Protein AF-A0A2N1QQ24-F1 (afdb_monomer)

Sequence (545 aa):
EAVHSVSVQRLATETAWSVGQGDSSCPERVKPETTTEALNLSGSFSIQVGAQGTRIASSIFTSDPPGVGVVLEPGDEGDEYAFRVSAHETERNITVAWDEVTDPLNPRWSISVDGVLAGFSNTDSLTLNDLHSALAGFAPNVTVSVNAAGSQLGFAAMDNDLLSIVDIKGNLASTLGIDNDAPVVTIDVVEEDTLETIRNKINSAYGAAAGLDRPEDWLHASIELDTATNSHYLVLESNTVGEAHRINILADDKGSLQIAKRLGFLNGADDSTSYRTISRDAAFTFDGKHYLSESNAFRNARRVPVQNDYSATVMEEVSEGIRLDLKSEGQSSITVRHHIKGGAIKGVLEARDDIILNFSDVFDEMAYTLASEMNAIHYAGHGTGENAATTGYAYFTPIHSLYGASRNLSINRAIDEDRSLIAAASGDGTGHTLGEGDGSNALRMAQLKQTKVLQSRSSDFNTFYEAFIANLGSQGQRAQTMLKNQDTLINQIDNQRQSVMGVNIDEEMMDIIKFQQAFNAISRYITTIDEMLDKVINGMGVVGR

Solvent-accessible surface area (backbone atoms only — not comparable to full-atom values): 28204 Å² total; per-residue (Å²): 115,51,76,44,43,40,37,32,74,40,68,28,65,56,28,39,20,25,35,21,66,26,48,96,78,33,83,71,39,64,68,41,74,52,56,78,49,58,68,66,43,75,53,37,30,26,39,31,31,40,36,56,14,33,46,48,53,36,52,79,24,69,57,76,50,85,40,66,10,29,75,41,71,68,72,55,93,79,42,56,30,26,29,36,48,31,41,77,90,48,69,45,42,39,36,42,32,42,36,46,82,88,38,74,90,63,45,24,33,35,33,23,49,73,85,40,83,51,40,56,27,93,46,45,39,34,31,46,62,35,53,42,62,35,44,61,73,74,40,96,56,44,47,65,45,62,46,99,78,41,24,33,41,33,42,34,38,50,95,67,35,46,29,31,30,44,48,36,18,73,51,56,32,57,73,38,52,48,38,56,86,52,70,74,48,74,48,82,44,47,44,78,38,19,58,43,28,50,31,28,28,52,11,32,58,50,14,71,87,60,74,58,91,52,55,65,55,26,50,36,25,44,78,48,75,41,81,89,77,59,18,40,36,45,35,40,32,30,66,37,44,13,42,54,26,31,76,44,83,36,26,24,102,85,40,46,52,60,55,41,29,26,53,8,40,18,24,68,89,76,66,42,73,18,65,74,36,79,27,38,43,15,34,33,30,51,73,89,43,41,32,38,24,41,38,41,54,38,48,52,30,14,53,49,65,92,83,76,73,57,37,56,72,59,72,37,72,75,45,92,90,49,77,46,71,64,86,66,66,48,78,51,70,50,72,49,74,71,88,61,88,57,65,72,66,30,54,53,46,48,43,56,62,49,53,51,43,57,54,48,50,55,46,7,49,52,34,32,51,50,38,50,51,45,18,42,52,25,17,22,8,14,14,29,81,96,31,30,73,41,47,39,51,52,55,30,43,88,73,64,41,56,65,64,14,51,80,60,66,40,73,16,65,68,41,74,76,36,65,44,59,52,25,28,13,36,52,73,69,76,26,42,51,72,40,85,86,36,52,62,33,43,49,54,58,62,44,48,57,72,39,51,67,40,82,90,45,73,29,22,57,55,59,48,50,50,50,49,52,51,50,53,50,50,52,51,52,50,51,53,51,51,49,53,52,51,53,51,51,50,52,52,52,50,52,51,48,48,61,71,70,46,76,53,64,68,58,54,48,49,48,49,50,51,51,51,50,50,50,52,51,50,50,50,51,50,49,52,49,48,53,52,49,45,41,59,63,64,61,68,65,75,80,88,133

Radius of gyration: 39.33 Å; Cα contacts (8 Å, |Δi|>4): 1172; chains: 1; bounding box: 115×62×138 Å

Secondary structure (DSSP, 8-state):
-EEEEEEEEE-----EEEEES--TT-TTS---SSSSS-----EEEEEEE----SEEEPPP-SSSSSSTTEEE-S--TT-EEEEEEEETTEEEEEEEEEE-SS-TTS-EEEEEETTEEEEE-SSSSEEHHHHHHHTTTSBTTEEEEE-TTS--EEEEEGGGPPEEEEEEESSHHHHHT-S--SPEEEEEE-TT--HHHHHHHHHHHTSGGGS---GGG-EEEEEEEETTTTEEEEEEEEEEESGGG-EEEE--TTS--HHHHHTTSB-TTT--B-EEE----EEEEETTEEEEESSSEESEEEEE-SSS---S-SEEESSTT--EE--SSEEEEEEE-----SHHHHHHHHIIIIIHHHHHHHHHHHHHHHHHHHHHHHHTSB-SGGGTT-----SBPP---STTHHHH--B-HHHHH-GGG---BPB-SSS-B--TT--HHHHHHHHGGGS--BTTTTB-HHHHHHHHHHHHHHHHHHHHHHHHHHHHHHHHHHHHHHHHH---HHHHHHHHHHHHHHHHHHHHHHHHHHHHHHHHHTSSS----

Mean predicted aligned error: 9.03 Å

Nearest PDB structures (foldseek):
  5xlj-assembly1_A  TM=3.204E-01  e=1.315E-05  Serratia marcescens
  7dmo-assembly1_B-2  TM=3.596E-01  e=3.053E+00  Pyrenochaetopsis sp.
  7e5v-assembly3_C  TM=2.611E-01  e=2.042E+00  Pyrenochaetopsis sp.
  4qck-assembly1_A  TM=1.712E-01  e=4.311E+00  Mycobacterium tuberculosis H37Rv

Structure (mmCIF, N/CA/C/O backbone):
data_AF-A0A2N1QQ24-F1
#
_entry.id   AF-A0A2N1QQ24-F1
#
loop_
_atom_site.group_PDB
_atom_site.id
_atom_site.type_symbol
_atom_site.label_atom_id
_atom_site.label_alt_id
_atom_site.label_comp_id
_atom_site.label_asym_id
_atom_site.label_entity_id
_atom_site.label_seq_id
_atom_site.pdbx_PDB_ins_code
_atom_site.Cartn_x
_atom_site.Cartn_y
_atom_site.Cartn_z
_atom_site.occupancy
_atom_site.B_iso_or_equiv
_atom_site.auth_seq_id
_atom_site.auth_comp_id
_atom_site.auth_asym_id
_atom_site.auth_atom_id
_atom_site.pdbx_PDB_model_num
ATOM 1 N N . GLU A 1 1 ? -27.913 11.742 21.699 1.00 72.75 1 GLU A N 1
ATOM 2 C CA . GLU A 1 1 ? -28.717 11.215 20.578 1.00 72.75 1 GLU A CA 1
ATOM 3 C C . GLU A 1 1 ? -28.367 12.044 19.368 1.00 72.75 1 GLU A C 1
ATOM 5 O O . GLU A 1 1 ? -28.336 13.262 19.501 1.00 72.75 1 GLU A O 1
ATOM 10 N N . ALA A 1 2 ? -28.031 11.407 18.256 1.00 80.31 2 ALA A N 1
ATOM 11 C CA . ALA A 1 2 ? -27.585 12.093 17.051 1.00 80.31 2 ALA A CA 1
ATOM 12 C C . ALA A 1 2 ? -28.117 11.360 15.819 1.00 80.31 2 ALA A C 1
ATOM 14 O O . ALA A 1 2 ? -28.365 10.152 15.864 1.00 80.31 2 ALA A O 1
ATOM 15 N N . VAL A 1 3 ? -28.327 12.107 14.739 1.00 86.00 3 VAL A N 1
ATOM 16 C CA . VAL A 1 3 ? -28.583 11.551 13.412 1.00 86.00 3 VAL A CA 1
ATOM 17 C C . VAL A 1 3 ? -27.345 11.854 12.594 1.00 86.00 3 VAL A C 1
ATOM 19 O O . VAL A 1 3 ? -27.072 13.021 12.326 1.00 86.00 3 VAL A O 1
ATOM 22 N N . HIS A 1 4 ? -26.614 10.809 12.238 1.00 90.94 4 HIS A N 1
ATOM 23 C CA . HIS A 1 4 ? -25.461 10.902 11.362 1.00 90.94 4 HIS A CA 1
ATOM 24 C C . HIS A 1 4 ? -25.890 10.604 9.933 1.00 90.94 4 HIS A C 1
ATOM 26 O O . HIS A 1 4 ? -26.699 9.704 9.689 1.00 90.94 4 HIS A O 1
ATOM 32 N N . SER A 1 5 ? -25.356 11.359 8.987 1.00 92.94 5 SER A N 1
ATOM 33 C CA . SER A 1 5 ? -25.562 11.142 7.557 1.00 92.94 5 SER A CA 1
ATOM 34 C C . SER A 1 5 ? -24.366 10.407 6.971 1.00 92.94 5 SER A C 1
ATOM 36 O O . SER A 1 5 ? -23.223 10.788 7.219 1.00 92.94 5 SER A O 1
ATOM 38 N N . VAL A 1 6 ? -24.629 9.355 6.197 1.00 94.19 6 VAL A N 1
ATOM 39 C CA . VAL A 1 6 ? -23.595 8.559 5.532 1.00 94.19 6 VAL A CA 1
ATOM 40 C C . VAL A 1 6 ? -23.920 8.466 4.049 1.00 94.19 6 VAL A C 1
ATOM 42 O O . VAL A 1 6 ? -25.023 8.079 3.674 1.00 94.19 6 VAL A O 1
ATOM 45 N N . SER A 1 7 ? -22.966 8.816 3.195 1.00 95.25 7 SER A N 1
ATOM 46 C CA . SER A 1 7 ? -23.073 8.656 1.743 1.00 95.25 7 SER A CA 1
ATOM 47 C C . SER A 1 7 ? -21.865 7.885 1.245 1.00 95.25 7 SER A C 1
ATOM 49 O O . SER A 1 7 ? -20.768 8.432 1.205 1.00 95.25 7 SER A O 1
ATOM 51 N N . VAL A 1 8 ? -22.062 6.632 0.859 1.00 95.88 8 VAL A N 1
ATOM 52 C CA . VAL A 1 8 ? -21.019 5.770 0.302 1.00 95.88 8 VAL A CA 1
ATOM 53 C C . VAL A 1 8 ? -20.997 5.960 -1.208 1.00 95.88 8 VAL A C 1
ATOM 55 O O . VAL A 1 8 ? -22.008 5.726 -1.871 1.00 95.88 8 VAL A O 1
ATOM 58 N N . GLN A 1 9 ? -19.865 6.422 -1.733 1.00 93.81 9 GLN A N 1
ATOM 59 C CA . GLN A 1 9 ? -19.648 6.594 -3.170 1.00 93.81 9 GLN A CA 1
ATOM 60 C C . GLN A 1 9 ? -19.126 5.305 -3.797 1.00 93.81 9 GLN A C 1
ATOM 62 O O . GLN A 1 9 ? -19.580 4.941 -4.872 1.00 93.81 9 GLN A O 1
ATOM 67 N N . ARG A 1 10 ? -18.203 4.621 -3.111 1.00 94.25 10 ARG A N 1
ATOM 68 C CA . ARG A 1 10 ? -17.646 3.329 -3.527 1.00 94.25 10 ARG A CA 1
ATOM 69 C C . ARG A 1 10 ? -17.173 2.520 -2.324 1.00 94.25 10 ARG A C 1
ATOM 71 O O . ARG A 1 10 ? -16.858 3.096 -1.279 1.00 94.25 10 ARG A O 1
ATOM 78 N N . LEU A 1 11 ? -17.097 1.207 -2.500 1.00 95.12 11 LEU A N 1
ATOM 79 C CA . LEU A 1 11 ? -16.514 0.272 -1.536 1.00 95.12 11 LEU A CA 1
ATOM 80 C C . LEU A 1 11 ? -15.031 0.025 -1.835 1.00 95.12 11 LEU A C 1
ATOM 82 O O . LEU A 1 11 ? -14.599 0.151 -2.979 1.00 95.12 11 LEU A O 1
ATOM 86 N N . ALA A 1 12 ? -14.278 -0.346 -0.802 1.00 94.38 12 ALA A N 1
ATOM 87 C CA . ALA A 1 12 ? -12.903 -0.800 -0.936 1.00 94.38 12 ALA A CA 1
ATOM 88 C C . ALA A 1 12 ? -12.877 -2.181 -1.591 1.00 94.38 12 ALA A C 1
ATOM 90 O O . ALA A 1 12 ? -13.743 -3.017 -1.305 1.00 94.38 12 ALA A O 1
ATOM 91 N N . THR A 1 13 ? -11.871 -2.440 -2.425 1.00 93.81 13 THR A N 1
ATOM 92 C CA . THR A 1 13 ? -11.647 -3.777 -2.995 1.00 93.81 13 THR A CA 1
ATOM 93 C C . THR A 1 13 ? -11.064 -4.753 -1.976 1.00 93.81 13 THR A C 1
ATOM 95 O O . THR A 1 13 ? -11.242 -5.956 -2.141 1.00 93.81 13 THR A O 1
ATOM 98 N N . GLU A 1 14 ? -10.397 -4.247 -0.929 1.00 91.25 14 GLU A N 1
ATOM 99 C CA . GLU A 1 14 ? -9.715 -5.036 0.114 1.00 91.25 14 GLU A CA 1
ATOM 100 C C . GLU A 1 14 ? -8.641 -5.983 -0.453 1.00 91.25 14 GLU A C 1
ATOM 102 O O . GLU A 1 14 ? -8.391 -7.068 0.069 1.00 91.25 14 GLU A O 1
ATOM 107 N N . THR A 1 15 ? -7.994 -5.559 -1.540 1.00 92.12 15 THR A N 1
ATOM 108 C CA . THR A 1 15 ? -6.950 -6.307 -2.246 1.00 92.12 15 THR A CA 1
ATOM 109 C C . THR A 1 15 ? -5.593 -5.621 -2.139 1.00 92.12 15 THR A C 1
ATOM 111 O O . THR A 1 15 ? -5.507 -4.393 -2.063 1.00 92.12 15 THR A O 1
ATOM 114 N N . ALA A 1 16 ? -4.522 -6.413 -2.165 1.00 92.69 16 ALA A N 1
ATOM 115 C CA . ALA A 1 16 ? -3.170 -5.917 -2.398 1.00 92.69 16 ALA A CA 1
ATOM 116 C C . ALA A 1 16 ? -2.971 -5.616 -3.891 1.00 92.69 16 ALA A C 1
ATOM 118 O O . ALA A 1 16 ? -3.614 -6.228 -4.754 1.00 92.69 16 ALA A O 1
ATOM 119 N N . TRP A 1 17 ? -2.080 -4.678 -4.201 1.00 95.31 17 TRP A N 1
ATOM 120 C CA . TRP A 1 17 ? -1.639 -4.468 -5.574 1.00 95.31 17 TRP A CA 1
ATOM 121 C C . TRP A 1 17 ? -0.799 -5.656 -6.011 1.00 95.31 17 TRP A C 1
ATOM 123 O O . TRP A 1 17 ? 0.078 -6.088 -5.267 1.00 95.31 17 TRP A O 1
ATOM 133 N N . SER A 1 18 ? -1.022 -6.152 -7.227 1.00 96.56 18 SER A N 1
ATOM 134 C CA . SER A 1 18 ? -0.122 -7.139 -7.822 1.00 96.56 18 SER A CA 1
ATOM 135 C C . SER A 1 18 ? 0.206 -6.831 -9.273 1.00 96.56 18 SER A C 1
ATOM 137 O O . SER A 1 18 ? -0.652 -6.408 -10.049 1.00 96.56 18 SER A O 1
ATOM 139 N N . VAL A 1 19 ? 1.468 -7.057 -9.632 1.00 96.50 19 VAL A N 1
ATOM 140 C CA . VAL A 1 19 ? 2.055 -6.779 -10.948 1.00 96.50 19 VAL A CA 1
ATOM 141 C C . VAL A 1 19 ? 2.765 -8.028 -11.448 1.00 96.50 19 VAL A C 1
ATOM 143 O O . VAL A 1 19 ? 3.439 -8.714 -10.684 1.00 96.50 19 VAL A O 1
ATOM 146 N N . GLY A 1 20 ? 2.632 -8.331 -12.733 1.00 93.94 20 GLY A N 1
ATOM 147 C CA . GLY A 1 20 ? 3.341 -9.441 -13.358 1.00 93.94 20 GLY A CA 1
ATOM 148 C C . GLY A 1 20 ? 2.598 -10.001 -14.557 1.00 93.94 20 GLY A C 1
ATOM 149 O O . GLY A 1 20 ? 1.587 -9.450 -14.993 1.00 93.94 20 GLY A O 1
ATOM 150 N N . GLN A 1 21 ? 3.099 -11.130 -15.056 1.00 88.94 21 GLN A N 1
ATOM 151 C CA . GLN A 1 21 ? 2.660 -11.824 -16.271 1.00 88.94 21 GLN A CA 1
ATOM 152 C C . GLN A 1 21 ? 2.932 -11.048 -17.567 1.00 88.94 21 GLN A C 1
ATOM 154 O O . GLN A 1 21 ? 3.422 -11.650 -18.517 1.00 88.94 21 GLN A O 1
ATOM 159 N N . GLY A 1 22 ? 2.681 -9.744 -17.632 1.00 84.06 22 GLY A N 1
ATOM 160 C CA . GLY A 1 22 ? 2.749 -8.967 -18.867 1.00 84.06 22 GLY A CA 1
ATOM 161 C C . GLY A 1 22 ? 1.606 -9.326 -19.814 1.00 84.06 22 GLY A C 1
ATOM 162 O O . GLY A 1 22 ? 0.968 -10.380 -19.690 1.00 84.06 22 GLY A O 1
ATOM 163 N N . ASP A 1 23 ? 1.369 -8.487 -20.820 1.00 78.00 23 ASP A N 1
ATOM 164 C CA . ASP A 1 23 ? 0.395 -8.828 -21.848 1.00 78.00 23 ASP A CA 1
ATOM 165 C C . ASP A 1 23 ? 0.804 -10.116 -22.606 1.00 78.00 23 ASP A C 1
ATOM 167 O O . ASP A 1 23 ? 1.980 -10.409 -22.845 1.00 78.00 23 ASP A O 1
ATOM 171 N N . SER A 1 24 ? -0.192 -10.929 -22.972 1.00 66.75 24 SER A N 1
ATOM 172 C CA . SER A 1 24 ? 0.031 -12.227 -23.637 1.00 66.75 24 SER A CA 1
ATOM 173 C C . SER A 1 24 ? 0.750 -12.118 -24.993 1.00 66.75 24 SER A C 1
ATOM 175 O O . SER A 1 24 ? 1.353 -13.093 -25.461 1.00 66.75 24 SER A O 1
ATOM 177 N N . SER A 1 25 ? 0.699 -10.934 -25.606 1.00 61.97 25 SER A N 1
ATOM 178 C CA . SER A 1 25 ? 1.246 -10.607 -26.919 1.00 61.97 25 SER A CA 1
ATOM 179 C C . SER A 1 25 ? 2.655 -10.022 -26.882 1.00 61.97 25 SER A C 1
ATOM 181 O O . SER A 1 25 ? 3.244 -9.900 -27.952 1.00 61.97 25 SER A O 1
ATOM 183 N N . CYS A 1 26 ? 3.202 -9.702 -25.705 1.00 69.31 26 CYS A N 1
ATOM 184 C CA . CYS A 1 26 ? 4.464 -8.995 -25.558 1.00 69.31 26 CYS A CA 1
ATOM 185 C C . CYS A 1 26 ? 5.595 -9.888 -26.085 1.00 69.31 26 CYS A C 1
ATOM 187 O O . CYS A 1 26 ? 5.922 -10.905 -25.459 1.00 69.31 26 CYS A O 1
ATOM 189 N N . PRO A 1 27 ? 6.181 -9.561 -27.253 1.00 71.75 27 PRO A N 1
ATOM 190 C CA . PRO A 1 27 ? 7.192 -10.408 -27.875 1.00 71.75 27 PRO A CA 1
ATOM 191 C C . PRO A 1 27 ? 8.536 -10.320 -27.141 1.00 71.75 27 PRO A C 1
ATOM 193 O O . PRO A 1 27 ? 9.374 -11.203 -27.293 1.00 71.75 27 PRO A O 1
ATOM 196 N N . GLU A 1 28 ? 8.737 -9.269 -26.345 1.00 79.75 28 GLU A N 1
ATOM 197 C CA . GLU A 1 28 ? 9.970 -9.012 -25.600 1.00 79.75 28 GLU A CA 1
ATOM 198 C C . GLU A 1 28 ? 10.047 -9.831 -24.299 1.00 79.75 28 GLU A C 1
ATOM 200 O O . GLU A 1 28 ? 11.147 -10.109 -23.812 1.00 79.75 28 GLU A O 1
ATOM 205 N N . ARG A 1 29 ? 8.899 -10.267 -23.754 1.00 88.81 29 ARG A N 1
ATOM 206 C CA . ARG A 1 29 ? 8.816 -11.037 -22.504 1.00 88.81 29 ARG A CA 1
ATOM 207 C C . ARG A 1 29 ? 9.541 -12.378 -22.618 1.00 88.81 29 ARG A C 1
ATOM 209 O O . ARG A 1 29 ? 9.247 -13.180 -23.506 1.00 88.81 29 ARG A O 1
ATOM 216 N N . VAL A 1 30 ? 10.422 -12.670 -21.661 1.00 91.25 30 VAL A N 1
ATOM 217 C CA . VAL A 1 30 ? 11.036 -13.997 -21.523 1.00 91.25 30 VAL A CA 1
ATOM 218 C C . VAL A 1 30 ? 9.999 -14.972 -20.960 1.00 91.25 30 VAL A C 1
ATOM 220 O O . VAL A 1 30 ? 9.243 -14.640 -20.049 1.00 91.25 30 VAL A O 1
ATOM 223 N N . LYS A 1 31 ? 9.925 -16.176 -21.531 1.00 91.50 31 LYS A N 1
ATOM 224 C CA . LYS A 1 31 ? 8.943 -17.210 -21.164 1.00 91.50 31 LYS A CA 1
ATOM 225 C C . LYS A 1 31 ? 9.674 -18.495 -20.774 1.00 91.50 31 LYS A C 1
ATOM 227 O O . LYS A 1 31 ? 9.664 -19.438 -21.562 1.00 91.50 31 LYS A O 1
ATOM 232 N N . PRO A 1 32 ? 10.344 -18.514 -19.611 1.00 93.62 32 PRO A N 1
ATOM 233 C CA . PRO A 1 32 ? 11.153 -19.650 -19.215 1.00 93.62 32 PRO A CA 1
ATOM 234 C C . PRO A 1 32 ? 10.283 -20.859 -18.863 1.00 93.62 32 PRO A C 1
ATOM 236 O O . PRO A 1 32 ? 9.247 -20.718 -18.207 1.00 93.62 32 PRO A O 1
ATOM 239 N N . GLU A 1 33 ? 10.685 -22.052 -19.296 1.00 93.31 33 GLU A N 1
ATOM 240 C CA . GLU A 1 33 ? 9.942 -23.288 -19.001 1.00 93.31 33 GLU A CA 1
ATOM 241 C C . GLU A 1 33 ? 10.183 -23.744 -17.557 1.00 93.31 33 GLU A C 1
ATOM 243 O O . GLU A 1 33 ? 9.307 -24.344 -16.932 1.00 93.31 33 GLU A O 1
ATOM 248 N N . THR A 1 34 ? 11.347 -23.407 -16.997 1.00 94.88 34 THR A N 1
ATOM 249 C CA . THR A 1 34 ? 11.742 -23.734 -15.622 1.00 94.88 34 THR A CA 1
ATOM 250 C C . THR A 1 34 ? 12.026 -22.482 -14.787 1.00 94.88 34 THR A C 1
ATOM 252 O O . THR A 1 34 ? 12.238 -21.394 -15.313 1.00 94.88 34 THR A O 1
ATOM 255 N N . THR A 1 35 ? 12.031 -22.615 -13.460 1.00 94.69 35 THR A N 1
ATOM 256 C CA . THR A 1 35 ? 12.340 -21.507 -12.534 1.00 94.69 35 THR A CA 1
ATOM 257 C C . THR A 1 35 ? 13.844 -21.264 -12.367 1.00 94.69 35 THR A C 1
ATOM 259 O O . THR A 1 35 ? 14.244 -20.198 -11.897 1.00 94.69 35 THR A O 1
ATOM 262 N N . THR A 1 36 ? 14.666 -22.233 -12.782 1.00 94.81 36 THR A N 1
ATOM 263 C CA . THR A 1 36 ? 16.118 -22.304 -12.553 1.00 94.81 36 THR A CA 1
ATOM 264 C C . THR A 1 36 ? 16.961 -22.105 -13.812 1.00 94.81 36 THR A C 1
ATOM 266 O O . THR A 1 36 ? 18.188 -22.170 -13.743 1.00 94.81 36 THR A O 1
ATOM 269 N N . GLU A 1 37 ? 16.348 -21.864 -14.971 1.00 95.75 37 GLU A N 1
ATOM 270 C CA . GLU A 1 37 ? 17.097 -21.506 -16.175 1.00 95.75 37 GLU A CA 1
ATOM 271 C C . GLU A 1 37 ? 17.558 -20.046 -16.144 1.00 95.75 37 GLU A C 1
ATOM 273 O O . GLU A 1 37 ? 16.843 -19.157 -15.677 1.00 95.75 37 GLU A O 1
ATOM 278 N N . ALA A 1 38 ? 18.763 -19.806 -16.663 1.00 95.56 38 ALA A N 1
ATOM 279 C CA . ALA A 1 38 ? 19.312 -18.466 -16.805 1.00 95.56 38 ALA A CA 1
ATOM 280 C C . ALA A 1 38 ? 18.535 -17.684 -17.873 1.00 95.56 38 ALA A C 1
ATOM 282 O O . ALA A 1 38 ? 18.380 -18.142 -19.011 1.00 95.56 38 ALA A O 1
ATOM 283 N N . LEU A 1 39 ? 18.080 -16.483 -17.524 1.00 94.94 39 LEU A N 1
ATOM 284 C CA . LEU A 1 39 ? 17.269 -15.651 -18.412 1.00 94.94 39 LEU A CA 1
ATOM 285 C C . LEU A 1 39 ? 18.107 -14.928 -19.478 1.00 94.94 39 LEU A C 1
ATOM 287 O O . LEU A 1 39 ? 17.541 -14.430 -20.453 1.00 94.94 39 LEU A O 1
ATOM 291 N N . ASN A 1 40 ? 19.439 -14.883 -19.321 1.00 94.81 40 ASN A N 1
ATOM 292 C CA . ASN A 1 40 ? 20.366 -14.158 -20.200 1.00 94.81 40 ASN A CA 1
ATOM 293 C C . ASN A 1 40 ? 19.955 -12.684 -20.377 1.00 94.81 40 ASN A C 1
ATOM 295 O O . ASN A 1 40 ? 19.927 -12.137 -21.485 1.00 94.81 40 ASN A O 1
ATOM 299 N N . LEU A 1 41 ? 19.565 -12.058 -19.266 1.00 94.50 41 LEU A N 1
ATOM 300 C CA . LEU A 1 41 ? 19.224 -10.643 -19.172 1.00 94.50 41 LEU A CA 1
ATOM 301 C C . LEU A 1 41 ? 20.360 -9.903 -18.469 1.00 94.50 41 LEU A C 1
ATOM 303 O O . LEU A 1 41 ? 20.963 -10.441 -17.552 1.00 94.50 41 LEU A O 1
ATOM 307 N N . SER A 1 42 ? 20.644 -8.667 -18.870 1.00 94.62 42 SER A N 1
ATOM 308 C CA . SER A 1 42 ? 21.612 -7.826 -18.166 1.00 94.62 42 SER A CA 1
ATOM 309 C C . SER A 1 42 ? 21.145 -6.381 -18.142 1.00 94.62 42 SER A C 1
ATOM 311 O O . SER A 1 42 ? 20.780 -5.831 -19.181 1.00 94.62 42 SER A O 1
ATOM 313 N N . GLY A 1 43 ? 21.154 -5.785 -16.956 1.00 95.06 43 GLY A N 1
ATOM 314 C CA . GLY A 1 43 ? 20.734 -4.413 -16.712 1.00 95.06 43 GLY A CA 1
ATOM 315 C C . GLY A 1 43 ? 20.165 -4.283 -15.308 1.00 95.06 43 GLY A C 1
ATOM 316 O O . GLY A 1 43 ? 20.426 -5.116 -14.443 1.00 95.06 43 GLY A O 1
ATOM 317 N N . SER A 1 44 ? 19.353 -3.263 -15.090 1.00 95.06 44 SER A N 1
ATOM 318 C CA . SER A 1 44 ? 18.647 -3.077 -13.831 1.00 95.06 44 SER A CA 1
ATOM 319 C C . SER A 1 44 ? 17.234 -2.580 -14.092 1.00 95.06 44 SER A C 1
ATOM 321 O O . SER A 1 44 ? 16.835 -2.319 -15.229 1.00 95.06 44 SER A O 1
ATOM 323 N N . PHE A 1 45 ? 16.440 -2.535 -13.038 1.00 94.75 45 PHE A N 1
ATOM 324 C CA . PHE A 1 45 ? 15.166 -1.841 -13.016 1.00 94.75 45 PHE A CA 1
ATOM 325 C C . PHE A 1 45 ? 14.891 -1.418 -11.582 1.00 94.75 45 PHE A C 1
ATOM 327 O O . PHE A 1 45 ? 15.437 -2.000 -10.638 1.00 94.75 45 PHE A O 1
ATOM 334 N N . SER A 1 46 ? 14.036 -0.421 -11.420 1.00 93.75 46 SER A N 1
ATOM 335 C CA . SER A 1 46 ? 13.709 0.105 -10.106 1.00 93.75 46 SER A CA 1
ATOM 336 C C . SER A 1 46 ? 12.229 -0.073 -9.811 1.00 93.75 46 SER A C 1
ATOM 338 O O . SER A 1 46 ? 11.385 -0.086 -10.707 1.00 93.75 46 SER A O 1
ATOM 340 N N . ILE A 1 47 ? 11.911 -0.256 -8.538 1.00 93.38 47 ILE A N 1
ATOM 341 C CA . ILE A 1 47 ? 10.547 -0.412 -8.056 1.00 93.38 47 ILE A CA 1
ATOM 342 C C . ILE A 1 47 ? 10.332 0.563 -6.902 1.00 93.38 47 ILE A C 1
ATOM 344 O O . ILE A 1 47 ? 11.221 0.790 -6.081 1.00 93.38 47 ILE A O 1
ATOM 348 N N . GLN A 1 48 ? 9.137 1.130 -6.832 1.00 91.81 48 GLN A N 1
ATOM 349 C CA . GLN A 1 48 ? 8.710 1.998 -5.743 1.00 91.81 48 GLN A CA 1
ATOM 350 C C . GLN A 1 48 ? 7.294 1.603 -5.331 1.00 91.81 48 GLN A C 1
ATOM 352 O O . GLN A 1 48 ? 6.418 1.463 -6.186 1.00 91.81 48 GLN A O 1
ATOM 357 N N . VAL A 1 49 ? 7.053 1.434 -4.032 1.00 91.88 49 VAL A N 1
ATOM 358 C CA . VAL A 1 49 ? 5.716 1.155 -3.492 1.00 91.88 49 VAL A CA 1
ATOM 359 C C . VAL A 1 49 ? 5.204 2.411 -2.815 1.00 91.88 49 VAL A C 1
ATOM 361 O O . VAL A 1 49 ? 5.824 2.903 -1.882 1.00 91.88 49 VAL A O 1
ATOM 364 N N . GLY A 1 50 ? 4.084 2.935 -3.290 1.00 89.81 50 GLY A N 1
ATOM 365 C CA . GLY A 1 50 ? 3.480 4.127 -2.722 1.00 89.81 50 GLY A CA 1
ATOM 366 C C . GLY A 1 50 ? 2.585 4.856 -3.711 1.00 89.81 50 GLY A C 1
ATOM 367 O O . GLY A 1 50 ? 2.748 4.761 -4.930 1.00 89.81 50 GLY A O 1
ATOM 368 N N . ALA A 1 51 ? 1.675 5.643 -3.164 1.00 90.12 51 ALA A N 1
ATOM 369 C CA . ALA A 1 51 ? 0.959 6.693 -3.859 1.00 90.12 51 ALA A CA 1
ATOM 370 C C . ALA A 1 51 ? 0.937 7.934 -2.963 1.00 90.12 51 ALA A C 1
ATOM 372 O O . ALA A 1 51 ? 1.099 7.850 -1.746 1.00 90.12 51 ALA A O 1
ATOM 373 N N . GLN A 1 52 ? 0.722 9.090 -3.571 1.00 87.44 52 GLN A N 1
ATOM 374 C CA . GLN A 1 52 ? 0.693 10.364 -2.877 1.00 87.44 52 GLN A CA 1
ATOM 375 C C . GLN A 1 52 ? -0.745 10.656 -2.438 1.00 87.44 52 GLN A C 1
ATOM 377 O O . GLN A 1 52 ? -1.258 10.084 -1.478 1.00 87.44 52 GLN A O 1
ATOM 382 N N . GLY A 1 53 ? -1.428 11.570 -3.121 1.00 87.00 53 GLY A N 1
ATOM 383 C CA . GLY A 1 53 ? -2.730 12.069 -2.712 1.00 87.00 53 GLY A CA 1
ATOM 384 C C . GLY A 1 53 ? -3.721 12.180 -3.845 1.00 87.00 53 GLY A C 1
ATOM 385 O O . GLY A 1 53 ? -3.400 11.974 -5.005 1.00 87.00 53 GLY A O 1
ATOM 386 N N . THR A 1 54 ? -4.943 12.577 -3.511 1.00 87.31 54 THR A N 1
ATOM 387 C CA . THR A 1 54 ? -5.979 12.846 -4.520 1.00 87.31 54 THR A CA 1
ATOM 388 C C . THR A 1 54 ? -5.692 14.117 -5.322 1.00 87.31 54 THR A C 1
ATOM 390 O O . THR A 1 54 ? -6.256 14.334 -6.397 1.00 87.31 54 THR A O 1
ATOM 393 N N . ARG A 1 55 ? -4.811 14.975 -4.794 1.00 88.50 55 ARG A N 1
ATOM 394 C CA . ARG A 1 55 ? -4.303 16.194 -5.419 1.00 88.50 55 ARG A CA 1
ATOM 395 C C . ARG A 1 55 ? -2.824 16.353 -5.098 1.00 88.50 55 ARG A C 1
ATOM 397 O O . ARG A 1 55 ? -2.420 16.074 -3.972 1.00 88.50 55 ARG A O 1
ATOM 404 N N . ILE A 1 56 ? -2.058 16.818 -6.075 1.00 89.25 56 ILE A N 1
ATOM 405 C CA . ILE A 1 56 ? -0.625 17.090 -5.962 1.00 89.25 56 ILE A CA 1
ATOM 406 C C . ILE A 1 56 ? -0.379 18.467 -6.566 1.00 89.25 56 ILE A C 1
ATOM 408 O O . ILE A 1 56 ? -0.881 18.758 -7.652 1.00 89.25 56 ILE A O 1
ATOM 412 N N . ALA A 1 57 ? 0.383 19.312 -5.884 1.00 91.25 57 ALA A N 1
ATOM 413 C CA . ALA A 1 57 ? 0.801 20.605 -6.401 1.00 91.25 57 ALA A CA 1
ATOM 414 C C . ALA A 1 57 ? 2.323 20.654 -6.503 1.00 91.25 57 ALA A C 1
ATOM 416 O O . ALA A 1 57 ? 3.022 20.154 -5.628 1.00 91.25 57 ALA A O 1
ATOM 417 N N . SER A 1 58 ? 2.826 21.282 -7.561 1.00 94.00 58 SER A N 1
ATOM 418 C CA . SER A 1 58 ? 4.246 21.555 -7.714 1.00 94.00 58 SER A CA 1
ATOM 419 C C . SER A 1 58 ? 4.735 22.535 -6.653 1.00 94.00 58 SER A C 1
ATOM 421 O O . SER A 1 58 ? 3.963 23.281 -6.038 1.00 94.00 58 SER A O 1
ATOM 423 N N . SER A 1 59 ? 6.054 22.621 -6.532 1.00 92.88 59 SER A N 1
ATOM 424 C CA . SER A 1 59 ? 6.722 23.778 -5.950 1.00 92.88 59 SER A CA 1
ATOM 425 C C . SER A 1 59 ? 6.300 25.074 -6.657 1.00 92.88 59 SER A C 1
ATOM 427 O O . SER A 1 59 ? 5.755 25.066 -7.766 1.00 92.88 59 SER A O 1
ATOM 429 N N . ILE A 1 60 ? 6.531 26.208 -5.995 1.00 93.19 60 ILE A N 1
ATOM 430 C CA . ILE A 1 60 ? 6.210 27.534 -6.529 1.00 93.19 60 ILE A CA 1
ATOM 431 C C . ILE A 1 60 ? 7.426 28.083 -7.293 1.00 93.19 60 ILE A C 1
ATOM 433 O O . ILE A 1 60 ? 8.458 28.373 -6.694 1.00 93.19 60 ILE A O 1
ATOM 437 N N . PHE A 1 61 ? 7.277 28.292 -8.601 1.00 93.50 61 PHE A N 1
ATOM 438 C CA . PHE A 1 61 ? 8.315 28.773 -9.518 1.00 93.50 61 PHE A CA 1
ATOM 439 C C . PHE A 1 61 ? 8.169 30.278 -9.771 1.00 93.50 61 PHE A C 1
ATOM 441 O O . PHE A 1 61 ? 7.356 30.715 -10.591 1.00 93.50 61 PHE A O 1
ATOM 448 N N . THR A 1 62 ? 8.930 31.098 -9.040 1.00 89.50 62 THR A N 1
ATOM 449 C CA . THR A 1 62 ? 8.832 32.573 -9.119 1.00 89.50 62 THR A CA 1
ATOM 450 C C . THR A 1 62 ? 10.100 33.298 -9.550 1.00 89.50 62 THR A C 1
ATOM 452 O O . THR A 1 62 ? 10.010 34.487 -9.857 1.00 89.50 62 THR A O 1
ATOM 455 N N . SER A 1 63 ? 11.271 32.661 -9.520 1.00 78.75 63 SER A N 1
ATOM 456 C CA . SER A 1 63 ? 12.535 33.396 -9.690 1.00 78.75 63 SER A CA 1
ATOM 457 C C . SER A 1 63 ? 13.730 32.596 -10.192 1.00 78.75 63 SER A C 1
ATOM 459 O O . SER A 1 63 ? 14.609 33.208 -10.789 1.00 78.75 63 SER A O 1
ATOM 461 N N . ASP A 1 64 ? 13.797 31.296 -9.911 1.00 80.06 64 ASP A N 1
ATOM 462 C CA . ASP A 1 64 ? 14.902 30.430 -10.322 1.00 80.06 64 ASP A CA 1
ATOM 463 C C . ASP A 1 64 ? 14.317 29.092 -10.810 1.00 80.06 64 ASP A C 1
ATOM 465 O O . ASP A 1 64 ? 13.687 28.410 -9.994 1.00 80.06 64 ASP A O 1
ATOM 469 N N . PRO A 1 65 ? 14.419 28.747 -12.107 1.00 83.25 65 PRO A N 1
ATOM 470 C CA . PRO A 1 65 ? 15.010 29.528 -13.204 1.00 83.25 65 PRO A CA 1
ATOM 471 C C . PRO A 1 65 ? 14.347 30.906 -13.446 1.00 83.25 65 PRO A C 1
ATOM 473 O O . PRO A 1 65 ? 13.220 31.147 -12.993 1.00 83.25 65 PRO A O 1
ATOM 476 N N . PRO A 1 66 ? 15.020 31.852 -14.135 1.00 84.69 66 PRO A N 1
ATOM 477 C CA . PRO A 1 66 ? 14.523 33.212 -14.318 1.00 84.69 66 PRO A CA 1
ATOM 478 C C . PRO A 1 66 ? 13.245 33.258 -15.166 1.00 84.69 66 PRO A C 1
ATOM 480 O O . PRO A 1 66 ? 13.260 33.121 -16.384 1.00 84.69 66 PRO A O 1
ATOM 483 N N . GLY A 1 67 ? 12.129 33.557 -14.507 1.00 86.38 67 GLY A N 1
ATOM 484 C CA . GLY A 1 67 ? 10.822 33.732 -15.134 1.00 86.38 67 GLY A CA 1
ATOM 485 C C . GLY A 1 67 ? 9.728 33.087 -14.293 1.00 86.38 67 GLY A C 1
ATOM 486 O O . GLY A 1 67 ? 9.950 32.104 -13.591 1.00 86.38 67 GLY A O 1
ATOM 487 N N . VAL A 1 68 ? 8.526 33.659 -14.319 1.00 89.88 68 VAL A N 1
ATOM 488 C CA . VAL A 1 68 ? 7.411 33.098 -13.548 1.00 89.88 68 VAL A CA 1
ATOM 489 C C . VAL A 1 68 ? 6.949 31.809 -14.217 1.00 89.88 68 VAL A C 1
ATOM 491 O O . VAL A 1 68 ? 6.563 31.827 -15.384 1.00 89.88 68 VAL A O 1
ATOM 494 N N . GLY A 1 69 ? 6.988 30.707 -13.470 1.00 91.56 69 GLY A N 1
ATOM 495 C CA . GLY A 1 69 ? 6.589 29.397 -13.965 1.00 91.56 69 GLY A CA 1
ATOM 496 C C . GLY A 1 69 ? 7.574 28.749 -14.933 1.00 91.56 69 GLY A C 1
ATOM 497 O O . GLY A 1 69 ? 7.178 27.788 -15.578 1.00 91.56 69 GLY A O 1
ATOM 498 N N . VAL A 1 70 ? 8.806 29.248 -15.083 1.00 95.19 70 VAL A N 1
ATOM 499 C CA . VAL A 1 70 ? 9.834 28.558 -15.882 1.00 95.19 70 VAL A CA 1
ATOM 500 C C . VAL A 1 70 ? 10.339 27.350 -15.095 1.00 95.19 70 VAL A C 1
ATOM 502 O O . VAL A 1 70 ? 10.665 27.484 -13.920 1.00 95.19 70 VAL A O 1
ATOM 505 N N . VAL A 1 71 ? 10.372 26.184 -15.738 1.00 94.44 71 VAL A N 1
ATOM 506 C CA . VAL A 1 71 ? 10.779 24.903 -15.139 1.00 94.44 71 VAL A CA 1
ATOM 507 C C . VAL A 1 71 ? 12.123 24.448 -15.693 1.00 94.44 71 VAL A C 1
ATOM 509 O O . VAL A 1 71 ? 12.989 24.054 -14.921 1.00 94.44 71 VAL A O 1
ATOM 512 N N . LEU A 1 72 ? 12.299 24.534 -17.015 1.00 95.31 72 LEU A N 1
ATOM 513 C CA . LEU A 1 72 ? 13.556 24.236 -17.699 1.00 95.31 72 LEU A CA 1
ATOM 514 C C . LEU A 1 72 ? 13.963 25.436 -18.556 1.00 95.31 72 LEU A C 1
ATOM 516 O O . LEU A 1 72 ? 13.138 26.002 -19.278 1.00 95.31 72 LEU A O 1
ATOM 520 N N . GLU A 1 73 ? 15.236 25.804 -18.472 1.00 94.19 73 GLU A N 1
ATOM 521 C CA . GLU A 1 73 ? 15.891 26.718 -19.413 1.00 94.19 73 GLU A CA 1
ATOM 522 C C . GLU A 1 73 ? 16.098 26.017 -20.778 1.00 94.19 73 GLU A C 1
ATOM 524 O O . GLU A 1 73 ? 15.709 24.853 -20.930 1.00 94.19 73 GLU A O 1
ATOM 529 N N . PRO A 1 74 ? 16.647 26.694 -21.803 1.00 94.00 74 PRO A N 1
ATOM 530 C CA . PRO A 1 74 ? 16.995 26.041 -23.064 1.00 94.00 74 PRO A CA 1
ATOM 531 C C . PRO A 1 74 ? 17.914 24.838 -22.839 1.00 94.00 74 PRO A C 1
ATOM 533 O O . PRO A 1 74 ? 18.911 24.955 -22.125 1.00 94.00 74 PRO A O 1
ATOM 536 N N . GLY A 1 75 ? 17.538 23.696 -23.415 1.00 91.56 75 GLY A N 1
ATOM 537 C CA . GLY A 1 75 ? 18.270 22.436 -23.287 1.00 91.56 75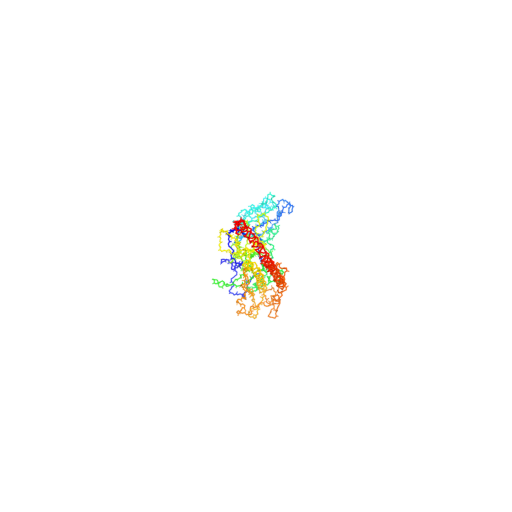 GLY A CA 1
ATOM 538 C C . GLY A 1 75 ? 19.366 22.264 -24.335 1.00 91.56 75 GLY A C 1
ATOM 539 O O . GLY A 1 75 ? 19.536 23.097 -25.229 1.00 91.56 75 GLY A O 1
ATOM 540 N N . ASP A 1 76 ? 20.078 21.147 -24.227 1.00 91.69 76 ASP A N 1
ATOM 541 C CA . ASP A 1 76 ? 21.064 20.674 -25.195 1.00 91.69 76 ASP A CA 1
ATOM 542 C C . ASP A 1 76 ? 20.499 19.527 -26.064 1.00 91.69 76 ASP A C 1
ATOM 544 O O . ASP A 1 76 ? 19.505 18.871 -25.736 1.00 91.69 76 ASP A O 1
ATOM 548 N N . GLU A 1 77 ? 21.142 19.257 -27.207 1.00 87.81 77 GLU A N 1
ATOM 549 C CA . GLU A 1 77 ? 20.767 18.146 -28.092 1.00 87.81 77 GLU A CA 1
ATOM 550 C C . GLU A 1 77 ? 20.777 16.803 -27.337 1.00 87.81 77 GLU A C 1
ATOM 552 O O . GLU A 1 77 ? 21.809 16.349 -26.839 1.00 87.81 77 GLU A O 1
ATOM 557 N N . GLY A 1 78 ? 19.621 16.132 -27.313 1.00 86.94 78 GLY A N 1
ATOM 558 C CA . GLY A 1 78 ? 19.445 14.835 -26.657 1.00 86.94 78 GLY A CA 1
ATOM 559 C C . GLY A 1 78 ? 18.898 14.905 -25.231 1.00 86.94 78 GLY A C 1
ATOM 560 O O . GLY A 1 78 ? 18.632 13.846 -24.656 1.00 86.94 78 GLY A O 1
ATOM 561 N N . ASP A 1 79 ? 18.677 16.106 -24.686 1.00 93.75 79 ASP A N 1
ATOM 562 C CA . ASP A 1 79 ? 17.994 16.266 -23.407 1.00 93.75 79 ASP A CA 1
ATOM 563 C C . ASP A 1 79 ? 16.556 15.749 -23.495 1.00 93.75 79 ASP A C 1
ATOM 565 O O . ASP A 1 79 ? 15.744 16.179 -24.319 1.00 93.75 79 ASP A O 1
ATOM 569 N N . GLU A 1 80 ? 16.238 14.803 -22.617 1.00 94.69 80 GLU A N 1
ATOM 570 C CA . GLU A 1 80 ? 14.935 14.162 -22.547 1.00 94.69 80 GLU A CA 1
ATOM 571 C C . GLU A 1 80 ? 14.618 13.791 -21.103 1.00 94.69 80 GLU A C 1
ATOM 573 O O . GLU A 1 80 ? 15.384 13.093 -20.432 1.00 94.69 80 GLU A O 1
ATOM 578 N N . TYR A 1 81 ? 13.437 14.208 -20.670 1.00 95.94 81 TYR A N 1
ATOM 579 C CA . TYR A 1 81 ? 12.851 13.893 -19.383 1.00 95.94 81 TYR A CA 1
ATOM 580 C C . TYR A 1 81 ? 11.554 13.131 -19.603 1.00 95.94 81 TYR A C 1
ATOM 582 O O . TYR A 1 81 ? 10.770 13.468 -20.488 1.00 95.94 81 TYR A O 1
ATOM 590 N N . ALA A 1 82 ? 11.290 12.128 -18.779 1.00 95.38 82 ALA A N 1
ATOM 591 C CA . ALA A 1 82 ? 10.029 11.414 -18.801 1.00 95.38 82 ALA A CA 1
ATOM 592 C C . ALA A 1 82 ? 9.558 11.150 -17.380 1.00 95.38 82 ALA A C 1
ATOM 594 O O . ALA A 1 82 ? 10.334 10.684 -16.550 1.00 95.38 82 ALA A O 1
ATOM 595 N N . PHE A 1 83 ? 8.280 11.390 -17.119 1.00 96.00 83 PHE A N 1
ATOM 596 C CA . PHE A 1 83 ? 7.633 11.011 -15.870 1.00 96.00 83 PHE A CA 1
ATOM 597 C C . PHE A 1 83 ? 6.286 10.359 -16.158 1.00 96.00 83 PHE A C 1
ATOM 599 O O . PHE A 1 83 ? 5.634 10.637 -17.166 1.00 96.00 83 PHE A O 1
ATOM 606 N N . ARG A 1 84 ? 5.865 9.468 -15.270 1.00 95.81 84 ARG A N 1
ATOM 607 C CA . ARG A 1 84 ? 4.595 8.758 -15.358 1.00 95.81 84 ARG A CA 1
ATOM 608 C C . ARG A 1 84 ? 3.624 9.335 -14.351 1.00 95.81 84 ARG A C 1
ATOM 610 O O . ARG A 1 84 ? 3.973 9.489 -13.187 1.00 95.81 84 ARG A O 1
ATOM 617 N N . VAL A 1 85 ? 2.407 9.624 -14.799 1.00 95.81 85 VAL A N 1
ATOM 618 C CA . VAL A 1 85 ? 1.286 10.004 -13.935 1.00 95.81 85 VAL A CA 1
ATOM 619 C C . VAL A 1 85 ? 0.282 8.869 -13.919 1.00 95.81 85 VAL A C 1
ATOM 621 O O . VAL A 1 85 ? -0.200 8.440 -14.971 1.00 95.81 85 VAL A O 1
ATOM 624 N N . SER A 1 86 ? -0.065 8.434 -12.717 1.00 94.62 86 SER A N 1
ATOM 625 C CA . SER A 1 86 ? -0.920 7.280 -12.504 1.00 94.62 86 SER A CA 1
ATOM 626 C C . SER A 1 86 ? -2.057 7.586 -11.528 1.00 94.62 86 SER A C 1
ATOM 628 O O . SER A 1 86 ? -1.843 8.236 -10.507 1.00 94.62 86 SER A O 1
ATOM 630 N N . ALA A 1 87 ? -3.265 7.105 -11.832 1.00 92.94 87 ALA A N 1
ATOM 631 C CA . ALA A 1 87 ? -4.457 7.209 -10.984 1.00 92.94 87 ALA A CA 1
ATOM 632 C C . ALA A 1 87 ? -5.369 6.000 -11.225 1.00 92.94 87 ALA A C 1
ATOM 634 O O . ALA A 1 87 ? -5.866 5.823 -12.342 1.00 92.94 87 ALA A O 1
ATOM 635 N N . HIS A 1 88 ? -5.607 5.179 -10.195 1.00 90.56 88 HIS A N 1
ATOM 636 C CA . HIS A 1 88 ? -6.303 3.892 -10.337 1.00 90.56 88 HIS A CA 1
ATOM 637 C C . HIS A 1 88 ? -5.680 3.043 -11.473 1.00 90.56 88 HIS A C 1
ATOM 639 O O . HIS A 1 88 ? -4.488 2.744 -11.426 1.00 90.56 88 HIS A O 1
ATOM 645 N N . GLU A 1 89 ? -6.439 2.687 -12.507 1.00 88.62 89 GLU A N 1
ATOM 646 C CA . GLU A 1 89 ? -5.980 1.922 -13.676 1.00 88.62 89 GLU A CA 1
ATOM 647 C C . GLU A 1 89 ? -5.291 2.779 -14.748 1.00 88.62 89 GLU A C 1
ATOM 649 O O . GLU A 1 89 ? -4.599 2.247 -15.612 1.00 88.62 89 GLU A O 1
ATOM 654 N N . THR A 1 90 ? -5.469 4.101 -14.710 1.00 91.00 90 THR A N 1
ATOM 655 C CA . THR A 1 90 ? -4.875 5.000 -15.700 1.00 91.00 90 THR A CA 1
ATOM 656 C C . THR A 1 90 ? -3.395 5.185 -15.404 1.00 91.00 90 THR A C 1
ATOM 658 O O . THR A 1 90 ? -3.037 5.587 -14.297 1.00 91.00 90 THR A O 1
ATOM 661 N N . GLU A 1 91 ? -2.557 4.984 -16.417 1.00 93.38 91 GLU A N 1
ATOM 662 C CA . GLU A 1 91 ? -1.157 5.407 -16.443 1.00 93.38 91 GLU A CA 1
ATOM 663 C C . GLU A 1 91 ? -0.889 6.165 -17.742 1.00 93.38 91 GLU A C 1
ATOM 665 O O . GLU A 1 91 ? -1.338 5.746 -18.810 1.00 93.38 91 GLU A O 1
ATOM 670 N N . ARG A 1 92 ? -0.184 7.294 -17.648 1.00 94.44 92 ARG A N 1
ATOM 671 C CA . 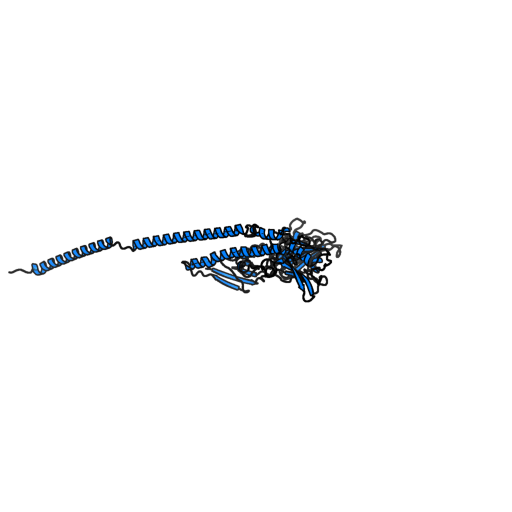ARG A 1 92 ? 0.256 8.092 -18.796 1.00 94.44 92 ARG A CA 1
ATOM 672 C C . ARG A 1 92 ? 1.721 8.451 -18.639 1.00 94.44 92 ARG A C 1
ATOM 674 O O . ARG A 1 92 ? 2.109 8.975 -17.596 1.00 94.44 92 ARG A O 1
ATOM 681 N N . ASN A 1 93 ? 2.511 8.211 -19.678 1.00 94.00 93 ASN A N 1
ATOM 682 C CA . ASN A 1 93 ? 3.903 8.633 -19.752 1.00 94.00 93 ASN A CA 1
ATOM 683 C C . ASN A 1 93 ? 3.961 10.010 -20.417 1.00 94.00 93 ASN A C 1
ATOM 685 O O . ASN A 1 93 ? 3.563 10.163 -21.571 1.00 94.00 93 ASN A O 1
ATOM 689 N N . ILE A 1 94 ? 4.442 11.015 -19.692 1.00 96.38 94 ILE A N 1
ATOM 690 C CA . ILE A 1 94 ? 4.712 12.346 -20.225 1.00 96.38 94 ILE A CA 1
ATOM 691 C C . ILE A 1 94 ? 6.200 12.408 -20.543 1.00 96.38 94 ILE A C 1
ATOM 693 O O . ILE A 1 94 ? 7.024 12.226 -19.650 1.00 96.38 94 ILE A O 1
ATOM 697 N N . THR A 1 95 ? 6.535 12.713 -21.792 1.00 96.31 95 THR A N 1
ATOM 698 C CA . THR A 1 95 ? 7.914 12.925 -22.239 1.00 96.31 95 THR A CA 1
ATOM 699 C C . THR A 1 95 ? 8.097 14.376 -22.647 1.00 96.31 95 THR A C 1
ATOM 701 O O . THR A 1 95 ? 7.295 14.920 -23.407 1.00 96.31 95 THR A O 1
ATOM 704 N N . VAL A 1 96 ? 9.167 14.995 -22.161 1.00 97.19 96 VAL A N 1
ATOM 705 C CA . VAL A 1 96 ? 9.601 16.337 -22.527 1.00 97.19 96 VAL A CA 1
ATOM 706 C C . VAL A 1 96 ? 11.009 16.246 -23.096 1.00 97.19 96 VAL A C 1
ATOM 708 O O . VAL A 1 96 ? 11.931 15.860 -22.384 1.00 97.19 96 VAL A O 1
ATOM 711 N N . ALA A 1 97 ? 11.177 16.582 -24.372 1.00 95.81 97 ALA A N 1
ATOM 712 C CA . ALA A 1 97 ? 12.451 16.439 -25.073 1.00 95.81 97 ALA A CA 1
ATOM 713 C C . ALA A 1 97 ? 12.837 17.727 -25.795 1.00 95.81 97 ALA A C 1
ATOM 715 O O . ALA A 1 97 ? 11.972 18.395 -26.372 1.00 95.81 97 ALA A O 1
ATOM 716 N N . TRP A 1 98 ? 14.125 18.061 -25.780 1.00 95.50 98 TRP A N 1
ATOM 717 C CA . TRP A 1 98 ? 14.657 19.192 -26.5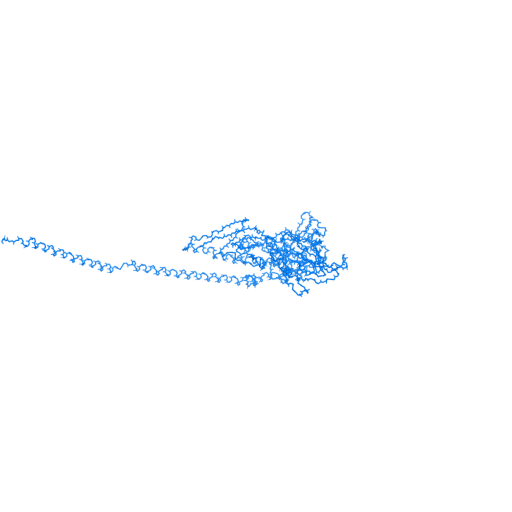26 1.00 95.50 98 TRP A CA 1
ATOM 718 C C . TRP A 1 98 ? 14.621 18.891 -28.025 1.00 95.50 98 TRP A C 1
ATOM 720 O O . TRP A 1 98 ? 15.279 17.969 -28.510 1.00 95.50 98 TRP A O 1
ATOM 730 N N . ASP A 1 99 ? 13.817 19.651 -28.766 1.00 87.81 99 ASP A N 1
ATOM 731 C CA . ASP A 1 99 ? 13.642 19.485 -30.203 1.00 87.81 99 ASP A CA 1
ATOM 732 C C . ASP A 1 99 ? 14.373 20.593 -30.963 1.00 87.81 99 ASP A C 1
ATOM 734 O O . ASP A 1 99 ? 13.844 21.676 -31.214 1.00 87.81 99 ASP A O 1
ATOM 738 N N . GLU A 1 100 ? 15.617 20.295 -31.327 1.00 82.69 100 GLU A N 1
ATOM 739 C CA . GLU A 1 100 ? 16.440 21.096 -32.241 1.00 82.69 100 GLU A CA 1
ATOM 740 C C . GLU A 1 100 ? 16.499 20.479 -33.651 1.00 82.69 100 GLU A C 1
ATOM 742 O O . GLU A 1 100 ? 16.878 21.131 -34.625 1.00 82.69 100 GLU A O 1
ATOM 747 N N . VAL A 1 101 ? 16.086 19.215 -33.793 1.00 75.19 101 VAL A N 1
ATOM 748 C CA . VAL A 1 10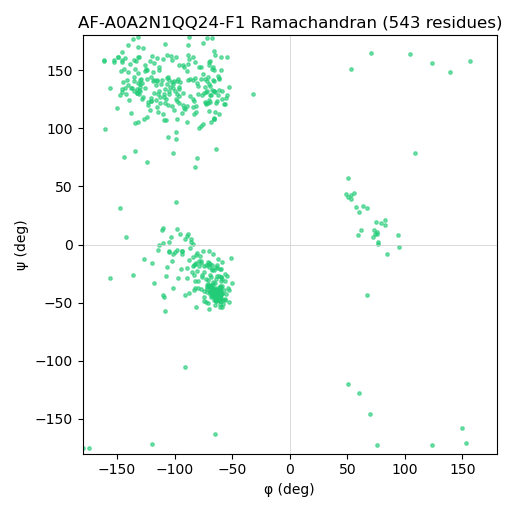1 ? 16.229 18.453 -35.039 1.00 75.19 101 VAL A CA 1
ATOM 749 C C . VAL A 1 101 ? 15.097 18.764 -36.015 1.00 75.19 101 VAL A C 1
ATOM 751 O O . VAL A 1 101 ? 15.339 18.850 -37.223 1.00 75.19 101 VAL A O 1
ATOM 754 N N . THR A 1 102 ? 13.859 18.922 -35.531 1.00 76.88 102 THR A N 1
ATOM 755 C CA . THR A 1 102 ? 12.712 19.146 -36.422 1.00 76.88 102 THR A CA 1
ATOM 756 C C . THR A 1 102 ? 12.561 20.609 -36.846 1.00 76.88 102 THR A C 1
ATOM 758 O O . THR A 1 102 ? 12.156 20.859 -37.985 1.00 76.88 102 THR A O 1
ATOM 761 N N . ASP A 1 103 ? 12.948 21.568 -35.995 1.00 77.06 103 ASP A N 1
ATOM 762 C CA . ASP A 1 103 ? 13.012 23.002 -36.318 1.00 77.06 103 ASP A CA 1
ATOM 763 C C . ASP A 1 103 ? 14.326 23.645 -35.824 1.00 77.06 103 ASP A C 1
ATOM 765 O O . ASP A 1 103 ? 14.340 24.353 -34.814 1.00 77.06 103 ASP A O 1
ATOM 769 N N . PRO A 1 104 ? 15.438 23.480 -36.571 1.00 80.38 104 PRO A N 1
ATOM 770 C CA . PRO A 1 104 ? 16.750 24.017 -36.188 1.00 80.38 104 PRO A CA 1
ATOM 771 C C . PRO A 1 104 ? 16.811 25.548 -36.099 1.00 80.38 104 PRO A C 1
ATOM 773 O O . PRO A 1 104 ? 17.807 26.111 -35.653 1.00 80.38 104 PRO A O 1
ATOM 776 N N . LEU A 1 105 ? 15.790 26.250 -36.601 1.00 83.31 105 LEU A N 1
ATOM 777 C CA . LEU A 1 105 ? 15.719 27.709 -36.553 1.00 83.31 105 LEU A CA 1
ATOM 778 C C . LEU A 1 105 ? 15.038 28.211 -35.274 1.00 83.31 105 LEU A C 1
ATOM 780 O O . LEU A 1 105 ? 15.234 29.374 -34.928 1.00 83.31 105 LEU A O 1
ATOM 784 N N . ASN A 1 106 ? 14.260 27.363 -34.592 1.00 86.19 106 ASN A N 1
ATOM 785 C CA . ASN A 1 106 ? 13.582 27.673 -33.335 1.00 86.19 106 ASN A CA 1
ATOM 786 C C . ASN A 1 106 ? 13.559 26.424 -32.431 1.00 86.19 106 ASN A C 1
ATOM 788 O O . ASN A 1 106 ? 12.504 25.787 -32.312 1.00 86.19 106 ASN A O 1
ATOM 792 N N . PRO A 1 107 ? 14.692 26.068 -31.798 1.00 90.69 107 PRO A N 1
ATOM 793 C CA . PRO A 1 107 ? 14.756 24.911 -30.918 1.00 90.69 107 PRO A CA 1
ATOM 794 C C . PRO A 1 107 ? 13.911 25.146 -29.663 1.00 90.69 107 PRO A C 1
ATOM 796 O O . PRO A 1 107 ? 13.926 26.236 -29.078 1.00 90.69 107 PRO A O 1
ATOM 799 N N . ARG A 1 108 ? 13.094 24.152 -29.307 1.00 94.00 108 ARG A N 1
ATOM 800 C CA . ARG A 1 108 ? 12.073 24.255 -28.252 1.00 94.00 108 ARG A CA 1
ATOM 801 C C . ARG A 1 108 ? 11.860 22.909 -27.576 1.00 94.00 108 ARG A C 1
ATOM 803 O O . ARG A 1 108 ? 12.140 21.863 -28.151 1.00 94.00 108 ARG A O 1
ATOM 810 N N . TRP A 1 109 ? 11.276 22.923 -26.385 1.00 96.44 109 TRP A N 1
ATOM 811 C CA . TRP A 1 109 ? 10.851 21.700 -25.715 1.00 96.44 109 TRP A CA 1
ATOM 812 C C . TRP A 1 109 ? 9.595 21.142 -26.390 1.00 96.44 109 TRP A C 1
ATOM 814 O O . TRP A 1 109 ? 8.567 21.816 -26.468 1.00 96.44 109 TRP A O 1
ATOM 824 N N . SER A 1 110 ? 9.662 19.904 -26.864 1.00 95.81 110 SER A N 1
ATOM 825 C CA . SER A 1 110 ? 8.502 19.120 -27.286 1.00 95.81 110 SER A CA 1
ATOM 826 C C . SER A 1 110 ? 7.900 18.396 -26.083 1.00 95.81 110 SER A C 1
ATOM 828 O O . SER A 1 110 ? 8.627 17.937 -25.206 1.00 95.81 110 SER A O 1
ATOM 830 N N . ILE A 1 111 ? 6.573 18.303 -26.024 1.00 97.25 111 ILE A N 1
ATOM 831 C CA . ILE A 1 111 ? 5.839 17.622 -24.953 1.00 97.25 111 ILE A CA 1
ATOM 832 C C . ILE A 1 111 ? 4.973 16.551 -25.604 1.00 97.25 111 ILE A C 1
ATOM 834 O O . ILE A 1 111 ? 4.139 16.861 -26.456 1.00 97.25 111 ILE A O 1
ATOM 838 N N . SER A 1 112 ? 5.154 15.301 -25.201 1.00 95.81 112 SER A N 1
ATOM 839 C CA . SER A 1 112 ? 4.424 14.146 -25.721 1.00 95.81 112 SER A CA 1
ATOM 840 C C . SER A 1 112 ? 3.763 13.362 -24.592 1.00 95.81 112 SER A C 1
ATOM 842 O O . SER A 1 112 ? 4.280 13.314 -23.479 1.00 95.81 112 SER A O 1
ATOM 844 N N . VAL A 1 113 ? 2.628 12.733 -24.887 1.00 95.31 113 VAL A N 1
ATOM 845 C CA . VAL A 1 113 ? 1.913 11.825 -23.983 1.00 95.31 113 VAL A CA 1
ATOM 846 C C . VAL A 1 113 ? 1.823 10.466 -24.663 1.00 95.31 113 VAL A C 1
ATOM 848 O O . VAL A 1 113 ? 1.342 10.379 -25.791 1.00 95.31 113 VAL A O 1
ATOM 851 N N . ASP A 1 114 ? 2.324 9.422 -24.005 1.00 92.12 114 ASP A N 1
ATOM 852 C CA . ASP A 1 114 ? 2.407 8.052 -24.531 1.00 92.12 114 ASP A CA 1
ATOM 853 C C . ASP A 1 114 ? 3.057 8.001 -25.933 1.00 92.12 114 ASP A C 1
ATOM 855 O O . ASP A 1 114 ? 2.601 7.312 -26.845 1.00 92.12 114 ASP A O 1
ATOM 859 N N . GLY A 1 115 ? 4.111 8.804 -26.133 1.00 90.31 115 GLY A N 1
ATOM 860 C CA . GLY A 1 115 ? 4.843 8.912 -27.402 1.00 90.31 115 GLY A CA 1
ATOM 861 C C . GLY A 1 115 ? 4.144 9.728 -28.499 1.00 90.31 115 GLY A C 1
ATOM 862 O O . GLY A 1 115 ? 4.692 9.879 -29.590 1.00 90.31 115 GLY A O 1
ATOM 863 N N . VAL A 1 116 ? 2.958 10.284 -28.234 1.00 93.50 116 VAL A N 1
ATOM 864 C CA . VAL A 1 116 ? 2.231 11.154 -29.168 1.00 93.50 116 VAL A CA 1
ATOM 865 C C . VAL A 1 116 ? 2.457 12.616 -28.799 1.00 93.50 116 VAL A C 1
ATOM 867 O O . VAL A 1 116 ? 2.171 13.029 -27.678 1.00 93.50 116 VAL A O 1
ATOM 870 N N . LEU A 1 117 ? 2.928 13.415 -29.758 1.00 94.88 117 LEU A N 1
ATOM 871 C CA . LEU A 1 117 ? 3.148 14.850 -29.579 1.00 94.88 117 LEU A CA 1
ATOM 872 C C . LEU A 1 117 ? 1.855 15.563 -29.145 1.00 94.88 117 LEU A C 1
ATOM 874 O O . LEU A 1 117 ? 0.855 15.552 -29.866 1.00 94.88 117 LEU A O 1
ATOM 878 N N . ALA A 1 118 ? 1.905 16.213 -27.985 1.00 96.00 118 ALA A N 1
ATOM 879 C CA . ALA A 1 118 ? 0.797 16.932 -27.363 1.00 96.00 118 ALA A CA 1
ATOM 880 C C . ALA A 1 118 ? 0.970 18.460 -27.430 1.00 96.00 118 ALA A C 1
ATOM 882 O O . ALA A 1 118 ? -0.017 19.195 -27.469 1.00 96.00 118 ALA A O 1
ATOM 883 N N . GLY A 1 119 ? 2.209 18.957 -27.486 1.00 94.75 119 GLY A N 1
ATOM 884 C CA . GLY A 1 119 ? 2.489 20.387 -27.596 1.00 94.75 119 GLY A CA 1
ATOM 885 C C . GLY A 1 119 ? 3.977 20.723 -27.646 1.00 94.75 119 GLY A C 1
ATOM 886 O O . GLY A 1 119 ? 4.827 19.838 -27.673 1.00 94.75 119 GLY A O 1
ATOM 887 N N . PHE A 1 120 ? 4.275 22.021 -27.645 1.00 94.94 120 PHE A N 1
ATOM 888 C CA . PHE A 1 120 ? 5.628 22.571 -27.554 1.00 94.94 120 PHE A CA 1
ATOM 889 C C . PHE A 1 120 ? 5.658 23.706 -26.534 1.00 94.94 120 PHE A C 1
ATOM 891 O O . PHE A 1 120 ? 4.629 24.348 -26.301 1.00 94.94 120 PHE A O 1
ATOM 898 N N . SER A 1 121 ? 6.837 24.010 -25.995 1.00 95.12 121 SER A N 1
ATOM 899 C CA . SER A 1 121 ? 7.063 25.283 -25.320 1.00 95.12 121 SER A CA 1
ATOM 900 C C . SER A 1 121 ? 6.880 26.453 -26.292 1.00 95.12 121 SER A C 1
ATOM 902 O O . SER A 1 121 ? 7.189 26.366 -27.484 1.00 95.12 121 SER A O 1
ATOM 904 N N . ASN A 1 122 ? 6.346 27.572 -25.801 1.00 91.38 122 ASN A N 1
ATOM 905 C CA . ASN A 1 122 ? 6.162 28.764 -26.634 1.00 91.38 122 ASN A CA 1
ATOM 906 C C . ASN A 1 122 ? 7.488 29.475 -26.953 1.00 91.38 122 ASN A C 1
ATOM 908 O O . ASN A 1 122 ? 7.611 30.101 -28.009 1.00 91.38 122 ASN A O 1
ATOM 912 N N . THR A 1 123 ? 8.465 29.375 -26.051 1.00 90.25 123 THR A N 1
ATOM 913 C CA . THR A 1 123 ? 9.839 29.862 -26.226 1.00 90.25 123 THR A CA 1
ATOM 914 C C . THR A 1 123 ? 10.827 28.699 -26.120 1.00 90.25 123 THR A C 1
ATOM 916 O O . THR A 1 123 ? 10.432 27.536 -26.067 1.00 90.25 123 THR A O 1
ATOM 919 N N . ASP A 1 124 ? 12.115 29.011 -26.094 1.00 91.31 124 ASP A N 1
ATOM 920 C CA . ASP A 1 124 ? 13.215 28.088 -25.805 1.00 91.31 124 ASP A CA 1
ATOM 921 C C . ASP A 1 124 ? 13.223 27.572 -24.350 1.00 91.31 124 ASP A C 1
ATOM 923 O O . ASP A 1 124 ? 13.976 26.669 -24.024 1.00 91.31 124 ASP A O 1
ATOM 927 N N . SER A 1 125 ? 12.375 28.101 -23.466 1.00 94.25 125 SER A N 1
ATOM 928 C CA . SER A 1 125 ? 12.247 27.656 -22.074 1.00 94.25 125 SER A CA 1
ATOM 929 C C . SER A 1 125 ? 10.902 26.966 -21.859 1.00 94.25 125 SER A C 1
ATOM 931 O O . SER A 1 125 ? 9.883 27.410 -22.389 1.00 94.25 125 SER A O 1
ATOM 933 N N . LEU A 1 126 ? 10.878 25.901 -21.058 1.00 96.12 126 LEU A N 1
ATOM 934 C CA . LEU A 1 126 ? 9.647 25.202 -20.693 1.00 96.12 126 LEU A CA 1
ATOM 935 C C . LEU A 1 126 ? 8.980 25.900 -19.510 1.00 96.12 126 LEU A C 1
ATOM 937 O O . LEU A 1 126 ? 9.586 26.031 -18.444 1.00 96.12 126 LEU A O 1
ATOM 941 N N . THR A 1 127 ? 7.709 26.276 -19.655 1.00 96.12 127 THR A N 1
ATOM 942 C CA . THR A 1 127 ? 6.919 26.845 -18.556 1.00 96.12 127 THR A CA 1
ATOM 943 C C . THR A 1 127 ? 5.811 25.913 -18.061 1.00 96.12 127 THR A C 1
ATOM 945 O O . THR A 1 127 ? 5.324 25.041 -18.783 1.00 96.12 127 THR A O 1
ATOM 948 N N . LEU A 1 128 ? 5.325 26.147 -16.837 1.00 96.56 128 LEU A N 1
ATOM 949 C CA . LEU A 1 128 ? 4.155 25.461 -16.276 1.00 96.56 128 LEU A CA 1
ATOM 950 C C . LEU A 1 128 ? 2.894 25.667 -17.131 1.00 96.56 128 LEU A C 1
ATOM 952 O O . LEU A 1 128 ? 2.038 24.788 -17.173 1.00 96.56 128 LEU A O 1
ATOM 956 N N . ASN A 1 129 ? 2.774 26.800 -17.835 1.00 95.88 129 ASN A N 1
ATOM 957 C CA . ASN A 1 129 ? 1.660 27.048 -18.755 1.00 95.88 129 ASN A CA 1
ATOM 958 C C . ASN A 1 129 ? 1.764 26.205 -20.032 1.00 95.88 129 ASN A C 1
ATOM 960 O O . ASN A 1 129 ? 0.732 25.773 -20.550 1.00 95.88 129 ASN A O 1
ATOM 964 N N . ASP A 1 130 ? 2.981 25.953 -20.523 1.00 96.56 130 ASP A N 1
ATOM 965 C CA . ASP A 1 130 ? 3.206 25.055 -21.661 1.00 96.56 130 ASP A CA 1
ATOM 966 C C . ASP A 1 130 ? 2.830 23.620 -21.274 1.00 96.56 130 ASP A C 1
ATOM 968 O O . ASP A 1 130 ? 2.033 22.986 -21.968 1.00 96.56 130 ASP A O 1
ATOM 972 N N . LEU A 1 131 ? 3.298 23.152 -20.106 1.00 96.81 131 LEU A N 1
ATOM 973 C CA . LEU A 1 131 ? 2.913 21.854 -19.541 1.00 96.81 131 LEU A CA 1
ATOM 974 C C . LEU A 1 131 ? 1.399 21.750 -19.337 1.00 96.81 131 LEU A C 1
ATOM 976 O O . LEU A 1 131 ? 0.785 20.780 -19.763 1.00 96.81 131 LEU A O 1
ATOM 980 N N . HIS A 1 132 ? 0.764 22.756 -18.737 1.00 96.81 132 HIS A N 1
ATOM 981 C CA . HIS A 1 132 ? -0.686 22.763 -18.541 1.00 96.81 132 HIS A CA 1
ATOM 982 C C . HIS A 1 132 ? -1.467 22.684 -19.853 1.00 96.81 132 HIS A C 1
ATOM 984 O O . HIS A 1 132 ? -2.447 21.946 -19.937 1.00 96.81 132 HIS A O 1
ATOM 990 N N . SER A 1 133 ? -1.029 23.430 -20.869 1.00 96.38 133 SER A N 1
ATOM 991 C CA . SER A 1 133 ? -1.686 23.454 -22.176 1.00 96.38 133 SER A CA 1
ATOM 992 C C . SER A 1 133 ? -1.538 22.117 -22.899 1.00 96.38 133 SER A C 1
ATOM 994 O O . SER A 1 133 ? -2.520 21.604 -23.429 1.00 96.38 133 SER A O 1
ATOM 996 N N . ALA A 1 134 ? -0.337 21.530 -22.886 1.00 96.44 134 ALA A N 1
ATOM 997 C CA . ALA A 1 134 ? -0.069 20.234 -23.506 1.00 96.44 134 ALA A CA 1
ATOM 998 C C . ALA A 1 134 ? -0.775 19.081 -22.775 1.00 96.44 134 ALA A C 1
ATOM 1000 O O . ALA A 1 134 ? -1.259 18.146 -23.406 1.00 96.44 134 ALA A O 1
ATOM 1001 N N . LEU A 1 135 ? -0.881 19.161 -21.446 1.00 96.31 135 LEU A N 1
ATOM 1002 C CA . LEU A 1 135 ? -1.530 18.144 -20.619 1.00 96.31 135 LEU A CA 1
ATOM 1003 C C . LEU A 1 135 ? -3.041 18.373 -20.454 1.00 96.31 135 LEU A C 1
ATOM 1005 O O . LEU A 1 135 ? -3.696 17.690 -19.667 1.00 96.31 135 LEU A O 1
ATOM 1009 N N . ALA A 1 136 ? -3.641 19.308 -21.189 1.00 93.50 136 ALA A N 1
ATOM 1010 C CA . ALA A 1 136 ? -5.080 19.519 -21.145 1.00 93.50 136 ALA A CA 1
ATOM 1011 C C . ALA A 1 136 ? -5.822 18.289 -21.705 1.00 93.50 136 ALA A C 1
ATOM 1013 O O . ALA A 1 136 ? -5.830 18.036 -22.906 1.00 93.50 136 ALA A O 1
ATOM 1014 N N . GLY A 1 137 ? -6.471 17.519 -20.825 1.00 90.44 137 GLY A N 1
ATOM 1015 C CA . GLY A 1 137 ? -7.218 16.318 -21.216 1.00 90.44 137 GLY A CA 1
ATOM 1016 C C . GLY A 1 137 ? -6.347 15.108 -21.574 1.00 90.44 137 GLY A C 1
ATOM 1017 O O . GLY A 1 137 ? -6.838 14.194 -22.230 1.00 90.44 137 GLY A O 1
ATOM 1018 N N . PHE A 1 138 ? -5.082 15.080 -21.137 1.00 94.00 138 PHE A N 1
ATOM 1019 C CA . PHE A 1 138 ? -4.160 13.955 -21.370 1.00 94.00 138 PHE A CA 1
ATOM 1020 C C . PHE A 1 138 ? -4.651 12.621 -20.774 1.00 94.00 138 PHE A C 1
ATOM 1022 O O . PHE A 1 138 ? -4.336 11.538 -21.270 1.00 94.00 138 PHE A O 1
ATOM 1029 N N . ALA A 1 139 ? -5.448 12.702 -19.708 1.00 92.06 139 ALA A N 1
ATOM 1030 C CA . ALA A 1 139 ? -6.053 11.572 -19.029 1.00 92.06 139 ALA A CA 1
ATOM 1031 C C . ALA A 1 139 ? -7.531 11.870 -18.723 1.00 92.06 139 ALA A C 1
ATOM 1033 O O . ALA A 1 139 ? -7.875 13.008 -18.396 1.00 92.06 139 ALA A O 1
ATOM 1034 N N . PRO A 1 140 ? -8.420 10.864 -18.798 1.00 89.12 140 PRO A N 1
ATOM 1035 C CA . PRO A 1 140 ? -9.850 11.062 -18.565 1.00 89.12 140 PRO A CA 1
ATOM 1036 C C . PRO A 1 140 ? -10.188 11.341 -17.095 1.00 89.12 140 PRO A C 1
ATOM 1038 O O . PRO A 1 140 ? -11.147 12.055 -16.823 1.00 89.12 140 PRO A O 1
ATOM 1041 N N . ASN A 1 141 ? -9.411 10.792 -16.157 1.00 90.62 141 ASN A N 1
ATOM 1042 C CA . ASN A 1 141 ? -9.637 10.867 -14.712 1.00 90.62 141 ASN A CA 1
ATOM 1043 C C . ASN A 1 141 ? -8.595 11.724 -13.977 1.00 90.62 141 ASN A C 1
ATOM 1045 O O . ASN A 1 141 ? -8.542 11.688 -12.752 1.00 90.62 141 ASN A O 1
ATOM 1049 N N . VAL A 1 142 ? -7.778 12.506 -14.688 1.00 93.44 142 VAL A N 1
ATOM 1050 C CA . VAL A 1 142 ? -6.820 13.433 -14.070 1.00 93.44 142 VAL A CA 1
ATOM 1051 C C . VAL A 1 142 ? -6.964 14.802 -14.710 1.00 93.44 142 VAL A C 1
ATOM 1053 O O . VAL A 1 142 ? -6.959 14.954 -15.928 1.00 93.44 142 VAL A O 1
ATOM 1056 N N . THR A 1 143 ? -7.096 15.817 -13.867 1.00 93.12 143 THR A N 1
ATOM 1057 C CA . THR A 1 143 ? -7.145 17.217 -14.282 1.00 93.12 143 THR A CA 1
ATOM 1058 C C . THR A 1 143 ? -5.845 17.912 -13.927 1.00 93.12 143 THR A C 1
ATOM 1060 O O . THR A 1 143 ? -5.254 17.639 -12.883 1.00 93.12 143 THR A O 1
ATOM 1063 N N . VAL A 1 144 ? -5.417 18.822 -14.799 1.00 94.56 144 VAL A N 1
ATOM 1064 C CA . VAL A 1 144 ? -4.235 19.660 -14.602 1.00 94.56 144 VAL A CA 1
ATOM 1065 C C . VAL A 1 144 ? -4.688 21.110 -14.530 1.00 94.56 144 VAL A C 1
ATOM 1067 O O . VAL A 1 144 ? -5.537 21.542 -15.310 1.00 94.56 144 VAL A O 1
ATOM 1070 N N . SER A 1 145 ? -4.134 21.869 -13.597 1.00 93.88 145 SER A N 1
ATOM 1071 C CA . SER A 1 145 ? -4.457 23.277 -13.375 1.00 93.88 145 SER A CA 1
ATOM 1072 C C . SER A 1 145 ? -3.196 24.078 -13.096 1.00 93.88 145 SER A C 1
ATOM 1074 O O . SER A 1 145 ? -2.212 23.528 -12.616 1.00 93.88 145 SER A O 1
ATOM 1076 N N . VAL A 1 146 ? -3.230 25.378 -13.369 1.00 94.75 146 VAL A N 1
ATOM 1077 C CA . VAL A 1 146 ? -2.176 26.315 -12.966 1.00 94.75 146 VAL A CA 1
ATOM 1078 C C . VAL A 1 146 ? -2.811 27.430 -12.152 1.00 94.75 146 VAL A C 1
ATOM 1080 O O . VAL A 1 146 ? -3.941 27.848 -12.422 1.00 94.75 146 VAL A O 1
ATOM 1083 N N . ASN A 1 147 ? -2.113 27.895 -11.118 1.00 93.38 147 ASN A N 1
ATOM 1084 C CA . ASN A 1 147 ? -2.598 28.999 -10.299 1.00 93.38 147 ASN A CA 1
ATOM 1085 C C . ASN A 1 147 ? -2.696 30.309 -11.113 1.00 93.38 147 ASN A C 1
ATOM 1087 O O . ASN A 1 147 ? -2.086 30.472 -12.166 1.00 93.38 147 ASN A O 1
ATOM 1091 N N . ALA A 1 148 ? -3.437 31.296 -10.602 1.00 90.88 148 ALA A N 1
ATOM 1092 C CA . ALA A 1 148 ? -3.632 32.568 -11.311 1.00 90.88 148 ALA A CA 1
ATOM 1093 C C . ALA A 1 148 ? -2.323 33.339 -11.591 1.00 90.88 148 ALA A C 1
ATOM 1095 O O . ALA A 1 148 ? -2.298 34.202 -12.465 1.00 90.88 148 ALA A O 1
ATOM 1096 N N . ALA A 1 149 ? -1.255 33.050 -10.841 1.00 90.25 149 ALA A N 1
ATOM 1097 C CA . ALA A 1 149 ? 0.057 33.658 -11.021 1.00 90.25 149 ALA A CA 1
ATOM 1098 C C . ALA A 1 149 ? 0.908 32.966 -12.101 1.00 90.25 149 ALA A C 1
ATOM 1100 O O . ALA A 1 149 ? 1.945 33.509 -12.464 1.00 90.25 149 ALA A O 1
ATOM 1101 N N . GLY A 1 150 ? 0.509 31.794 -12.607 1.00 91.25 150 GLY A N 1
ATOM 1102 C CA . GLY A 1 150 ? 1.328 31.006 -13.530 1.00 91.25 150 GLY A CA 1
ATOM 1103 C C . GLY A 1 150 ? 2.516 30.295 -12.871 1.00 91.25 150 GLY A C 1
ATOM 1104 O O . GLY A 1 150 ? 3.373 29.786 -13.579 1.00 91.25 150 GLY A O 1
ATOM 1105 N N . SER A 1 151 ? 2.605 30.289 -11.538 1.00 93.88 151 SER A N 1
ATOM 1106 C CA . SER A 1 151 ? 3.795 29.870 -10.783 1.00 93.88 151 SER A CA 1
ATOM 1107 C C . SER A 1 151 ? 3.683 28.496 -10.129 1.00 93.88 151 SER A C 1
ATOM 1109 O O . SER A 1 151 ? 4.649 28.040 -9.528 1.00 93.88 151 SER A O 1
ATOM 1111 N N . GLN A 1 152 ? 2.521 27.847 -10.193 1.00 94.69 152 GLN A N 1
ATOM 1112 C CA . GLN A 1 152 ? 2.306 26.539 -9.574 1.00 94.69 152 GLN A CA 1
ATOM 1113 C C . GLN A 1 152 ? 1.348 25.699 -10.415 1.00 94.69 152 GLN A C 1
ATOM 1115 O O . GLN A 1 152 ? 0.277 26.187 -10.782 1.00 94.69 152 GLN A O 1
ATOM 1120 N N . LEU A 1 153 ? 1.730 24.453 -10.686 1.00 94.50 153 LEU A N 1
ATOM 1121 C CA . LEU A 1 153 ? 0.956 23.450 -11.414 1.00 94.50 153 LEU A CA 1
ATOM 1122 C C . LEU A 1 153 ? 0.313 22.489 -10.411 1.00 94.50 153 LEU A C 1
ATOM 1124 O O . LEU A 1 153 ? 0.931 22.127 -9.417 1.00 94.50 153 LEU A O 1
ATOM 1128 N N . GLY A 1 154 ? -0.922 22.073 -10.656 1.00 92.62 154 GLY A N 1
ATOM 1129 C CA . GLY A 1 154 ? -1.649 21.141 -9.804 1.00 92.62 154 GLY A CA 1
ATOM 1130 C C . GLY A 1 154 ? -2.278 20.017 -10.609 1.00 92.62 154 GLY A C 1
ATOM 1131 O O . GLY A 1 154 ? -2.959 20.283 -11.599 1.00 92.62 154 GLY A O 1
ATOM 1132 N N . PHE A 1 155 ? -2.097 18.787 -10.145 1.00 92.44 155 PHE A N 1
ATOM 1133 C CA . PHE A 1 155 ? -2.780 17.586 -10.608 1.00 92.44 155 PHE A CA 1
ATOM 1134 C C . PHE A 1 155 ? -3.885 17.222 -9.619 1.00 92.44 155 PHE A C 1
ATOM 1136 O O . PHE A 1 155 ? -3.690 17.278 -8.406 1.00 92.44 155 PHE A O 1
ATOM 1143 N N . ALA A 1 156 ? -5.051 16.835 -10.122 1.00 90.81 156 ALA A N 1
ATOM 1144 C CA . ALA A 1 156 ? -6.143 16.341 -9.295 1.00 90.81 156 ALA A CA 1
ATOM 1145 C C . ALA A 1 156 ? -6.828 15.155 -9.970 1.00 90.81 156 ALA A C 1
ATOM 1147 O O . ALA A 1 156 ? -7.310 15.280 -11.101 1.00 90.81 156 ALA A O 1
ATOM 1148 N N . ALA A 1 157 ? -6.891 14.030 -9.260 1.00 89.12 157 ALA A N 1
ATOM 1149 C CA . ALA A 1 157 ? -7.651 12.870 -9.687 1.00 89.12 157 ALA A CA 1
ATOM 1150 C C . ALA A 1 157 ? -9.153 13.142 -9.562 1.00 89.12 157 ALA A C 1
ATOM 1152 O O . ALA A 1 157 ? -9.634 13.753 -8.599 1.00 89.12 157 ALA A O 1
ATOM 1153 N N . MET A 1 158 ? -9.907 12.663 -10.544 1.00 85.31 158 MET A N 1
ATOM 1154 C CA . MET A 1 158 ? -11.351 12.532 -10.435 1.00 85.31 158 MET A CA 1
ATOM 1155 C C . MET A 1 158 ? -11.682 11.407 -9.445 1.00 85.31 158 MET A C 1
ATOM 1157 O O . MET A 1 158 ? -10.848 10.559 -9.138 1.00 85.31 158 MET A O 1
ATOM 1161 N N . ASP A 1 159 ? -12.885 11.450 -8.876 1.00 84.56 159 ASP A N 1
ATOM 1162 C CA . ASP A 1 159 ? -13.399 10.454 -7.925 1.00 84.56 159 ASP A CA 1
ATOM 1163 C C . ASP A 1 159 ? -12.589 10.244 -6.631 1.00 84.56 159 ASP A C 1
ATOM 1165 O O . ASP A 1 159 ? -12.950 9.383 -5.836 1.00 84.56 159 ASP A O 1
ATOM 1169 N N . ASN A 1 160 ? -11.577 11.073 -6.350 1.00 85.56 160 ASN A N 1
ATOM 1170 C CA . ASN A 1 160 ? -10.666 10.929 -5.205 1.00 85.56 160 ASN A CA 1
ATOM 1171 C C . ASN A 1 160 ? -9.808 9.650 -5.254 1.00 85.56 160 ASN A C 1
ATOM 1173 O O . ASN A 1 160 ? -9.494 9.088 -4.207 1.00 85.56 160 ASN A O 1
ATOM 1177 N N . ASP A 1 161 ? -9.433 9.189 -6.448 1.00 89.31 161 ASP A N 1
ATOM 1178 C CA . ASP A 1 161 ? -8.361 8.194 -6.589 1.00 89.31 161 ASP A CA 1
ATOM 1179 C C . ASP A 1 161 ? -7.012 8.794 -6.144 1.00 89.31 161 ASP A C 1
ATOM 1181 O O . ASP A 1 161 ? -6.801 10.008 -6.229 1.00 89.31 161 ASP A O 1
ATOM 1185 N N . LEU A 1 162 ? -6.101 7.968 -5.635 1.00 90.88 162 LEU A N 1
ATOM 1186 C CA . LEU A 1 162 ? -4.761 8.406 -5.251 1.00 90.88 162 LEU A CA 1
ATOM 1187 C C . LEU A 1 162 ? -3.869 8.508 -6.490 1.00 90.88 162 LEU A C 1
ATOM 1189 O O . LEU A 1 162 ? -3.768 7.579 -7.293 1.00 90.88 162 LEU A O 1
ATOM 1193 N N . LEU A 1 163 ? -3.213 9.658 -6.628 1.00 92.75 163 LEU A N 1
ATOM 1194 C CA . LEU A 1 163 ? -2.222 9.916 -7.659 1.00 92.75 163 LEU A CA 1
ATOM 1195 C C . LEU A 1 163 ? -0.867 9.349 -7.239 1.00 92.75 163 LEU A C 1
ATOM 1197 O O . LEU A 1 163 ? -0.472 9.450 -6.078 1.00 92.75 163 LEU A O 1
ATOM 1201 N N . SER A 1 164 ? -0.136 8.818 -8.208 1.00 93.94 164 SER A N 1
ATOM 1202 C CA . SER A 1 164 ? 1.290 8.519 -8.102 1.00 93.94 164 SER A CA 1
ATOM 1203 C C . SER A 1 164 ? 1.990 9.145 -9.299 1.00 93.94 164 SER A C 1
ATOM 1205 O O . SER A 1 164 ? 1.577 8.909 -10.438 1.00 93.94 164 SER A O 1
ATOM 1207 N N . ILE A 1 165 ? 3.005 9.969 -9.047 1.00 95.50 165 ILE A N 1
ATOM 1208 C CA . ILE A 1 165 ? 3.839 10.558 -10.093 1.00 95.50 165 ILE A CA 1
ATOM 1209 C C . ILE A 1 165 ? 5.283 10.128 -9.866 1.00 95.50 165 ILE A C 1
ATOM 1211 O O . ILE A 1 165 ? 5.836 10.361 -8.796 1.00 95.50 165 ILE A O 1
ATOM 1215 N N . VAL A 1 166 ? 5.895 9.501 -10.868 1.00 95.50 166 VAL A N 1
ATOM 1216 C CA . VAL A 1 166 ? 7.262 8.969 -10.768 1.00 95.50 166 VAL A CA 1
ATOM 1217 C C . VAL A 1 166 ? 8.094 9.386 -11.969 1.00 95.50 166 VAL A C 1
ATOM 1219 O O . VAL A 1 166 ? 7.604 9.363 -13.098 1.00 95.50 166 VAL A O 1
ATOM 1222 N N . ASP A 1 167 ? 9.354 9.752 -11.748 1.00 95.00 167 ASP A N 1
ATOM 1223 C CA . ASP A 1 167 ? 10.293 9.977 -12.844 1.00 95.00 167 ASP A CA 1
ATOM 1224 C C . ASP A 1 167 ? 10.705 8.637 -13.473 1.00 95.00 167 ASP A C 1
ATOM 1226 O O . ASP A 1 167 ? 11.060 7.677 -12.794 1.00 95.00 167 ASP A O 1
ATOM 1230 N N . ILE A 1 168 ? 10.631 8.572 -14.800 1.00 93.62 168 ILE A N 1
ATOM 1231 C CA . ILE A 1 168 ? 11.050 7.430 -15.620 1.00 93.62 168 ILE A CA 1
ATOM 1232 C C . ILE A 1 168 ? 12.416 7.710 -16.251 1.00 93.62 168 ILE A C 1
ATOM 1234 O O . ILE A 1 168 ? 13.235 6.808 -16.370 1.00 93.62 168 ILE A O 1
ATOM 1238 N N . LYS A 1 169 ? 12.683 8.954 -16.659 1.00 93.44 169 LYS A N 1
ATOM 1239 C CA . LYS A 1 169 ? 13.966 9.382 -17.224 1.00 93.44 169 LYS A CA 1
ATOM 1240 C C . LYS A 1 169 ? 14.252 10.820 -16.811 1.00 93.44 169 LYS A C 1
ATOM 1242 O O . LYS A 1 169 ? 13.384 11.682 -16.929 1.00 93.44 169 LYS A O 1
ATOM 1247 N N . GLY A 1 170 ? 15.475 11.087 -16.363 1.00 92.31 170 GLY A N 1
ATOM 1248 C CA . GLY A 1 170 ? 15.822 12.388 -15.795 1.00 92.31 170 GLY A CA 1
ATOM 1249 C C . GLY A 1 170 ? 15.134 12.604 -14.445 1.00 92.31 170 GLY A C 1
ATOM 1250 O O . GLY A 1 170 ? 14.999 11.664 -13.668 1.00 92.31 170 GLY A O 1
ATOM 1251 N N . ASN A 1 171 ? 14.751 13.843 -14.146 1.00 93.88 171 ASN A N 1
ATOM 1252 C CA . ASN A 1 171 ? 14.280 14.253 -12.821 1.00 93.88 171 ASN A CA 1
ATOM 1253 C C . ASN A 1 171 ? 13.215 15.364 -12.874 1.00 93.88 171 ASN A C 1
ATOM 1255 O O . ASN A 1 171 ? 13.189 16.233 -12.003 1.00 93.88 171 ASN A O 1
ATOM 1259 N N . LEU A 1 172 ? 12.384 15.408 -13.920 1.00 95.19 172 LEU A N 1
ATOM 1260 C CA . LEU A 1 172 ? 11.468 16.532 -14.134 1.00 95.19 172 LEU A CA 1
ATOM 1261 C C . LEU A 1 172 ? 10.350 16.578 -13.083 1.00 95.19 172 LEU A C 1
ATOM 1263 O O . LEU A 1 172 ? 10.023 17.666 -12.604 1.00 95.19 172 LEU A O 1
ATOM 1267 N N . ALA A 1 173 ? 9.780 15.435 -12.694 1.00 95.50 173 ALA A N 1
ATOM 1268 C CA . ALA A 1 173 ? 8.787 15.390 -11.624 1.00 95.50 173 ALA A CA 1
ATOM 1269 C C . ALA A 1 173 ? 9.408 15.788 -10.276 1.00 95.50 173 ALA A C 1
ATOM 1271 O O . ALA A 1 173 ? 8.813 16.595 -9.555 1.00 95.50 173 ALA A O 1
ATOM 1272 N N . SER A 1 174 ? 10.629 15.328 -9.981 1.00 94.62 174 SER A N 1
ATOM 1273 C CA . SER A 1 174 ? 11.378 15.758 -8.796 1.00 94.62 174 SER A CA 1
ATOM 1274 C C . SER A 1 174 ? 11.715 17.250 -8.821 1.00 94.62 174 SER A C 1
ATOM 1276 O O . SER A 1 174 ? 11.573 17.933 -7.809 1.00 94.62 174 SER A O 1
ATOM 1278 N N . THR A 1 175 ? 12.104 17.813 -9.970 1.00 94.44 175 THR A N 1
ATOM 1279 C CA . THR A 1 175 ? 12.332 19.262 -10.119 1.00 94.44 175 THR A CA 1
ATOM 1280 C C . THR A 1 175 ? 11.054 20.054 -9.867 1.00 94.44 175 THR A C 1
ATOM 1282 O O . THR A 1 175 ? 11.084 21.079 -9.190 1.00 94.44 175 THR A O 1
ATOM 1285 N N . LEU A 1 176 ? 9.914 19.565 -10.358 1.00 94.69 176 LEU A N 1
ATOM 1286 C CA . LEU A 1 176 ? 8.602 20.141 -10.077 1.00 94.69 176 LEU A CA 1
ATOM 1287 C C . LEU A 1 176 ? 8.190 19.980 -8.602 1.00 94.69 176 LEU A C 1
ATOM 1289 O O . LEU A 1 176 ? 7.310 20.712 -8.149 1.00 94.69 176 LEU A O 1
ATOM 1293 N N . GLY A 1 177 ? 8.815 19.076 -7.845 1.00 93.56 177 GLY A N 1
ATOM 1294 C CA . GLY A 1 177 ? 8.434 18.722 -6.476 1.00 93.56 177 GLY A CA 1
ATOM 1295 C C . GLY A 1 177 ? 7.080 18.019 -6.407 1.00 93.56 177 GLY A C 1
ATOM 1296 O O . GLY A 1 177 ? 6.322 18.244 -5.467 1.00 93.56 177 GLY A O 1
ATOM 1297 N N . ILE A 1 178 ? 6.741 17.257 -7.450 1.00 93.06 178 ILE A N 1
ATOM 1298 C CA . ILE A 1 178 ? 5.501 16.473 -7.545 1.00 93.06 178 ILE A CA 1
ATOM 1299 C C . ILE A 1 178 ? 5.766 14.971 -7.539 1.00 93.06 178 ILE A C 1
ATOM 1301 O O . ILE A 1 178 ? 4.812 14.206 -7.651 1.00 93.06 178 ILE A O 1
ATOM 1305 N N . ASP A 1 179 ? 7.023 14.546 -7.458 1.00 93.19 179 ASP A N 1
ATOM 1306 C CA . ASP A 1 179 ? 7.406 13.144 -7.419 1.00 93.19 179 ASP A CA 1
ATOM 1307 C C . ASP A 1 179 ? 6.953 12.458 -6.129 1.00 93.19 179 ASP A C 1
ATOM 1309 O O . ASP A 1 179 ? 6.783 13.064 -5.068 1.00 93.19 179 ASP A O 1
ATOM 1313 N N . ASN A 1 180 ? 6.711 11.161 -6.247 1.00 90.75 180 ASN A N 1
ATOM 1314 C CA . ASN A 1 180 ? 6.446 10.289 -5.124 1.00 90.75 180 ASN A CA 1
ATOM 1315 C C . ASN A 1 180 ? 7.725 10.128 -4.290 1.00 90.75 180 ASN A C 1
ATOM 1317 O O . ASN A 1 180 ? 8.751 9.682 -4.802 1.00 90.75 180 ASN A O 1
ATOM 1321 N N . ASP A 1 181 ? 7.641 10.471 -3.005 1.00 86.00 181 ASP A N 1
ATOM 1322 C CA . ASP A 1 181 ? 8.752 10.461 -2.052 1.00 86.00 181 ASP A CA 1
ATOM 1323 C C . ASP A 1 181 ? 9.007 9.082 -1.425 1.00 86.00 181 ASP A C 1
ATOM 1325 O O . ASP A 1 181 ? 9.922 8.926 -0.609 1.00 86.00 181 ASP A O 1
ATOM 1329 N N . ALA A 1 182 ? 8.223 8.070 -1.807 1.00 86.12 182 ALA A N 1
ATOM 1330 C CA . ALA A 1 182 ? 8.422 6.706 -1.354 1.00 86.12 182 ALA A CA 1
ATOM 1331 C C . ALA A 1 182 ? 9.812 6.163 -1.755 1.00 86.12 182 ALA A C 1
ATOM 1333 O O . ALA A 1 182 ? 10.364 6.528 -2.798 1.00 86.12 182 ALA A O 1
ATOM 1334 N N . PRO A 1 183 ? 10.403 5.249 -0.972 1.00 86.06 183 PRO A N 1
ATOM 1335 C CA . PRO A 1 183 ? 11.716 4.701 -1.288 1.00 86.06 183 PRO A CA 1
ATOM 1336 C C . PRO A 1 183 ? 11.750 3.942 -2.622 1.00 86.06 183 PRO A C 1
ATOM 1338 O O . PRO A 1 183 ? 10.912 3.079 -2.888 1.00 86.06 183 PRO A O 1
ATOM 1341 N N . VAL A 1 184 ? 12.767 4.229 -3.436 1.00 88.62 184 VAL A N 1
ATOM 1342 C CA . VAL A 1 184 ? 13.038 3.520 -4.693 1.00 88.62 184 VAL A CA 1
ATOM 1343 C C . VAL A 1 184 ? 14.075 2.428 -4.444 1.00 88.62 184 VAL A C 1
ATOM 1345 O O . VAL A 1 184 ? 15.153 2.692 -3.911 1.00 88.62 184 VAL A O 1
ATOM 1348 N N . VAL A 1 185 ? 13.762 1.202 -4.857 1.00 89.50 185 VAL A N 1
ATOM 1349 C CA . VAL A 1 185 ? 14.650 0.041 -4.748 1.00 89.50 185 VAL A CA 1
ATOM 1350 C C . VAL A 1 185 ? 15.069 -0.399 -6.141 1.00 89.50 185 VAL A C 1
ATOM 1352 O O . VAL A 1 185 ? 14.228 -0.740 -6.969 1.00 89.50 185 VAL A O 1
ATOM 1355 N N . THR A 1 186 ? 16.374 -0.411 -6.396 1.00 92.69 186 THR A N 1
ATOM 1356 C CA . THR A 1 186 ? 16.951 -0.860 -7.669 1.00 92.69 186 THR A CA 1
ATOM 1357 C C . THR A 1 186 ? 17.395 -2.311 -7.571 1.00 92.69 186 THR A C 1
ATOM 1359 O O . THR A 1 186 ? 18.060 -2.699 -6.611 1.00 92.69 186 THR A O 1
ATOM 1362 N N . ILE A 1 187 ? 17.042 -3.106 -8.578 1.00 93.75 187 ILE A N 1
ATOM 1363 C CA . ILE A 1 187 ? 17.386 -4.521 -8.685 1.00 93.75 187 ILE A CA 1
ATOM 1364 C C . ILE A 1 187 ? 18.296 -4.725 -9.891 1.00 93.75 187 ILE A C 1
ATOM 1366 O O . ILE A 1 187 ? 17.893 -4.496 -11.033 1.00 93.75 187 ILE A O 1
ATOM 1370 N N . ASP A 1 188 ? 19.507 -5.208 -9.628 1.00 94.69 188 ASP A N 1
ATOM 1371 C CA . ASP A 1 188 ? 20.475 -5.552 -10.664 1.00 94.69 188 ASP A CA 1
ATOM 1372 C C . ASP A 1 188 ? 20.264 -6.987 -11.160 1.00 94.69 188 ASP A C 1
ATOM 1374 O O . ASP A 1 188 ? 20.255 -7.952 -10.381 1.00 94.69 188 ASP A O 1
ATOM 1378 N N . VAL A 1 189 ? 20.146 -7.127 -12.480 1.00 95.94 189 VAL A N 1
ATOM 1379 C CA . VAL A 1 189 ? 19.973 -8.397 -13.187 1.00 95.94 189 VAL A CA 1
ATOM 1380 C C . VAL A 1 189 ? 21.222 -8.689 -14.018 1.00 95.94 189 VAL A C 1
ATOM 1382 O O . VAL A 1 189 ? 21.669 -7.864 -14.818 1.00 95.94 189 VAL A O 1
ATOM 1385 N N . VAL A 1 190 ? 21.788 -9.877 -13.832 1.00 96.00 190 VAL A N 1
ATOM 1386 C CA . VAL A 1 190 ? 22.961 -10.384 -14.555 1.00 96.00 190 VAL A CA 1
ATOM 1387 C C . VAL A 1 190 ? 22.591 -11.605 -15.393 1.00 96.00 190 VAL A C 1
ATOM 1389 O O . VAL A 1 190 ? 21.583 -12.255 -15.142 1.00 96.00 190 VAL A O 1
ATOM 1392 N N . GLU A 1 191 ? 23.411 -11.945 -16.390 1.00 95.44 191 GLU A N 1
ATOM 1393 C CA . GLU A 1 191 ? 23.045 -12.954 -17.400 1.00 95.44 191 GLU A CA 1
ATOM 1394 C C . GLU A 1 191 ? 22.747 -14.342 -16.813 1.00 95.44 191 GLU A C 1
ATOM 1396 O O . GLU A 1 191 ? 21.899 -15.064 -17.338 1.00 95.44 191 GLU A O 1
ATOM 1401 N N . GLU A 1 192 ? 23.417 -14.686 -15.711 1.00 95.31 192 GLU A N 1
ATOM 1402 C CA . GLU A 1 192 ? 23.274 -15.955 -14.989 1.00 95.31 192 GLU A CA 1
ATOM 1403 C C . GLU A 1 192 ? 22.016 -16.013 -14.108 1.00 95.31 192 GLU A C 1
ATOM 1405 O O . GLU A 1 192 ? 21.677 -17.082 -13.598 1.00 95.31 192 GLU A O 1
ATOM 1410 N N . ASP A 1 193 ? 21.316 -14.889 -13.924 1.00 97.19 193 ASP A N 1
ATOM 1411 C CA . ASP A 1 193 ? 20.129 -14.847 -13.084 1.00 97.19 193 ASP A CA 1
ATOM 1412 C C . ASP A 1 193 ? 18.986 -15.690 -13.647 1.00 97.19 193 ASP A C 1
ATOM 1414 O O . ASP A 1 193 ? 18.678 -15.690 -14.842 1.00 97.19 193 ASP A O 1
ATOM 1418 N N . THR A 1 194 ? 18.307 -16.356 -12.724 1.00 97.12 194 THR A N 1
ATOM 1419 C CA . THR A 1 194 ? 17.109 -17.161 -12.940 1.00 97.12 194 THR A CA 1
ATOM 1420 C C . THR A 1 194 ? 15.903 -16.435 -12.342 1.00 97.12 194 THR A C 1
ATOM 1422 O O . THR A 1 194 ? 16.054 -15.444 -11.621 1.00 97.12 194 THR A O 1
ATOM 1425 N N . LEU A 1 195 ? 14.683 -16.932 -12.567 1.00 96.56 195 LEU A N 1
ATOM 1426 C CA . LEU A 1 195 ? 13.519 -16.368 -11.870 1.00 96.56 195 LEU A CA 1
ATOM 1427 C C . LEU A 1 195 ? 13.658 -16.491 -10.347 1.00 96.56 195 LEU A C 1
ATOM 1429 O O . LEU A 1 195 ? 13.264 -15.579 -9.623 1.00 96.56 195 LEU A O 1
ATOM 1433 N N . GLU A 1 196 ? 14.243 -17.585 -9.850 1.00 96.06 196 GLU A N 1
ATOM 1434 C CA . GLU A 1 196 ? 14.474 -17.778 -8.416 1.00 96.06 196 GLU A CA 1
ATOM 1435 C C . GLU A 1 196 ? 15.461 -16.768 -7.844 1.00 96.06 196 GLU A C 1
ATOM 1437 O O . GLU A 1 196 ? 15.182 -16.187 -6.792 1.00 96.06 196 GLU A O 1
ATOM 1442 N N . THR A 1 197 ? 16.580 -16.510 -8.528 1.00 96.19 197 THR A N 1
ATOM 1443 C CA . THR A 1 197 ? 17.565 -15.540 -8.030 1.00 96.19 197 THR A CA 1
ATOM 1444 C C . THR A 1 197 ? 17.002 -14.125 -8.070 1.00 96.19 197 THR A C 1
ATOM 1446 O O . THR A 1 197 ? 17.149 -13.405 -7.085 1.00 96.19 197 THR A O 1
ATOM 1449 N N . ILE A 1 198 ? 16.266 -13.743 -9.121 1.00 96.56 198 ILE A N 1
ATOM 1450 C CA . ILE A 1 198 ? 15.622 -12.420 -9.203 1.00 96.56 198 ILE A CA 1
ATOM 1451 C C . ILE A 1 198 ? 14.547 -12.262 -8.123 1.00 96.56 198 ILE A C 1
ATOM 1453 O O . ILE A 1 198 ? 14.544 -11.249 -7.424 1.00 96.56 198 ILE A O 1
ATOM 1457 N N . ARG A 1 199 ? 13.681 -13.265 -7.914 1.00 96.38 199 ARG A N 1
ATOM 1458 C CA . ARG A 1 199 ? 12.714 -13.274 -6.800 1.00 96.38 199 ARG A CA 1
ATOM 1459 C C . ARG A 1 199 ? 13.423 -13.033 -5.466 1.00 96.38 199 ARG A C 1
ATOM 1461 O O . ARG A 1 199 ? 13.011 -12.180 -4.685 1.00 96.38 199 ARG A O 1
ATOM 1468 N N . ASN A 1 200 ? 14.500 -13.775 -5.215 1.00 95.12 200 ASN A N 1
ATOM 1469 C CA . ASN A 1 200 ? 15.253 -13.687 -3.969 1.00 95.12 200 ASN A CA 1
ATOM 1470 C C . ASN A 1 200 ? 15.951 -12.328 -3.808 1.00 95.12 200 ASN A C 1
ATOM 1472 O O . ASN A 1 200 ? 15.974 -11.799 -2.698 1.00 95.12 200 ASN A O 1
ATOM 1476 N N . LYS A 1 201 ? 16.481 -11.743 -4.892 1.00 94.38 201 LYS A N 1
ATOM 1477 C CA . LYS A 1 201 ? 17.047 -10.384 -4.902 1.00 94.38 201 LYS A CA 1
ATOM 1478 C C . LYS A 1 201 ? 15.998 -9.347 -4.527 1.00 94.38 201 LYS A C 1
ATOM 1480 O O . LYS A 1 201 ? 16.254 -8.547 -3.636 1.00 94.38 201 LYS A O 1
ATOM 1485 N N . ILE A 1 202 ? 14.814 -9.406 -5.141 1.00 93.69 202 ILE A N 1
ATOM 1486 C CA . ILE A 1 202 ? 13.701 -8.498 -4.831 1.00 93.69 202 ILE A CA 1
ATOM 1487 C C . ILE A 1 202 ? 13.319 -8.621 -3.354 1.00 93.69 202 ILE A C 1
ATOM 1489 O O . ILE A 1 202 ? 13.353 -7.636 -2.623 1.00 93.69 202 ILE A O 1
ATOM 1493 N N . ASN A 1 203 ? 13.041 -9.837 -2.883 1.00 92.62 203 ASN A N 1
ATOM 1494 C CA . ASN A 1 203 ? 12.654 -10.071 -1.493 1.00 92.62 203 ASN A CA 1
ATOM 1495 C C . ASN A 1 203 ? 13.738 -9.642 -0.493 1.00 92.62 203 ASN A C 1
ATOM 1497 O O . ASN A 1 203 ? 13.425 -9.095 0.561 1.00 92.62 203 ASN A O 1
ATOM 1501 N N . SER A 1 204 ? 15.016 -9.847 -0.823 1.00 88.81 204 SER A N 1
ATOM 1502 C CA . SER A 1 204 ? 16.138 -9.406 0.015 1.00 88.81 204 SER A CA 1
ATOM 1503 C C . SER A 1 204 ? 16.280 -7.884 0.039 1.00 88.81 204 SER A C 1
ATOM 1505 O O . SER A 1 204 ? 16.544 -7.317 1.099 1.00 88.81 204 SER A O 1
ATOM 1507 N N . ALA A 1 205 ? 16.090 -7.223 -1.106 1.00 86.38 205 ALA A N 1
ATOM 1508 C CA . ALA A 1 205 ? 16.191 -5.772 -1.248 1.00 86.38 205 ALA A CA 1
ATOM 1509 C C . ALA A 1 205 ? 15.063 -5.033 -0.519 1.00 86.38 205 ALA A C 1
ATOM 1511 O O . ALA A 1 205 ? 15.268 -3.928 -0.034 1.00 86.38 205 ALA A O 1
ATOM 1512 N N . TYR A 1 206 ? 13.902 -5.668 -0.372 1.00 77.44 206 TYR A N 1
ATOM 1513 C CA . TYR A 1 206 ? 12.825 -5.171 0.478 1.00 77.44 206 TYR A CA 1
ATOM 1514 C C . TYR A 1 206 ? 12.917 -5.673 1.926 1.00 77.44 206 TYR A C 1
ATOM 1516 O O . TYR A 1 206 ? 12.028 -5.407 2.714 1.00 77.44 206 TYR A O 1
ATOM 1524 N N . GLY A 1 207 ? 13.993 -6.354 2.333 1.00 67.12 207 GLY A N 1
ATOM 1525 C CA . GLY A 1 207 ? 14.237 -6.697 3.735 1.00 67.12 207 GLY A CA 1
ATOM 1526 C C . GLY A 1 207 ? 14.868 -5.544 4.532 1.00 67.12 207 GLY A C 1
ATOM 1527 O O . GLY A 1 207 ? 15.578 -4.707 3.987 1.00 67.12 207 GLY A O 1
ATOM 1528 N N . ALA A 1 208 ? 14.711 -5.550 5.864 1.00 52.31 208 ALA A N 1
ATOM 1529 C CA . ALA A 1 208 ? 15.226 -4.514 6.789 1.00 52.31 208 ALA A CA 1
ATOM 1530 C C . ALA A 1 208 ? 16.726 -4.136 6.666 1.00 52.31 208 ALA A C 1
ATOM 1532 O O . ALA A 1 208 ? 17.155 -3.154 7.265 1.00 52.31 208 ALA A O 1
ATOM 1533 N N . ALA A 1 209 ? 17.544 -4.894 5.926 1.00 45.59 209 ALA A N 1
ATOM 1534 C CA . ALA A 1 209 ? 18.933 -4.531 5.636 1.00 45.59 209 ALA A CA 1
ATOM 1535 C C . ALA A 1 209 ? 19.062 -3.367 4.630 1.00 45.59 209 ALA A C 1
ATOM 1537 O O . ALA A 1 209 ? 20.113 -2.731 4.581 1.00 45.59 209 ALA A O 1
ATOM 1538 N N . ALA A 1 210 ? 18.008 -3.061 3.866 1.00 48.88 210 ALA A N 1
ATOM 1539 C CA . ALA A 1 210 ? 17.996 -2.006 2.852 1.00 48.88 210 ALA A CA 1
ATOM 1540 C C . ALA A 1 210 ? 17.666 -0.601 3.392 1.00 48.88 210 ALA A C 1
ATOM 1542 O O . ALA A 1 210 ? 17.547 0.343 2.618 1.00 48.88 210 ALA A O 1
ATOM 1543 N N . GLY A 1 211 ? 17.510 -0.439 4.713 1.00 54.81 211 GLY A N 1
ATOM 1544 C CA . GLY A 1 211 ? 17.181 0.856 5.324 1.00 54.81 211 GLY A CA 1
ATOM 1545 C C . GLY A 1 211 ? 15.719 1.284 5.157 1.00 54.81 211 GLY A C 1
ATOM 1546 O O . GLY A 1 211 ? 15.381 2.423 5.466 1.00 54.81 211 GLY A O 1
ATOM 1547 N N . LEU A 1 212 ? 14.852 0.380 4.689 1.00 60.47 212 LEU A N 1
ATOM 1548 C CA . LEU A 1 212 ? 13.408 0.577 4.695 1.00 60.47 212 LEU A CA 1
ATOM 1549 C C . LEU A 1 212 ? 12.870 0.241 6.086 1.00 60.47 212 LEU A C 1
ATOM 1551 O O . LEU A 1 212 ? 12.921 -0.909 6.515 1.00 60.47 212 LEU A O 1
ATOM 1555 N N . ASP A 1 213 ? 12.345 1.240 6.789 1.00 65.69 213 ASP A N 1
ATOM 1556 C CA . ASP A 1 213 ? 11.888 1.062 8.168 1.00 65.69 213 ASP A CA 1
ATOM 1557 C C . ASP A 1 213 ? 10.434 0.588 8.268 1.00 65.69 213 ASP A C 1
ATOM 1559 O O . ASP A 1 213 ? 10.028 0.191 9.353 1.00 65.69 213 ASP A O 1
ATOM 1563 N N . ARG A 1 214 ? 9.640 0.634 7.192 1.00 74.38 214 ARG A N 1
ATOM 1564 C CA . ARG A 1 214 ? 8.177 0.463 7.210 1.00 74.38 214 ARG A CA 1
ATOM 1565 C C . ARG A 1 214 ? 7.714 -0.671 6.286 1.00 74.38 214 ARG A C 1
ATOM 1567 O O . ARG A 1 214 ? 7.787 -0.497 5.074 1.00 74.38 214 ARG A O 1
ATOM 1574 N N . PRO A 1 215 ? 7.229 -1.811 6.813 1.00 72.94 215 PRO A N 1
ATOM 1575 C CA . PRO A 1 215 ? 6.736 -2.927 5.999 1.00 72.94 215 PRO A CA 1
ATOM 1576 C C . PRO A 1 215 ? 5.620 -2.594 5.014 1.00 72.94 215 PRO A C 1
ATOM 1578 O O . PRO A 1 215 ? 5.437 -3.310 4.034 1.00 72.94 215 PRO A O 1
ATOM 1581 N N . GLU A 1 216 ? 4.848 -1.550 5.291 1.00 74.50 216 GLU A N 1
ATOM 1582 C CA . GLU A 1 216 ? 3.812 -1.027 4.404 1.00 74.50 216 GLU A CA 1
ATOM 1583 C C . GLU A 1 216 ? 4.368 -0.435 3.094 1.00 74.50 216 GLU A C 1
ATOM 1585 O O . GLU A 1 216 ? 3.662 -0.392 2.088 1.00 74.50 216 GLU A O 1
ATOM 1590 N N . ASP A 1 217 ? 5.648 -0.054 3.077 1.00 76.19 217 ASP A N 1
ATOM 1591 C CA . ASP A 1 217 ? 6.363 0.423 1.884 1.00 76.19 217 ASP A CA 1
ATOM 1592 C C . ASP A 1 217 ? 7.060 -0.733 1.140 1.00 76.19 217 ASP A C 1
ATOM 1594 O O . ASP A 1 217 ? 7.838 -0.523 0.207 1.00 76.19 217 ASP A O 1
ATOM 1598 N N . TRP A 1 218 ? 6.857 -1.975 1.587 1.00 84.12 218 TRP A N 1
ATOM 1599 C CA . TRP A 1 218 ? 7.519 -3.150 1.031 1.00 84.12 218 TRP A CA 1
ATOM 1600 C C . TRP A 1 218 ? 6.577 -3.925 0.109 1.00 84.12 218 TRP A C 1
ATOM 1602 O O . TRP A 1 218 ? 5.347 -3.880 0.213 1.00 84.12 218 TRP A O 1
ATOM 1612 N N . LEU A 1 219 ? 7.186 -4.715 -0.764 1.00 91.56 219 LEU A N 1
ATOM 1613 C CA . LEU A 1 219 ? 6.515 -5.743 -1.544 1.00 91.56 219 LEU A CA 1
ATOM 1614 C C . LEU A 1 219 ? 7.233 -7.074 -1.361 1.00 91.56 219 LEU A C 1
ATOM 1616 O O . LEU A 1 219 ? 8.358 -7.131 -0.855 1.00 91.56 219 LEU A O 1
ATOM 1620 N N . HIS A 1 220 ? 6.596 -8.132 -1.835 1.00 92.62 220 HIS A N 1
ATOM 1621 C CA . HIS A 1 220 ? 7.224 -9.431 -1.997 1.00 92.62 220 HIS A CA 1
ATOM 1622 C C . HIS A 1 220 ? 7.060 -9.934 -3.429 1.00 92.62 220 HIS A C 1
ATOM 1624 O O . HIS A 1 220 ? 6.158 -9.532 -4.165 1.00 92.62 220 HIS A O 1
ATOM 1630 N N . ALA A 1 221 ? 7.989 -10.789 -3.833 1.00 95.88 221 ALA A N 1
ATOM 1631 C CA . ALA A 1 221 ? 8.012 -11.448 -5.119 1.00 95.88 221 ALA A CA 1
ATOM 1632 C C . ALA A 1 221 ? 7.767 -12.949 -4.954 1.00 95.88 221 ALA A C 1
ATOM 1634 O O . ALA A 1 221 ? 8.366 -13.613 -4.100 1.00 95.88 221 ALA A O 1
ATOM 1635 N N . SER A 1 222 ? 6.958 -13.497 -5.852 1.00 95.69 222 SER A N 1
ATOM 1636 C CA . SER A 1 222 ? 6.711 -14.929 -6.005 1.00 95.69 222 SER A CA 1
ATOM 1637 C C . SER A 1 222 ? 6.836 -15.342 -7.474 1.00 95.69 222 SER A C 1
ATOM 1639 O O . SER A 1 222 ? 6.988 -14.501 -8.363 1.00 95.69 222 SER A O 1
ATOM 1641 N N . ILE A 1 223 ? 6.838 -16.651 -7.730 1.00 96.31 223 ILE A N 1
ATOM 1642 C CA . ILE A 1 223 ? 6.887 -17.210 -9.083 1.00 96.31 223 ILE A CA 1
ATOM 1643 C C . ILE A 1 223 ? 5.614 -18.016 -9.302 1.00 96.31 223 ILE A C 1
ATOM 1645 O O . ILE A 1 223 ? 5.281 -18.881 -8.492 1.00 96.31 223 ILE A O 1
ATOM 1649 N N . GLU A 1 224 ? 4.937 -17.761 -10.415 1.00 95.50 224 GLU A N 1
ATOM 1650 C CA . GLU A 1 224 ? 3.739 -18.486 -10.826 1.00 95.50 224 GLU A CA 1
ATOM 1651 C C . GLU A 1 224 ? 3.931 -19.143 -12.198 1.00 95.50 224 GLU A C 1
ATOM 1653 O O . GLU A 1 224 ? 4.779 -18.736 -12.995 1.00 95.50 224 GLU A O 1
ATOM 1658 N N . LEU A 1 225 ? 3.126 -20.174 -12.474 1.00 94.75 225 LEU A N 1
ATOM 1659 C CA . LEU A 1 225 ? 3.076 -20.867 -13.760 1.00 94.75 225 LEU A CA 1
ATOM 1660 C C . LEU A 1 225 ? 1.940 -20.302 -14.620 1.00 94.75 225 LEU A C 1
ATOM 1662 O O . LEU A 1 225 ? 0.765 -20.401 -14.262 1.00 94.75 225 LEU A O 1
ATOM 1666 N N . ASP A 1 226 ? 2.275 -19.802 -15.806 1.00 91.38 226 ASP A N 1
ATOM 1667 C CA . ASP A 1 226 ? 1.299 -19.512 -16.852 1.00 91.38 226 ASP A CA 1
ATOM 1668 C C . ASP A 1 226 ? 0.876 -20.827 -17.517 1.00 91.38 226 ASP A C 1
ATOM 1670 O O . ASP A 1 226 ? 1.586 -21.399 -18.347 1.00 91.38 226 ASP A O 1
ATOM 1674 N N . THR A 1 227 ? -0.301 -21.324 -17.139 1.00 90.19 227 THR A N 1
ATOM 1675 C CA . THR A 1 227 ? -0.842 -22.592 -17.657 1.00 90.19 227 THR A CA 1
ATOM 1676 C C . THR A 1 227 ? -1.143 -22.574 -19.159 1.00 90.19 227 THR A C 1
ATOM 1678 O O . THR A 1 227 ? -1.241 -23.643 -19.760 1.00 90.19 227 THR A O 1
ATOM 1681 N N . ALA A 1 228 ? -1.276 -21.397 -19.784 1.00 87.75 228 ALA A N 1
ATOM 1682 C CA . ALA A 1 228 ? -1.556 -21.294 -21.213 1.00 87.75 228 ALA A CA 1
ATOM 1683 C C . ALA A 1 228 ? -0.293 -21.494 -22.061 1.00 87.75 228 ALA A C 1
ATOM 1685 O O . ALA A 1 228 ? -0.355 -22.108 -23.127 1.00 87.75 228 ALA A O 1
ATOM 1686 N N . THR A 1 229 ? 0.848 -20.989 -21.590 1.00 87.62 229 THR A N 1
ATOM 1687 C CA . THR A 1 229 ? 2.139 -21.081 -22.291 1.00 87.62 229 THR A CA 1
ATOM 1688 C C . THR A 1 229 ? 3.089 -22.111 -21.689 1.00 87.62 229 THR A C 1
ATOM 1690 O O . THR A 1 229 ? 4.135 -22.363 -22.279 1.00 87.62 229 THR A O 1
ATOM 1693 N N . ASN A 1 230 ? 2.734 -22.709 -20.548 1.00 91.25 230 ASN A N 1
ATOM 1694 C CA . ASN A 1 230 ? 3.593 -23.589 -19.754 1.00 91.25 230 ASN A CA 1
ATOM 1695 C C . ASN A 1 230 ? 4.942 -22.932 -19.403 1.00 91.25 230 ASN A C 1
ATOM 1697 O O . ASN A 1 230 ? 5.989 -23.573 -19.444 1.00 91.25 230 ASN A O 1
ATOM 1701 N N . SER A 1 231 ? 4.906 -21.634 -19.095 1.00 92.50 231 SER A N 1
ATOM 1702 C CA . SER A 1 231 ? 6.085 -20.840 -18.740 1.00 92.50 231 SER A CA 1
ATOM 1703 C C . SER A 1 231 ? 5.899 -20.168 -17.390 1.00 92.50 231 SER A C 1
ATOM 1705 O O . SER A 1 231 ? 4.780 -19.800 -17.040 1.00 92.50 231 SER A O 1
ATOM 1707 N N . HIS A 1 232 ? 6.985 -19.922 -16.675 1.00 95.38 232 HIS A N 1
ATOM 1708 C CA . HIS A 1 232 ? 6.950 -19.259 -15.378 1.00 95.38 232 HIS A CA 1
ATOM 1709 C C . HIS A 1 232 ? 7.125 -17.742 -15.508 1.00 95.38 232 HIS A C 1
ATOM 1711 O O . HIS A 1 232 ? 7.733 -17.256 -16.461 1.00 95.38 232 HIS A O 1
ATOM 1717 N N . TYR A 1 233 ? 6.586 -16.988 -14.553 1.00 95.00 233 TYR A N 1
ATOM 1718 C CA . TYR A 1 233 ? 6.740 -15.534 -14.475 1.00 95.00 233 TYR A CA 1
ATOM 1719 C C . TYR A 1 233 ? 6.809 -15.058 -13.024 1.00 95.00 233 TYR A C 1
ATOM 1721 O O . TYR A 1 233 ? 6.363 -15.749 -12.107 1.00 95.00 233 TYR A O 1
ATOM 1729 N N . LEU A 1 234 ? 7.372 -13.865 -12.828 1.00 96.25 234 LEU A N 1
ATOM 1730 C CA . LEU A 1 234 ? 7.417 -13.205 -11.527 1.00 96.25 234 LEU A CA 1
ATOM 1731 C C . LEU A 1 234 ? 6.119 -12.450 -11.258 1.00 96.25 234 LEU A C 1
ATOM 1733 O O . LEU A 1 234 ? 5.562 -11.801 -12.148 1.00 96.25 234 LEU A O 1
ATOM 1737 N N . VAL A 1 235 ? 5.683 -12.500 -10.006 1.00 97.31 235 VAL A N 1
ATOM 1738 C CA . VAL A 1 235 ? 4.589 -11.690 -9.477 1.00 97.31 235 VAL A CA 1
ATOM 1739 C C . VAL A 1 235 ? 5.130 -10.862 -8.334 1.00 97.31 235 VAL A C 1
ATOM 1741 O O . VAL A 1 235 ? 5.703 -11.415 -7.401 1.00 97.31 235 VAL A O 1
ATOM 1744 N N . LEU A 1 236 ? 4.934 -9.553 -8.417 1.00 96.88 236 LEU A N 1
ATOM 1745 C CA . LEU A 1 236 ? 5.151 -8.620 -7.321 1.00 96.88 236 LEU A CA 1
ATOM 1746 C C . LEU A 1 236 ? 3.811 -8.369 -6.644 1.00 96.88 236 LEU A C 1
ATOM 1748 O O . LEU A 1 236 ? 2.821 -8.144 -7.340 1.00 96.88 236 LEU A O 1
ATOM 1752 N N . GLU A 1 237 ? 3.778 -8.373 -5.320 1.00 95.56 237 GLU A N 1
ATOM 1753 C CA . GLU A 1 237 ? 2.581 -8.073 -4.541 1.00 95.56 237 GLU A CA 1
ATOM 1754 C C . GLU A 1 237 ? 2.921 -7.158 -3.361 1.00 95.56 237 GLU A C 1
ATOM 1756 O O . GLU A 1 237 ? 3.917 -7.368 -2.668 1.00 95.56 237 GLU A O 1
ATOM 1761 N N . SER A 1 238 ? 2.110 -6.120 -3.140 1.00 92.94 238 SER A N 1
ATOM 1762 C CA . SER A 1 238 ? 2.289 -5.207 -2.009 1.00 92.94 238 SER A CA 1
ATOM 1763 C C . SER A 1 238 ? 2.025 -5.931 -0.688 1.00 92.94 238 SER A C 1
ATOM 1765 O O . SER A 1 238 ? 1.100 -6.735 -0.580 1.00 92.94 238 SER A O 1
ATOM 1767 N N . ASN A 1 239 ? 2.806 -5.632 0.353 1.00 87.88 239 ASN A N 1
ATOM 1768 C CA . ASN A 1 239 ? 2.654 -6.318 1.643 1.00 87.88 239 ASN A CA 1
ATOM 1769 C C . ASN A 1 239 ? 1.354 -5.965 2.377 1.00 87.88 239 ASN A C 1
ATOM 1771 O O . ASN A 1 239 ? 0.857 -6.755 3.183 1.00 87.88 239 ASN A O 1
ATOM 1775 N N . THR A 1 240 ? 0.815 -4.778 2.113 1.00 86.62 240 THR A N 1
ATOM 1776 C CA . THR A 1 240 ? -0.431 -4.264 2.682 1.00 86.62 240 THR A CA 1
ATOM 1777 C C . THR A 1 240 ? -1.455 -4.010 1.578 1.00 86.62 240 THR A C 1
ATOM 1779 O O . THR A 1 240 ? -1.116 -3.851 0.400 1.00 86.62 240 THR A O 1
ATOM 1782 N N . VAL A 1 241 ? -2.736 -4.018 1.954 1.00 89.44 241 VAL A N 1
ATOM 1783 C CA . VAL A 1 241 ? -3.837 -3.696 1.037 1.00 89.44 241 VAL A CA 1
ATOM 1784 C C . VAL A 1 241 ? -4.108 -2.204 1.028 1.00 89.44 241 VAL A C 1
ATOM 1786 O O . VAL A 1 241 ? -3.862 -1.525 2.019 1.00 89.44 241 VAL A O 1
ATOM 1789 N N . GLY A 1 242 ? -4.684 -1.721 -0.064 1.00 90.25 242 GLY A N 1
ATOM 1790 C CA . GLY A 1 242 ? -5.113 -0.336 -0.186 1.00 90.25 242 GLY A CA 1
ATOM 1791 C C . GLY A 1 242 ? -4.483 0.367 -1.373 1.00 90.25 242 GLY A C 1
ATOM 1792 O O . GLY A 1 242 ? -3.403 0.018 -1.856 1.00 90.25 242 GLY A O 1
ATOM 1793 N N . GLU A 1 243 ? -5.164 1.409 -1.831 1.00 91.25 243 GLU A N 1
ATOM 1794 C CA . GLU A 1 243 ? -4.763 2.183 -3.003 1.00 91.25 243 GLU A CA 1
ATOM 1795 C C . GLU A 1 243 ? -3.405 2.880 -2.795 1.00 91.25 243 GLU A C 1
ATOM 1797 O O . GLU A 1 243 ? -2.652 3.069 -3.748 1.00 91.25 243 GLU A O 1
ATOM 1802 N N . ALA A 1 244 ? -3.057 3.182 -1.538 1.00 89.31 244 ALA A N 1
ATOM 1803 C CA . ALA A 1 244 ? -1.813 3.846 -1.150 1.00 89.31 244 ALA A CA 1
ATOM 1804 C C . ALA A 1 244 ? -0.552 3.003 -1.389 1.00 89.31 244 ALA A C 1
ATOM 1806 O O . ALA A 1 244 ? 0.529 3.565 -1.517 1.00 89.31 244 ALA A O 1
ATOM 1807 N N . HIS A 1 245 ? -0.672 1.679 -1.496 1.00 90.94 245 HIS A N 1
ATOM 1808 C CA . HIS A 1 245 ? 0.467 0.766 -1.655 1.00 90.94 245 HIS A CA 1
ATOM 1809 C C . HIS A 1 245 ? 0.682 0.361 -3.115 1.00 90.94 245 HIS A C 1
ATOM 1811 O O . HIS A 1 245 ? 1.009 -0.786 -3.424 1.00 90.94 245 HIS A O 1
ATOM 1817 N N . ARG A 1 246 ? 0.451 1.305 -4.034 1.00 93.81 246 ARG A N 1
ATOM 1818 C CA . ARG A 1 246 ? 0.617 1.092 -5.472 1.00 93.81 246 ARG A CA 1
ATOM 1819 C C . ARG A 1 246 ? 2.053 0.687 -5.787 1.00 93.81 246 ARG A C 1
ATOM 1821 O O . ARG A 1 246 ? 2.988 1.362 -5.377 1.00 93.81 246 ARG A O 1
ATOM 1828 N N . ILE A 1 247 ? 2.218 -0.366 -6.583 1.00 95.56 247 ILE A N 1
ATOM 1829 C CA . ILE A 1 247 ? 3.518 -0.741 -7.143 1.00 95.56 247 ILE A CA 1
ATOM 1830 C C . ILE A 1 247 ? 3.751 0.089 -8.409 1.00 95.56 247 ILE A C 1
ATOM 1832 O O . ILE A 1 247 ? 2.988 -0.013 -9.376 1.00 95.56 247 ILE A O 1
ATOM 1836 N N . ASN A 1 248 ? 4.804 0.901 -8.393 1.00 94.94 248 ASN A N 1
ATOM 1837 C CA . ASN A 1 248 ? 5.298 1.666 -9.530 1.00 94.94 248 ASN A CA 1
ATOM 1838 C C . ASN A 1 248 ? 6.569 0.993 -10.055 1.00 94.94 248 ASN A C 1
ATOM 1840 O O . ASN A 1 248 ? 7.487 0.698 -9.287 1.00 94.94 248 ASN A O 1
ATOM 1844 N N . ILE A 1 249 ? 6.616 0.754 -11.363 1.00 95.19 249 ILE A N 1
ATOM 1845 C CA . ILE A 1 249 ? 7.776 0.183 -12.048 1.00 95.19 249 ILE A CA 1
ATOM 1846 C C . ILE A 1 249 ? 8.513 1.316 -12.757 1.00 95.19 249 ILE A C 1
ATOM 1848 O O . ILE A 1 249 ? 7.942 1.990 -13.614 1.00 95.19 249 ILE A O 1
ATOM 1852 N N . LEU A 1 250 ? 9.770 1.524 -12.381 1.00 93.88 250 LEU A N 1
ATOM 1853 C CA . LEU A 1 250 ? 10.629 2.587 -12.881 1.00 93.88 250 LEU A CA 1
ATOM 1854 C C . LEU A 1 250 ? 11.683 2.011 -13.834 1.00 93.88 250 LEU A C 1
ATOM 1856 O O . LEU A 1 250 ? 11.936 0.802 -13.880 1.00 93.88 250 LEU A O 1
ATOM 1860 N N . ALA A 1 251 ? 12.291 2.898 -14.613 1.00 91.69 251 ALA A N 1
ATOM 1861 C CA . ALA A 1 251 ? 13.379 2.542 -15.509 1.00 91.69 251 ALA A CA 1
ATOM 1862 C C . ALA A 1 251 ? 14.702 2.309 -14.765 1.00 91.69 251 ALA A C 1
ATOM 1864 O O . ALA A 1 251 ? 14.813 2.550 -13.563 1.00 91.69 251 ALA A O 1
ATOM 1865 N N . ASP A 1 252 ? 15.705 1.840 -15.504 1.00 90.50 252 ASP A N 1
ATOM 1866 C CA . ASP A 1 252 ? 17.098 1.863 -15.060 1.00 90.50 252 ASP A CA 1
ATOM 1867 C C . ASP A 1 252 ? 17.667 3.295 -14.967 1.00 90.50 252 ASP A C 1
ATOM 1869 O O . ASP A 1 252 ? 17.020 4.286 -15.315 1.00 90.50 252 ASP A O 1
ATOM 1873 N N . ASP A 1 253 ? 18.921 3.403 -14.527 1.00 84.19 253 ASP A N 1
ATOM 1874 C CA . ASP A 1 253 ? 19.667 4.661 -14.388 1.00 84.19 253 ASP A CA 1
ATOM 1875 C C . ASP A 1 253 ? 19.812 5.461 -15.698 1.00 84.19 253 ASP A C 1
ATOM 1877 O O . ASP A 1 253 ? 20.146 6.646 -15.673 1.00 84.19 253 ASP A O 1
ATOM 1881 N N . LYS A 1 254 ? 19.549 4.831 -16.848 1.00 84.81 254 LYS A N 1
ATOM 1882 C CA . LYS A 1 254 ? 19.599 5.434 -18.186 1.00 84.81 254 LYS A CA 1
ATOM 1883 C C . LYS A 1 254 ? 18.210 5.719 -18.759 1.00 84.81 254 LYS A C 1
ATOM 1885 O O . LYS A 1 254 ? 18.115 6.188 -19.896 1.00 84.81 254 LYS A O 1
ATOM 1890 N N . GLY A 1 255 ? 17.142 5.456 -18.009 1.00 86.25 255 GLY A N 1
ATOM 1891 C CA . GLY A 1 255 ? 15.763 5.649 -18.454 1.00 86.25 255 GLY A CA 1
ATOM 1892 C C . GLY A 1 255 ? 15.231 4.532 -19.357 1.00 86.25 255 GLY A C 1
ATOM 1893 O O . GLY A 1 255 ? 14.254 4.739 -20.074 1.00 86.25 255 GLY A O 1
ATOM 1894 N N . SER A 1 256 ? 15.852 3.349 -19.361 1.00 91.06 256 SER A N 1
ATOM 1895 C CA . SER A 1 256 ? 15.384 2.184 -20.114 1.00 91.06 256 SER A CA 1
ATOM 1896 C C . SER A 1 256 ? 14.468 1.281 -19.272 1.00 91.06 256 SER A C 1
ATOM 1898 O O . SER A 1 256 ? 14.793 0.865 -18.163 1.00 91.06 256 SER A O 1
ATOM 1900 N N . LEU A 1 257 ? 13.309 0.926 -19.837 1.00 92.31 257 LEU A N 1
ATOM 1901 C CA . LEU A 1 257 ? 12.311 0.029 -19.228 1.00 92.31 257 LEU A CA 1
ATOM 1902 C C . LEU A 1 257 ? 12.454 -1.434 -19.693 1.00 92.31 257 LEU A C 1
ATOM 1904 O O . LEU A 1 257 ? 11.588 -2.271 -19.435 1.00 92.31 257 LEU A O 1
ATOM 1908 N N . GLN A 1 258 ? 13.527 -1.755 -20.417 1.00 91.88 258 GLN A N 1
ATOM 1909 C CA . GLN A 1 258 ? 13.654 -3.018 -21.145 1.00 91.88 258 GLN A CA 1
ATOM 1910 C C . GLN A 1 258 ? 13.671 -4.235 -20.216 1.00 91.88 258 GLN A C 1
ATOM 1912 O O . GLN A 1 258 ? 12.956 -5.202 -20.463 1.00 91.88 258 GLN A O 1
ATOM 1917 N N . ILE A 1 259 ? 14.422 -4.198 -19.113 1.00 94.69 259 ILE A N 1
ATOM 1918 C CA . ILE A 1 259 ? 14.479 -5.334 -18.179 1.00 94.69 259 ILE A CA 1
ATOM 1919 C C . ILE A 1 259 ? 13.114 -5.590 -17.537 1.00 94.69 259 ILE A C 1
ATOM 1921 O O . ILE A 1 259 ? 12.638 -6.725 -17.550 1.00 94.69 259 ILE A O 1
ATOM 1925 N N . ALA A 1 260 ? 12.434 -4.539 -17.078 1.00 94.56 260 ALA A N 1
ATOM 1926 C CA . ALA A 1 260 ? 11.099 -4.650 -16.500 1.00 94.56 260 ALA A CA 1
ATOM 1927 C C . ALA A 1 260 ? 10.062 -5.225 -17.488 1.00 94.56 260 ALA A C 1
ATOM 1929 O O . ALA A 1 260 ? 9.272 -6.096 -17.114 1.00 94.56 260 ALA A O 1
ATOM 1930 N N . LYS A 1 261 ? 10.095 -4.812 -18.765 1.00 93.00 261 LYS A N 1
ATOM 1931 C CA . LYS A 1 261 ? 9.257 -5.398 -19.831 1.00 93.00 261 LYS A CA 1
ATOM 1932 C C . LYS A 1 261 ? 9.562 -6.871 -20.060 1.00 93.00 261 LYS A C 1
ATOM 1934 O O . LYS A 1 261 ? 8.650 -7.695 -20.106 1.00 93.00 261 LYS A O 1
ATOM 1939 N N . ARG A 1 262 ? 10.846 -7.223 -20.176 1.00 93.69 262 ARG A N 1
ATOM 1940 C CA . ARG A 1 262 ? 11.281 -8.603 -20.435 1.00 93.69 262 ARG A CA 1
ATOM 1941 C C . ARG A 1 262 ? 10.922 -9.549 -19.285 1.00 93.69 262 ARG A C 1
ATOM 1943 O O . ARG A 1 262 ? 10.644 -10.717 -19.547 1.00 93.69 262 ARG A O 1
ATOM 1950 N N . LEU A 1 263 ? 10.859 -9.043 -18.051 1.00 94.81 263 LEU A N 1
ATOM 1951 C CA . LEU A 1 263 ? 10.370 -9.768 -16.870 1.00 94.81 263 LEU A CA 1
ATOM 1952 C C . LEU A 1 263 ? 8.833 -9.810 -16.751 1.00 94.81 263 LEU A C 1
ATOM 1954 O O . LEU A 1 263 ? 8.308 -10.540 -15.914 1.00 94.81 263 LEU A O 1
ATOM 1958 N N . GLY A 1 264 ? 8.102 -9.081 -17.602 1.00 93.81 264 GLY A N 1
ATOM 1959 C CA . GLY A 1 264 ? 6.638 -9.072 -17.624 1.00 93.81 264 GLY A CA 1
ATOM 1960 C C . GLY A 1 264 ? 5.993 -8.138 -16.598 1.00 93.81 264 GLY A C 1
ATOM 1961 O O . GLY A 1 264 ? 4.829 -8.329 -16.255 1.00 93.81 264 GLY A O 1
ATOM 1962 N N . PHE A 1 265 ? 6.714 -7.136 -16.091 1.00 95.19 265 PHE A N 1
ATOM 1963 C CA . PHE A 1 265 ? 6.134 -6.126 -15.195 1.00 95.19 265 PHE A CA 1
ATOM 1964 C C . PHE A 1 265 ? 5.437 -4.990 -15.945 1.00 95.19 265 PHE A C 1
ATOM 1966 O O . PHE A 1 265 ? 4.603 -4.293 -15.371 1.00 95.19 265 PHE A O 1
ATOM 1973 N N . LEU A 1 266 ? 5.746 -4.828 -17.229 1.00 93.75 266 LEU A N 1
ATOM 1974 C CA . LEU A 1 266 ? 5.163 -3.823 -18.110 1.00 93.75 266 LEU A CA 1
ATOM 1975 C C . LEU A 1 266 ? 4.544 -4.494 -19.340 1.00 93.75 266 LEU A C 1
ATOM 1977 O O . LEU A 1 266 ? 5.016 -5.540 -19.796 1.00 93.75 266 LEU A O 1
ATOM 1981 N N . ASN A 1 267 ? 3.504 -3.873 -19.883 1.00 90.25 267 ASN A N 1
ATOM 1982 C CA . ASN A 1 267 ? 2.908 -4.238 -21.160 1.00 90.25 267 ASN A CA 1
ATOM 1983 C C . ASN A 1 267 ? 3.828 -3.798 -22.305 1.00 90.25 267 ASN A C 1
ATOM 1985 O O . ASN A 1 267 ? 4.463 -2.746 -22.245 1.00 90.25 267 ASN A O 1
ATOM 1989 N N . GLY A 1 268 ? 3.921 -4.613 -23.355 1.00 83.19 268 GLY A N 1
ATOM 1990 C CA . GLY A 1 268 ? 4.835 -4.360 -24.471 1.00 83.19 268 GLY A CA 1
ATOM 1991 C C . GLY A 1 268 ? 4.329 -3.309 -25.460 1.00 83.19 268 GLY A C 1
ATOM 1992 O O . GLY A 1 268 ? 5.113 -2.801 -26.255 1.00 83.19 268 GLY A O 1
ATOM 1993 N N . ALA A 1 269 ? 3.027 -3.011 -25.450 1.00 80.88 269 ALA A N 1
ATOM 1994 C CA . ALA A 1 269 ? 2.405 -2.104 -26.414 1.00 80.88 269 ALA A CA 1
ATOM 1995 C C . ALA A 1 269 ? 2.568 -0.616 -26.062 1.00 80.88 269 ALA A C 1
ATOM 1997 O O . ALA A 1 269 ? 2.708 0.204 -26.967 1.00 80.88 269 ALA A O 1
ATOM 1998 N N . ASP A 1 270 ? 2.503 -0.274 -24.776 1.00 83.75 270 ASP A N 1
ATOM 1999 C CA . ASP A 1 270 ? 2.399 1.108 -24.285 1.00 83.75 270 ASP A CA 1
ATOM 2000 C C . ASP A 1 270 ? 3.211 1.376 -23.006 1.00 83.75 270 ASP A C 1
ATOM 2002 O O . ASP A 1 270 ? 3.118 2.451 -22.415 1.00 83.75 270 ASP A O 1
ATOM 2006 N N . ASP A 1 271 ? 4.013 0.404 -22.570 1.00 88.25 271 ASP A N 1
ATOM 2007 C CA . ASP A 1 271 ? 4.887 0.479 -21.398 1.00 88.25 271 ASP A CA 1
ATOM 2008 C C . ASP A 1 271 ? 4.142 0.700 -20.074 1.00 88.25 271 ASP A C 1
ATOM 2010 O O . ASP A 1 271 ? 4.772 0.991 -19.052 1.00 88.25 271 ASP A O 1
ATOM 2014 N N . SER A 1 272 ? 2.815 0.548 -20.071 1.00 90.25 272 SER A N 1
ATOM 2015 C CA . SER A 1 272 ? 1.991 0.599 -18.866 1.00 90.25 272 SER A CA 1
ATOM 2016 C C . SER A 1 272 ? 2.289 -0.587 -17.952 1.00 90.25 272 SER A C 1
ATOM 2018 O O . SER A 1 272 ? 2.729 -1.650 -18.392 1.00 90.25 272 SER A O 1
ATOM 2020 N N . THR A 1 273 ? 2.074 -0.420 -16.653 1.00 93.94 273 THR A N 1
ATOM 2021 C CA . THR A 1 273 ? 2.291 -1.488 -15.677 1.00 93.94 273 THR A CA 1
ATOM 2022 C C . THR A 1 273 ? 1.308 -2.639 -15.901 1.00 93.94 273 THR A C 1
ATOM 2024 O O . THR A 1 273 ? 0.099 -2.441 -16.024 1.00 93.94 273 THR A O 1
ATOM 2027 N N . SER A 1 274 ? 1.817 -3.872 -15.921 1.00 93.75 274 SER A N 1
ATOM 2028 C CA . SER A 1 274 ? 1.008 -5.083 -16.079 1.00 93.75 274 SER A CA 1
ATOM 2029 C C . SER A 1 274 ? 0.360 -5.482 -14.752 1.00 93.75 274 SER A C 1
ATOM 2031 O O . SER A 1 274 ? 0.797 -6.422 -14.079 1.00 93.75 274 SER A O 1
ATOM 2033 N N . TYR A 1 275 ? -0.673 -4.742 -14.348 1.00 93.94 275 TYR A N 1
ATOM 2034 C CA . TYR A 1 275 ? -1.435 -5.040 -13.139 1.00 93.94 275 TYR A CA 1
ATOM 2035 C C . TYR A 1 275 ? -2.242 -6.334 -13.286 1.00 93.94 275 TYR A C 1
ATOM 2037 O O . TYR A 1 275 ? -3.024 -6.501 -14.221 1.00 93.94 275 TYR A O 1
ATOM 2045 N N . ARG A 1 276 ? -2.093 -7.234 -12.312 1.00 93.69 276 ARG A N 1
ATOM 2046 C CA . ARG A 1 276 ? -2.941 -8.424 -12.143 1.00 93.69 276 ARG A CA 1
ATOM 2047 C C . ARG A 1 276 ? -4.128 -8.122 -11.241 1.00 93.69 276 ARG A C 1
ATOM 2049 O O . ARG A 1 276 ? -5.252 -8.513 -11.539 1.00 93.69 276 ARG A O 1
ATOM 2056 N N . THR A 1 277 ? -3.862 -7.413 -10.146 1.00 95.12 277 THR A N 1
ATOM 2057 C CA . THR A 1 277 ? -4.874 -6.930 -9.206 1.00 95.12 277 THR A CA 1
ATOM 2058 C C . THR A 1 277 ? -4.612 -5.464 -8.913 1.00 95.12 277 THR A C 1
ATOM 2060 O O . THR A 1 277 ? -3.490 -5.075 -8.589 1.00 95.12 277 THR A O 1
ATOM 2063 N N . ILE A 1 278 ? -5.666 -4.663 -9.022 1.00 93.88 278 ILE A N 1
ATOM 2064 C CA . ILE A 1 278 ? -5.672 -3.239 -8.697 1.00 93.88 278 ILE A CA 1
ATOM 2065 C C . ILE A 1 278 ? -6.386 -3.087 -7.355 1.00 93.88 278 ILE A C 1
ATOM 2067 O O . ILE A 1 278 ? -7.417 -3.727 -7.122 1.00 93.88 278 ILE A O 1
ATOM 2071 N N . SER A 1 279 ? -5.822 -2.273 -6.465 1.00 93.50 279 SER A N 1
ATOM 2072 C CA . SER A 1 279 ? -6.466 -1.921 -5.201 1.00 93.50 279 SER A CA 1
ATOM 2073 C C . SER A 1 279 ? -7.176 -0.581 -5.325 1.00 93.50 279 SER A C 1
ATOM 2075 O O . SER A 1 279 ? -6.667 0.335 -5.974 1.00 93.50 279 SER A O 1
ATOM 2077 N N . ARG A 1 280 ? -8.341 -0.453 -4.691 1.00 92.62 280 ARG A N 1
ATOM 2078 C CA . ARG A 1 280 ? -9.068 0.813 -4.610 1.00 92.62 280 ARG A CA 1
ATOM 2079 C C . ARG A 1 280 ? -9.679 0.979 -3.233 1.00 92.62 280 ARG A C 1
ATOM 2081 O O . ARG A 1 280 ? -10.279 0.044 -2.701 1.00 92.62 280 ARG A O 1
ATOM 2088 N N . ASP A 1 281 ? -9.578 2.186 -2.696 1.00 93.38 281 ASP A N 1
ATOM 2089 C CA . ASP A 1 281 ? -10.129 2.518 -1.387 1.00 93.38 281 ASP A CA 1
ATOM 2090 C C . ASP A 1 281 ? -11.643 2.751 -1.431 1.00 93.38 281 ASP A C 1
ATOM 2092 O O . ASP A 1 281 ? -12.195 3.240 -2.421 1.00 93.38 281 ASP A O 1
ATOM 2096 N N . ALA A 1 282 ? -12.321 2.505 -0.310 1.00 94.25 282 ALA A N 1
ATOM 2097 C CA . ALA A 1 282 ? -13.680 2.975 -0.082 1.00 94.25 282 ALA A CA 1
ATOM 2098 C C . ALA A 1 282 ? -13.686 4.503 -0.011 1.00 94.25 282 ALA A C 1
ATOM 2100 O O . ALA A 1 282 ? -12.915 5.082 0.750 1.00 94.25 282 ALA A O 1
ATOM 2101 N N . ALA A 1 283 ? -14.606 5.151 -0.727 1.00 93.38 283 ALA A N 1
ATOM 2102 C CA . ALA A 1 283 ? -14.826 6.592 -0.635 1.00 93.38 283 ALA A CA 1
ATOM 2103 C C . ALA A 1 283 ? -16.228 6.863 -0.101 1.00 93.38 283 ALA A C 1
ATOM 2105 O O . ALA A 1 283 ? -17.233 6.393 -0.647 1.00 93.38 283 ALA A O 1
ATOM 2106 N N . PHE A 1 284 ? -16.313 7.623 0.986 1.00 93.81 284 PHE A N 1
ATOM 2107 C CA . PHE A 1 284 ? -17.584 7.914 1.633 1.00 93.81 284 PHE A CA 1
ATOM 2108 C C . PHE A 1 284 ? -17.587 9.288 2.297 1.00 93.81 284 PHE A C 1
ATOM 2110 O O . PHE A 1 284 ? -16.561 9.908 2.558 1.00 93.81 284 PHE A O 1
ATOM 2117 N N . THR A 1 285 ? -18.789 9.781 2.565 1.00 93.31 285 THR A N 1
ATOM 2118 C CA . THR A 1 285 ? -19.028 11.011 3.310 1.00 93.31 285 THR A CA 1
ATOM 2119 C C . THR A 1 285 ? -19.721 10.663 4.613 1.00 93.31 285 THR A C 1
ATOM 2121 O O . THR A 1 285 ? -20.740 9.974 4.587 1.00 93.31 285 THR A O 1
ATOM 2124 N N . PHE A 1 286 ? -19.204 11.160 5.730 1.00 93.19 286 PHE A N 1
ATOM 2125 C CA . PHE A 1 286 ? -19.818 11.056 7.048 1.00 93.19 286 PHE A CA 1
ATOM 2126 C C . PHE A 1 286 ? -20.006 12.465 7.615 1.00 93.19 286 PHE A C 1
ATOM 2128 O O . PHE A 1 286 ? -19.043 13.223 7.726 1.00 93.19 286 PHE A O 1
ATOM 2135 N N . ASP A 1 287 ? -21.250 12.855 7.899 1.00 92.50 287 ASP A N 1
ATOM 2136 C CA . ASP A 1 287 ? -21.615 14.197 8.388 1.00 92.50 287 ASP A CA 1
ATOM 2137 C C . ASP A 1 287 ? -21.004 15.353 7.577 1.00 92.50 287 ASP A C 1
ATOM 2139 O O . ASP A 1 287 ? -20.497 16.342 8.111 1.00 92.50 287 ASP A O 1
ATOM 2143 N N . GLY A 1 288 ? -21.043 15.216 6.249 1.00 89.62 288 GLY A N 1
ATOM 2144 C CA . GLY A 1 288 ? -20.535 16.216 5.305 1.00 89.62 288 GLY A CA 1
ATOM 2145 C C . GLY A 1 288 ? -19.009 16.254 5.159 1.00 89.62 288 GLY A C 1
ATOM 2146 O O . GLY A 1 288 ? -18.503 17.082 4.406 1.00 89.62 288 GLY A O 1
ATOM 2147 N N . LYS A 1 289 ? -18.269 15.376 5.845 1.00 90.94 289 LYS A N 1
ATOM 2148 C CA . LYS A 1 289 ? -16.817 15.214 5.687 1.00 90.94 289 LYS A CA 1
ATOM 2149 C C . LYS A 1 289 ? -16.516 13.994 4.821 1.00 90.94 289 LYS A C 1
ATOM 2151 O O . LYS A 1 289 ? -17.108 12.940 5.032 1.00 90.94 289 LYS A O 1
ATOM 2156 N N . HIS A 1 290 ? -15.602 14.139 3.869 1.00 90.62 290 HIS A N 1
ATOM 2157 C CA . HIS A 1 290 ? -15.182 13.065 2.970 1.00 90.62 290 HIS A CA 1
ATOM 2158 C C . HIS A 1 290 ? -14.023 12.260 3.564 1.00 90.62 290 HIS A C 1
ATOM 2160 O O . HIS A 1 290 ? -13.121 12.834 4.179 1.00 90.62 290 HIS A O 1
ATOM 2166 N N . TYR A 1 291 ? -14.051 10.948 3.357 1.00 91.88 291 TYR A N 1
ATOM 2167 C CA . TYR A 1 291 ? -13.081 9.994 3.878 1.00 91.88 291 TYR A CA 1
ATOM 2168 C C . TYR A 1 291 ? -12.748 8.917 2.841 1.00 91.88 291 TYR A C 1
ATOM 2170 O O . TYR A 1 291 ? -13.613 8.524 2.052 1.00 91.88 291 TYR A O 1
ATOM 2178 N N . LEU A 1 292 ? -11.509 8.430 2.904 1.00 92.19 292 LEU A N 1
ATOM 2179 C CA . LEU A 1 292 ? -11.006 7.254 2.203 1.00 92.19 292 LEU A CA 1
ATOM 2180 C C . LEU A 1 292 ? -10.609 6.167 3.206 1.00 92.19 292 LEU A C 1
ATOM 2182 O O . LEU A 1 292 ? -10.073 6.476 4.270 1.00 92.19 292 LEU A O 1
ATOM 2186 N N . SER A 1 293 ? -10.868 4.904 2.890 1.00 92.12 293 SER A N 1
ATOM 2187 C CA . SER A 1 293 ? -10.499 3.768 3.741 1.00 92.12 293 SER A CA 1
ATOM 2188 C C . SER A 1 293 ? -10.071 2.573 2.900 1.00 92.12 293 SER A C 1
ATOM 2190 O O . SER A 1 293 ? -10.767 2.191 1.965 1.00 92.12 293 SER A O 1
ATOM 2192 N N . GLU A 1 294 ? -8.969 1.937 3.286 1.00 90.12 294 GLU A N 1
ATOM 2193 C CA . GLU A 1 294 ? -8.413 0.741 2.632 1.00 90.12 294 GLU A CA 1
ATOM 2194 C C . GLU A 1 294 ? -9.302 -0.501 2.838 1.00 90.12 294 GLU A C 1
ATOM 2196 O O . GLU A 1 294 ? -9.197 -1.483 2.108 1.00 90.12 294 GLU A O 1
ATOM 2201 N N . SER A 1 295 ? -10.213 -0.448 3.820 1.00 91.44 295 SER A N 1
ATOM 2202 C CA . SER A 1 295 ? -11.202 -1.495 4.093 1.00 91.44 295 SER A CA 1
ATOM 2203 C C . SER A 1 295 ? -12.617 -0.949 4.257 1.00 91.44 295 SER A C 1
ATOM 2205 O O . SER A 1 295 ? -12.828 0.236 4.533 1.00 91.44 295 SER A O 1
ATOM 2207 N N . ASN A 1 296 ? -13.605 -1.828 4.114 1.00 92.94 296 ASN A N 1
ATOM 2208 C CA . ASN A 1 296 ? -15.017 -1.502 4.290 1.00 92.94 296 ASN A CA 1
ATOM 2209 C C . ASN A 1 296 ? -15.457 -1.545 5.757 1.00 92.94 296 ASN A C 1
ATOM 2211 O O . ASN A 1 296 ? -16.497 -0.980 6.094 1.00 92.94 296 ASN A O 1
ATOM 2215 N N . ALA A 1 297 ? -14.672 -2.187 6.624 1.00 90.31 297 ALA A N 1
ATOM 2216 C CA . ALA A 1 297 ? -14.908 -2.256 8.058 1.00 90.31 297 ALA A CA 1
ATOM 2217 C C . ALA A 1 297 ? -13.876 -1.407 8.801 1.00 90.31 297 ALA A C 1
ATOM 2219 O O . ALA A 1 297 ? -12.711 -1.781 8.917 1.00 90.31 297 ALA A O 1
ATOM 2220 N N . PHE A 1 298 ? -14.305 -0.261 9.321 1.00 88.56 298 PHE A N 1
ATOM 2221 C CA . PHE A 1 298 ? -13.390 0.707 9.903 1.00 88.56 298 PHE A CA 1
ATOM 2222 C C . PHE A 1 298 ? -13.987 1.454 11.094 1.00 88.56 298 PHE A C 1
ATOM 2224 O O . PHE A 1 298 ? -15.199 1.617 11.266 1.00 88.56 298 PHE A O 1
ATOM 2231 N N . ARG A 1 299 ? -13.065 1.953 11.911 1.00 86.81 299 ARG A N 1
ATOM 2232 C CA . ARG A 1 299 ? -13.295 2.995 12.917 1.00 86.81 299 ARG A CA 1
ATOM 2233 C C . ARG A 1 299 ? -12.605 4.294 12.499 1.00 86.81 299 ARG A C 1
ATOM 2235 O O . ARG A 1 299 ? -13.193 5.372 12.575 1.00 86.81 299 ARG A O 1
ATOM 2242 N N . ASN A 1 300 ? -11.372 4.158 12.015 1.00 88.38 300 ASN A N 1
ATOM 2243 C CA . ASN A 1 300 ? -10.560 5.254 11.517 1.00 88.38 300 ASN A CA 1
ATOM 2244 C C . ASN A 1 300 ? -10.521 5.213 9.991 1.00 88.38 300 ASN A C 1
ATOM 2246 O O . ASN A 1 300 ? -10.436 4.135 9.411 1.00 88.38 300 ASN A O 1
ATOM 2250 N N . ALA A 1 301 ? -10.564 6.379 9.364 1.00 91.00 301 ALA A N 1
ATOM 2251 C CA . ALA A 1 301 ? -10.434 6.533 7.924 1.00 91.00 301 ALA A CA 1
ATOM 2252 C C . ALA A 1 301 ? -9.653 7.813 7.619 1.00 91.00 301 ALA A C 1
ATOM 2254 O O . ALA A 1 301 ? -9.546 8.718 8.450 1.00 91.00 301 ALA A O 1
ATOM 2255 N N . ARG A 1 302 ? -9.108 7.904 6.414 1.00 88.94 302 ARG A N 1
ATOM 2256 C CA . ARG A 1 302 ? -8.267 9.017 5.982 1.00 88.94 302 ARG A CA 1
ATOM 2257 C C . ARG A 1 302 ? -9.153 10.153 5.520 1.00 88.94 302 ARG A C 1
ATOM 2259 O O . ARG A 1 302 ? -9.880 10.028 4.538 1.00 88.94 302 ARG A O 1
ATOM 2266 N N . ARG A 1 303 ? -9.151 11.259 6.257 1.00 88.25 303 ARG A N 1
ATOM 2267 C CA . ARG A 1 303 ? -9.999 12.407 5.931 1.00 88.25 303 ARG A CA 1
ATOM 2268 C C . ARG A 1 303 ? -9.464 13.119 4.690 1.00 88.25 303 ARG A C 1
ATOM 2270 O O . ARG A 1 303 ? -8.292 13.467 4.644 1.00 88.25 303 ARG A O 1
ATOM 2277 N N . VAL A 1 304 ? -10.342 13.412 3.730 1.00 85.88 304 VAL A N 1
ATOM 2278 C CA . VAL A 1 304 ? -10.009 14.203 2.536 1.00 85.88 304 VAL A CA 1
ATOM 2279 C C . VAL A 1 304 ? -10.347 15.680 2.798 1.00 85.88 304 VAL A C 1
ATOM 2281 O O . VAL A 1 304 ? -11.524 16.017 2.986 1.00 85.88 304 VAL A O 1
ATOM 2284 N N . PRO A 1 305 ? -9.355 16.590 2.863 1.00 75.25 305 PRO A N 1
ATOM 2285 C CA . PRO A 1 305 ? -9.593 18.014 3.094 1.00 75.25 305 PRO A CA 1
ATOM 2286 C C . PRO A 1 305 ? -10.261 18.697 1.894 1.00 75.25 305 PRO A C 1
ATOM 2288 O O . PRO A 1 305 ? -10.112 18.283 0.750 1.00 75.25 305 PRO A O 1
ATOM 2291 N N . VAL A 1 306 ? -10.978 19.796 2.148 1.00 68.19 306 VAL A N 1
ATOM 2292 C CA . VAL A 1 306 ? -11.749 20.508 1.110 1.00 68.19 306 VAL A CA 1
ATOM 2293 C C . VAL A 1 306 ? -10.891 21.479 0.286 1.00 68.19 306 VAL A C 1
ATOM 2295 O O . VAL A 1 306 ? -11.275 21.786 -0.840 1.00 68.19 306 VAL A O 1
ATOM 2298 N N . GLN A 1 307 ? -9.778 22.012 0.823 1.00 57.66 307 GLN A N 1
ATOM 2299 C CA . GLN A 1 307 ? -9.245 23.271 0.281 1.00 57.66 307 GLN A CA 1
ATOM 2300 C C . GLN A 1 307 ? -7.739 23.428 0.036 1.00 57.66 307 GLN A C 1
ATOM 2302 O O . GLN A 1 307 ? -7.453 24.220 -0.843 1.00 57.66 307 GLN A O 1
ATOM 2307 N N . ASN A 1 308 ? -6.794 22.751 0.698 1.00 50.34 308 ASN A N 1
ATOM 2308 C CA . ASN A 1 308 ? -5.356 22.998 0.455 1.00 50.34 308 ASN A CA 1
ATOM 2309 C C . ASN A 1 308 ? -4.505 21.826 0.945 1.00 50.34 308 ASN A C 1
ATOM 2311 O O . ASN A 1 308 ? -4.244 21.775 2.147 1.00 50.34 308 ASN A O 1
ATOM 2315 N N . ASP A 1 309 ? -4.099 20.940 0.029 1.00 50.16 309 ASP A N 1
ATOM 2316 C CA . ASP A 1 309 ? -3.358 19.703 0.310 1.00 50.16 309 ASP A CA 1
ATOM 2317 C C . ASP A 1 309 ? -4.089 18.845 1.384 1.00 50.16 309 ASP A C 1
ATOM 2319 O O . ASP A 1 309 ? -4.958 19.278 2.133 1.00 50.16 309 ASP A O 1
ATOM 2323 N N . TYR A 1 310 ? -4.015 17.537 1.456 1.00 51.72 310 TYR A N 1
ATOM 2324 C CA . TYR A 1 310 ? -2.886 16.652 1.466 1.00 51.72 310 TYR A CA 1
ATOM 2325 C C . TYR A 1 310 ? -3.448 15.283 1.103 1.00 51.72 310 TYR A C 1
ATOM 2327 O O . TYR A 1 310 ? -4.643 15.009 1.283 1.00 51.72 310 TYR A O 1
ATOM 2335 N N . SER A 1 311 ? -2.559 14.436 0.608 1.00 55.91 311 SER A N 1
ATOM 2336 C CA . SER A 1 311 ? -2.731 12.997 0.563 1.00 55.91 311 SER A CA 1
ATOM 2337 C C . SER A 1 311 ? -3.555 12.495 1.745 1.00 55.91 311 SER A C 1
ATOM 2339 O O . SER A 1 311 ? -3.318 12.875 2.893 1.00 55.91 311 SER A O 1
ATOM 2341 N N . ALA A 1 312 ? -4.576 11.691 1.459 1.00 62.38 312 ALA A N 1
ATOM 2342 C CA . ALA A 1 312 ? -5.332 10.996 2.482 1.00 62.38 312 ALA A CA 1
ATOM 2343 C C . ALA A 1 312 ? -4.356 10.021 3.159 1.00 62.38 312 ALA A C 1
ATOM 2345 O O . ALA A 1 312 ? -4.258 8.877 2.751 1.00 62.38 312 ALA A O 1
ATOM 2346 N N . THR A 1 313 ? -3.562 10.511 4.111 1.00 62.97 313 THR A N 1
ATOM 2347 C CA . THR A 1 313 ? -2.427 9.801 4.729 1.00 62.97 313 THR A CA 1
ATOM 2348 C C . THR A 1 313 ? -2.639 9.603 6.212 1.00 62.97 313 THR A C 1
ATOM 2350 O O . THR A 1 313 ? -2.238 8.582 6.762 1.00 62.97 313 THR A O 1
ATOM 2353 N N . VAL A 1 314 ? -3.305 10.552 6.870 1.00 74.69 314 VAL A N 1
ATOM 2354 C CA . VAL A 1 314 ? -3.554 10.481 8.307 1.00 74.69 314 VAL A CA 1
ATOM 2355 C C . VAL A 1 314 ? -4.899 9.820 8.562 1.00 74.69 314 VAL A C 1
ATOM 2357 O O . VAL A 1 314 ? -5.947 10.310 8.139 1.00 74.69 314 VAL A O 1
ATOM 2360 N N . MET A 1 315 ? -4.857 8.706 9.284 1.00 82.56 315 MET A N 1
ATOM 2361 C CA . MET A 1 315 ? -6.045 8.056 9.818 1.00 82.56 315 MET A CA 1
ATOM 2362 C C . MET A 1 315 ? -6.640 8.905 10.942 1.00 82.56 315 MET A C 1
ATOM 2364 O O . MET A 1 315 ? -5.972 9.204 11.931 1.00 82.56 315 MET A O 1
ATOM 2368 N N . GLU A 1 316 ? -7.914 9.255 10.809 1.00 87.38 316 GLU A N 1
ATOM 2369 C CA . GLU A 1 316 ? -8.690 9.954 11.830 1.00 87.38 316 GLU A CA 1
ATOM 2370 C C . GLU A 1 316 ? -9.892 9.102 12.233 1.00 87.38 316 GLU A C 1
ATOM 2372 O O . GLU A 1 316 ? -10.501 8.429 11.399 1.00 87.38 316 GLU A O 1
ATOM 2377 N N . GLU A 1 317 ? -10.268 9.146 13.510 1.00 88.56 317 GLU A N 1
ATOM 2378 C CA . GLU A 1 317 ? -11.515 8.528 13.955 1.00 88.56 317 GLU A CA 1
ATOM 2379 C C . GLU A 1 317 ? -12.706 9.240 13.300 1.00 88.56 317 GLU A C 1
ATOM 2381 O O . GLU A 1 317 ? -12.884 10.453 13.439 1.00 88.56 317 GLU A O 1
ATOM 2386 N N . VAL A 1 318 ? -13.523 8.479 12.566 1.00 89.31 318 VAL A N 1
ATOM 2387 C CA . VAL A 1 318 ? -14.642 9.032 11.786 1.00 89.31 318 VAL A CA 1
ATOM 2388 C C . VAL A 1 318 ? -15.717 9.594 12.712 1.00 89.31 318 VAL A C 1
ATOM 2390 O O . VAL A 1 318 ? -16.243 10.685 12.486 1.00 89.31 318 VAL A O 1
ATOM 2393 N N . SER A 1 319 ? -16.026 8.854 13.775 1.00 87.25 319 SER A N 1
ATOM 2394 C CA . SER A 1 319 ? -16.884 9.294 14.867 1.00 87.25 319 SER A CA 1
ATOM 2395 C C . SER A 1 319 ? -16.555 8.502 16.122 1.00 87.25 319 SER A C 1
ATOM 2397 O O . SER A 1 319 ? -16.484 7.275 16.078 1.00 87.25 319 SER A O 1
ATOM 2399 N N . GLU A 1 320 ? -16.434 9.205 17.246 1.00 80.06 320 GLU A N 1
ATOM 2400 C CA . GLU A 1 320 ? -16.176 8.599 18.551 1.00 80.06 320 GLU A CA 1
ATOM 2401 C C . GLU A 1 320 ? -17.239 7.538 18.878 1.00 80.06 320 GLU A C 1
ATOM 2403 O O . GLU A 1 320 ? -18.444 7.799 18.793 1.00 80.06 320 GLU A O 1
ATOM 2408 N N . GLY A 1 321 ? -16.784 6.325 19.202 1.00 74.38 321 GLY A N 1
ATOM 2409 C CA . GLY A 1 321 ? -17.643 5.214 19.627 1.00 74.38 321 GLY A CA 1
ATOM 2410 C C . GLY A 1 321 ? -18.490 4.567 18.522 1.00 74.38 321 GLY A C 1
ATOM 2411 O O . GLY A 1 321 ? -19.312 3.699 18.819 1.00 74.38 321 GLY A O 1
ATOM 2412 N N . ILE A 1 322 ? -18.317 4.945 17.249 1.00 81.69 322 ILE A N 1
ATOM 2413 C CA . ILE A 1 322 ? -19.029 4.324 16.124 1.00 81.69 322 ILE A CA 1
ATOM 2414 C C . ILE A 1 322 ? -18.059 3.489 15.292 1.00 81.69 322 ILE A C 1
ATOM 2416 O O . ILE A 1 322 ? -17.016 3.959 14.848 1.00 81.69 322 ILE A O 1
ATOM 2420 N N . ARG A 1 323 ? -18.454 2.242 15.032 1.00 84.50 323 ARG A N 1
ATOM 2421 C CA . ARG A 1 323 ? -17.799 1.354 14.068 1.00 84.50 323 ARG A CA 1
ATOM 2422 C C . ARG A 1 323 ? -18.696 1.199 12.856 1.00 84.50 323 ARG A C 1
ATOM 2424 O O . ARG A 1 323 ? -19.900 0.978 13.010 1.00 84.50 323 ARG A O 1
ATOM 2431 N N . LEU A 1 324 ? -18.115 1.323 11.672 1.00 87.56 324 LEU A N 1
ATOM 2432 C CA . LEU A 1 324 ? -18.838 1.251 10.413 1.00 87.56 324 LEU A CA 1
ATOM 2433 C C . LEU A 1 324 ? -18.381 0.033 9.622 1.00 87.56 324 LEU A C 1
ATOM 2435 O O . LEU A 1 324 ? -17.205 -0.310 9.599 1.00 87.56 324 LEU A O 1
ATOM 2439 N N . ASP A 1 325 ? -19.351 -0.612 8.987 1.00 91.69 325 ASP A N 1
ATOM 2440 C CA . ASP A 1 325 ? -19.137 -1.704 8.049 1.00 91.69 325 ASP A CA 1
ATOM 2441 C C . ASP A 1 325 ? -19.974 -1.398 6.804 1.00 91.69 325 ASP A C 1
ATOM 2443 O O . ASP A 1 325 ? -21.211 -1.441 6.833 1.00 91.69 325 ASP A O 1
ATOM 2447 N N . LEU A 1 326 ? -19.299 -0.977 5.738 1.00 92.62 326 LEU A N 1
ATOM 2448 C CA . LEU A 1 326 ? -19.926 -0.575 4.490 1.00 92.62 326 LEU A CA 1
ATOM 2449 C C . LEU A 1 326 ? -20.259 -1.819 3.666 1.00 92.62 326 LEU A C 1
ATOM 2451 O O . LEU A 1 326 ? -19.385 -2.585 3.274 1.00 92.62 326 LEU A O 1
ATOM 2455 N N . LYS A 1 327 ? -21.550 -2.019 3.387 1.00 93.56 327 LYS A N 1
ATOM 2456 C CA . LYS A 1 327 ? -22.040 -3.181 2.622 1.00 93.56 327 LYS A CA 1
ATOM 2457 C C . LYS A 1 327 ? -22.484 -2.855 1.204 1.00 93.56 327 LYS A C 1
ATOM 2459 O O . LYS A 1 327 ? -22.621 -3.764 0.391 1.00 93.56 327 LYS A O 1
ATOM 2464 N N . SER A 1 328 ? -22.762 -1.589 0.918 1.00 94.81 328 SER A N 1
ATOM 2465 C CA . SER A 1 328 ? -23.243 -1.145 -0.386 1.00 94.81 328 SER A CA 1
ATOM 2466 C C . SER A 1 328 ? -23.034 0.353 -0.566 1.00 94.81 328 SER A C 1
ATOM 2468 O O . SER A 1 328 ? -22.969 1.106 0.408 1.00 94.81 328 SER A O 1
ATOM 2470 N N . GLU A 1 329 ? -23.013 0.781 -1.821 1.00 95.75 329 GLU A N 1
ATOM 2471 C CA . GLU A 1 329 ? -23.069 2.188 -2.210 1.00 95.75 329 GLU A CA 1
ATOM 2472 C C . GLU A 1 329 ? -24.449 2.800 -1.926 1.00 95.75 329 GLU A C 1
ATOM 2474 O O . GLU A 1 329 ? -25.461 2.096 -1.833 1.00 95.75 329 GLU A O 1
ATOM 2479 N N . GLY A 1 330 ? -24.492 4.127 -1.800 1.00 95.06 330 GLY A N 1
ATOM 2480 C CA . GLY A 1 330 ? -25.723 4.892 -1.624 1.00 95.06 330 GLY A CA 1
ATOM 2481 C C . GLY A 1 330 ? -25.737 5.770 -0.376 1.00 95.06 330 GLY A C 1
ATOM 2482 O O . GLY A 1 330 ? -24.738 5.949 0.318 1.00 95.06 330 GLY A O 1
ATOM 2483 N N . GLN A 1 331 ? -26.902 6.353 -0.102 1.00 94.44 331 GLN A N 1
ATOM 2484 C CA . GLN A 1 331 ? -27.109 7.262 1.024 1.00 94.44 331 GLN A CA 1
ATOM 2485 C C . GLN A 1 331 ? -27.926 6.597 2.124 1.00 94.44 331 GLN A C 1
ATOM 2487 O O . GLN A 1 331 ? -28.928 5.931 1.866 1.00 94.44 331 GLN A O 1
ATOM 2492 N N . SER A 1 332 ? -27.510 6.818 3.364 1.00 91.94 332 SER A N 1
ATOM 2493 C CA . SER A 1 332 ? -28.176 6.322 4.557 1.00 91.94 332 SER A CA 1
ATOM 2494 C C . SER A 1 332 ? -28.048 7.324 5.703 1.00 91.94 332 SER A C 1
ATOM 2496 O O . SER A 1 332 ? -27.246 8.259 5.675 1.00 91.94 332 SER A O 1
ATOM 2498 N N . SER A 1 333 ? -28.856 7.128 6.739 1.00 89.69 333 SER A N 1
ATOM 2499 C CA . SER A 1 333 ? -28.763 7.885 7.982 1.00 89.69 333 SER A CA 1
ATOM 2500 C C . SER A 1 333 ? -28.735 6.934 9.166 1.00 89.69 333 SER A C 1
ATOM 2502 O O . SER A 1 333 ? -29.589 6.052 9.275 1.00 89.69 333 SER A O 1
ATOM 2504 N N . ILE A 1 334 ? -27.800 7.150 10.083 1.00 87.06 334 ILE A N 1
ATOM 2505 C CA . ILE A 1 334 ? -27.670 6.384 11.317 1.00 87.06 334 ILE A CA 1
ATOM 2506 C C . ILE A 1 334 ? -28.275 7.219 12.439 1.00 87.06 334 ILE A C 1
ATOM 2508 O O . ILE A 1 334 ? -27.783 8.295 12.764 1.00 87.06 334 ILE A O 1
ATOM 2512 N N . THR A 1 335 ? -29.355 6.734 13.049 1.00 84.31 335 THR A N 1
ATOM 2513 C CA . THR A 1 335 ? -29.937 7.388 14.228 1.00 84.31 335 THR A CA 1
ATOM 2514 C C . THR A 1 335 ? -29.446 6.695 15.493 1.00 84.31 335 THR A C 1
ATOM 2516 O O . THR A 1 335 ? -29.900 5.600 15.823 1.00 84.31 335 THR A O 1
ATOM 2519 N N . VAL A 1 336 ? -28.563 7.355 16.238 1.00 80.44 336 VAL A N 1
ATOM 2520 C CA . VAL A 1 336 ? -28.047 6.861 17.519 1.00 80.44 336 VAL A CA 1
ATOM 2521 C C . VAL A 1 336 ? -28.963 7.339 18.645 1.00 80.44 336 VAL A C 1
ATOM 2523 O O . VAL A 1 336 ? -28.943 8.511 19.038 1.00 80.44 336 VAL A O 1
ATOM 2526 N N . ARG A 1 337 ? -29.780 6.425 19.186 1.00 80.31 337 ARG A N 1
ATOM 2527 C CA . ARG A 1 337 ? -30.685 6.693 20.317 1.00 80.31 337 ARG A CA 1
ATOM 2528 C C . ARG A 1 337 ? -30.183 6.040 21.598 1.00 80.31 337 ARG A C 1
ATOM 2530 O O . ARG A 1 337 ? -30.029 4.824 21.660 1.00 80.31 337 ARG A O 1
ATOM 2537 N N . HIS A 1 338 ? -30.028 6.842 22.646 1.00 74.06 338 HIS A N 1
ATOM 2538 C CA . HIS A 1 338 ? -29.640 6.375 23.974 1.00 74.06 338 HIS A CA 1
ATOM 2539 C C . HIS A 1 338 ? -30.881 6.307 24.865 1.00 74.06 338 HIS A C 1
ATOM 2541 O O . HIS A 1 338 ? -31.137 7.183 25.692 1.00 74.06 338 HIS A O 1
ATOM 2547 N N . HIS A 1 339 ? -31.669 5.246 24.687 1.00 78.69 339 HIS A N 1
ATOM 2548 C CA . HIS A 1 339 ? -32.886 5.033 25.475 1.00 78.69 339 HIS A CA 1
ATOM 2549 C C . HIS A 1 339 ? -32.585 4.732 26.954 1.00 78.69 339 HIS A C 1
ATOM 2551 O O . HIS A 1 339 ? -33.434 4.939 27.818 1.00 78.69 339 HIS A O 1
ATOM 2557 N N . ILE A 1 340 ? -31.372 4.262 27.257 1.00 85.00 340 ILE A N 1
ATOM 2558 C CA . ILE A 1 340 ? -30.945 3.868 28.599 1.00 85.00 340 ILE A CA 1
ATOM 2559 C C . ILE A 1 340 ? -29.967 4.919 29.127 1.00 85.00 340 ILE A C 1
ATOM 2561 O O . ILE A 1 340 ? -28.831 5.021 28.676 1.00 85.00 340 ILE A O 1
ATOM 2565 N N . LYS A 1 341 ? -30.431 5.726 30.088 1.00 85.25 341 LYS A N 1
ATOM 2566 C CA . LYS A 1 341 ? -29.679 6.869 30.638 1.00 85.25 341 LYS A CA 1
ATOM 2567 C C . LYS A 1 341 ? -28.984 6.585 31.972 1.00 85.25 341 LYS A C 1
ATOM 2569 O O . LYS A 1 341 ? -28.207 7.416 32.430 1.00 85.25 341 LYS A O 1
ATOM 2574 N N . GLY A 1 342 ? -29.216 5.422 32.583 1.00 88.69 342 GLY A N 1
ATOM 2575 C CA . GLY A 1 342 ? -28.608 5.068 33.865 1.00 88.69 342 GLY A CA 1
ATOM 2576 C C . GLY A 1 342 ? -28.889 3.639 34.321 1.00 88.69 342 GLY A C 1
ATOM 2577 O O . GLY A 1 342 ? -29.514 2.850 33.611 1.00 88.69 342 GLY A O 1
ATOM 2578 N N . GLY A 1 343 ? -28.428 3.333 35.535 1.00 90.56 343 GLY A N 1
ATOM 2579 C CA . GLY A 1 343 ? -28.587 2.028 36.173 1.00 90.56 343 GLY A CA 1
ATOM 2580 C C . GLY A 1 343 ? -27.653 0.952 35.615 1.00 90.56 343 GLY A C 1
ATOM 2581 O O . GLY A 1 343 ? -26.776 1.223 34.795 1.00 90.56 343 GLY A O 1
ATOM 2582 N N . ALA A 1 344 ? -27.868 -0.288 36.058 1.00 90.19 344 ALA A N 1
ATOM 2583 C CA . ALA A 1 344 ? -27.022 -1.427 35.698 1.00 90.19 344 ALA A CA 1
ATOM 2584 C C . ALA A 1 344 ? -26.958 -1.671 34.181 1.00 90.19 344 ALA A C 1
ATOM 2586 O O . ALA A 1 344 ? -25.903 -2.010 33.658 1.00 90.19 344 ALA A O 1
ATOM 2587 N N . ILE A 1 345 ? -28.063 -1.445 33.460 1.00 90.75 345 ILE A N 1
ATOM 2588 C CA . ILE A 1 345 ? -28.108 -1.658 32.009 1.00 90.75 345 ILE A CA 1
ATOM 2589 C C . ILE A 1 345 ? -27.186 -0.668 31.282 1.00 90.75 345 ILE A C 1
ATOM 2591 O O . ILE A 1 345 ? -26.474 -1.081 30.373 1.00 90.75 345 ILE A O 1
ATOM 2595 N N . LYS A 1 346 ? -27.136 0.608 31.702 1.00 89.88 346 LYS A N 1
ATOM 2596 C CA . LYS A 1 346 ? -26.183 1.577 31.132 1.00 89.88 346 LYS A CA 1
ATOM 2597 C C . LYS A 1 346 ? -24.742 1.135 31.363 1.00 89.88 346 LYS A C 1
ATOM 2599 O O . LYS A 1 346 ? -23.968 1.152 30.422 1.00 89.88 346 LYS A O 1
ATOM 2604 N N . GLY A 1 347 ? -24.416 0.685 32.576 1.00 89.81 347 GLY A N 1
ATOM 2605 C CA . GLY A 1 347 ? -23.066 0.207 32.890 1.00 89.81 347 GLY A CA 1
ATOM 2606 C C . GLY A 1 347 ? -22.643 -0.995 32.039 1.00 89.81 347 GLY A C 1
ATOM 2607 O O . GLY A 1 347 ? -21.504 -1.060 31.594 1.00 89.81 347 GLY A O 1
ATOM 2608 N N . VAL A 1 348 ? -23.562 -1.925 31.750 1.00 91.31 348 VAL A N 1
ATOM 2609 C CA . VAL A 1 348 ? -23.286 -3.051 30.838 1.00 91.31 348 VAL A CA 1
ATOM 2610 C C . VAL A 1 348 ? -23.106 -2.578 29.393 1.00 91.31 348 VAL A C 1
ATOM 2612 O O . VAL A 1 348 ? -22.252 -3.115 28.693 1.00 91.31 348 VAL A O 1
ATOM 2615 N N . LEU A 1 349 ? -23.880 -1.584 28.944 1.00 88.69 349 LEU A N 1
ATOM 2616 C CA . LEU A 1 349 ? -23.717 -0.997 27.611 1.00 88.69 349 LEU A CA 1
ATOM 2617 C C . LEU A 1 349 ? -22.371 -0.284 27.470 1.00 88.69 349 LEU A C 1
ATOM 2619 O O . LEU A 1 349 ? -21.655 -0.587 26.531 1.00 88.69 349 LEU A O 1
ATOM 2623 N N . GLU A 1 350 ? -21.986 0.564 28.426 1.00 87.69 350 GLU A N 1
ATOM 2624 C CA . GLU A 1 350 ? -20.666 1.221 28.444 1.00 87.69 350 GLU A CA 1
ATOM 2625 C C . GLU A 1 350 ? -19.529 0.185 28.462 1.00 87.69 350 GLU A C 1
ATOM 2627 O O . GLU A 1 350 ? -18.554 0.289 27.719 1.00 87.69 350 GLU A O 1
ATOM 2632 N N . ALA A 1 351 ? -19.668 -0.880 29.261 1.00 89.50 351 ALA A N 1
ATOM 2633 C CA . ALA A 1 351 ? -18.681 -1.954 29.285 1.00 89.50 351 ALA A CA 1
ATOM 2634 C C . ALA A 1 351 ? -18.562 -2.671 27.930 1.00 89.50 351 ALA A C 1
ATOM 2636 O O . ALA A 1 351 ? -17.453 -2.972 27.493 1.00 89.50 351 ALA A O 1
ATOM 2637 N N . ARG A 1 352 ? -19.689 -2.953 27.268 1.00 88.19 352 ARG A N 1
ATOM 2638 C CA . ARG A 1 352 ? -19.725 -3.653 25.979 1.00 88.19 352 ARG A CA 1
ATOM 2639 C C . ARG A 1 352 ? -19.242 -2.777 24.828 1.00 88.19 352 ARG A C 1
ATOM 2641 O O . ARG A 1 352 ? -18.439 -3.261 24.041 1.00 88.19 352 ARG A O 1
ATOM 2648 N N . ASP A 1 353 ? -19.763 -1.558 24.727 1.00 84.62 353 ASP A N 1
ATOM 2649 C CA . ASP A 1 353 ? -19.642 -0.687 23.553 1.00 84.62 353 ASP A CA 1
ATOM 2650 C C . ASP A 1 353 ? -18.391 0.193 23.601 1.00 84.62 353 ASP A C 1
ATOM 2652 O O . ASP A 1 353 ? -17.823 0.469 22.554 1.00 84.62 353 ASP A O 1
ATOM 2656 N N . ASP A 1 354 ? -17.899 0.554 24.789 1.00 84.25 354 ASP A N 1
ATOM 2657 C CA . ASP A 1 354 ? -16.710 1.402 24.906 1.00 84.25 354 ASP A CA 1
ATOM 2658 C C . ASP A 1 354 ? -15.511 0.590 25.401 1.00 84.25 354 ASP A C 1
ATOM 2660 O O . ASP A 1 354 ? -14.478 0.504 24.739 1.00 84.25 354 ASP A O 1
ATOM 2664 N N . ILE A 1 355 ? -15.630 -0.046 26.570 1.00 88.06 355 ILE A N 1
ATOM 2665 C CA . ILE A 1 355 ? -14.473 -0.651 27.250 1.00 88.06 355 ILE A CA 1
ATOM 2666 C C . ILE A 1 355 ? -13.965 -1.888 26.496 1.00 88.06 355 ILE A C 1
ATOM 2668 O O . ILE A 1 355 ? -12.791 -1.957 26.134 1.00 88.06 355 ILE A O 1
ATOM 2672 N N . ILE A 1 356 ? -14.838 -2.868 26.243 1.00 88.50 356 ILE A N 1
ATOM 2673 C CA . ILE A 1 356 ? -14.460 -4.119 25.566 1.00 88.50 356 ILE A CA 1
ATOM 2674 C C . ILE A 1 356 ? -14.030 -3.850 24.122 1.00 88.50 356 ILE A C 1
ATOM 2676 O O . ILE A 1 356 ? -13.067 -4.457 23.655 1.00 88.50 356 ILE A O 1
ATOM 2680 N N . LEU A 1 357 ? -14.708 -2.934 23.427 1.00 87.62 357 LEU A N 1
ATOM 2681 C CA . LEU A 1 357 ? -14.347 -2.547 22.064 1.00 87.62 357 LEU A CA 1
ATOM 2682 C C . LEU A 1 357 ? -12.948 -1.916 22.016 1.00 87.62 357 LEU A C 1
ATOM 2684 O O . LEU A 1 357 ? -12.110 -2.381 21.246 1.00 87.62 357 LEU A O 1
ATOM 2688 N N . ASN A 1 358 ? -12.642 -0.964 22.899 1.00 87.62 358 ASN A N 1
ATOM 2689 C CA . ASN A 1 358 ? -11.301 -0.376 22.980 1.00 87.62 358 ASN A CA 1
ATOM 2690 C C . ASN A 1 358 ? -10.218 -1.414 23.313 1.00 87.62 358 ASN A C 1
ATOM 2692 O O . ASN A 1 358 ? -9.106 -1.334 22.801 1.00 87.62 358 ASN A O 1
ATOM 2696 N N . PHE A 1 359 ? -10.517 -2.412 24.149 1.00 89.50 359 PHE A N 1
ATOM 2697 C CA . PHE A 1 359 ? -9.567 -3.496 24.417 1.00 89.50 359 PHE A CA 1
ATOM 2698 C C . PHE A 1 359 ? -9.385 -4.424 23.214 1.00 89.50 359 PHE A C 1
ATOM 2700 O O . PHE A 1 359 ? -8.273 -4.883 22.973 1.00 89.50 359 PHE A O 1
ATOM 2707 N N . SER A 1 360 ? -10.444 -4.677 22.440 1.00 90.25 360 SER A N 1
ATOM 2708 C CA . SER A 1 360 ? -10.339 -5.408 21.174 1.00 90.25 360 SER A CA 1
ATOM 2709 C C . SER A 1 360 ? -9.423 -4.685 20.190 1.00 90.25 360 SER A C 1
ATOM 2711 O O . SER A 1 360 ? -8.632 -5.350 19.534 1.00 90.25 360 SER A O 1
ATOM 2713 N N . ASP A 1 361 ? -9.478 -3.350 20.136 1.00 88.69 361 ASP A N 1
ATOM 2714 C CA . ASP A 1 361 ? -8.631 -2.547 19.240 1.00 88.69 361 ASP A CA 1
ATOM 2715 C C . ASP A 1 361 ? -7.142 -2.711 19.566 1.00 88.69 361 ASP A C 1
ATOM 2717 O O . ASP A 1 361 ? -6.319 -2.816 18.662 1.00 88.69 361 ASP A O 1
ATOM 2721 N N . VAL A 1 362 ? -6.793 -2.815 20.852 1.00 91.81 362 VAL A N 1
ATOM 2722 C CA . VAL A 1 362 ? -5.413 -3.090 21.290 1.00 91.81 362 VAL A CA 1
ATOM 2723 C C . VAL A 1 362 ? -4.932 -4.446 20.766 1.00 91.81 362 VAL A C 1
ATOM 2725 O O . VAL A 1 362 ? -3.810 -4.556 20.273 1.00 91.81 362 VAL A O 1
ATOM 2728 N N . PHE A 1 363 ? -5.764 -5.488 20.856 1.00 92.94 363 PHE A N 1
ATOM 2729 C CA . PHE A 1 363 ? -5.402 -6.814 20.345 1.00 92.94 363 PHE A CA 1
ATOM 2730 C C . PHE A 1 363 ? -5.354 -6.863 18.820 1.00 92.94 363 PHE A C 1
ATOM 2732 O O . PHE A 1 363 ? -4.506 -7.557 18.264 1.00 92.94 363 PHE A O 1
ATOM 2739 N N . ASP A 1 364 ? -6.249 -6.137 18.159 1.00 93.06 364 ASP A N 1
ATOM 2740 C CA . ASP A 1 364 ? -6.268 -5.981 16.711 1.00 93.06 364 ASP A CA 1
ATOM 2741 C C . ASP A 1 364 ? -4.984 -5.291 16.217 1.00 93.06 364 ASP A C 1
ATOM 2743 O O . ASP A 1 364 ? -4.329 -5.822 15.323 1.00 93.06 364 ASP A O 1
ATOM 2747 N N . GLU A 1 365 ? -4.542 -4.202 16.860 1.00 91.88 365 GLU A N 1
ATOM 2748 C CA . GLU A 1 365 ? -3.266 -3.537 16.546 1.00 91.88 365 GLU A CA 1
ATOM 2749 C C . GLU A 1 365 ? -2.073 -4.477 16.751 1.00 91.88 365 GLU A C 1
ATOM 2751 O O . GLU A 1 365 ? -1.246 -4.633 15.855 1.00 91.88 365 GLU A O 1
ATOM 2756 N N . MET A 1 366 ? -2.015 -5.191 17.881 1.00 92.94 366 MET A N 1
ATOM 2757 C CA . MET A 1 366 ? -0.941 -6.162 18.121 1.00 92.94 366 MET A CA 1
ATOM 2758 C C . MET A 1 366 ? -0.914 -7.276 17.072 1.00 92.94 366 MET A C 1
ATOM 2760 O O . MET A 1 366 ? 0.161 -7.635 16.600 1.00 92.94 366 MET A O 1
ATOM 2764 N N . ALA A 1 367 ? -2.070 -7.848 16.731 1.00 94.56 367 ALA A N 1
ATOM 2765 C CA . ALA A 1 367 ? -2.159 -8.953 15.786 1.00 94.56 367 ALA A CA 1
ATOM 2766 C C . ALA A 1 367 ? -1.810 -8.515 14.361 1.00 94.56 367 ALA A C 1
ATOM 2768 O O . ALA A 1 367 ? -1.039 -9.204 13.695 1.00 94.56 367 ALA A O 1
ATOM 2769 N N . TYR A 1 368 ? -2.339 -7.370 13.922 1.00 92.19 368 TYR A N 1
ATOM 2770 C CA . TYR A 1 368 ? -2.052 -6.804 12.609 1.00 92.19 368 TYR A CA 1
ATOM 2771 C C . TYR A 1 368 ? -0.563 -6.495 12.461 1.00 92.19 368 TYR A C 1
ATOM 2773 O O . TYR A 1 368 ? 0.076 -7.022 11.555 1.00 92.19 368 TYR A O 1
ATOM 2781 N N . THR A 1 369 ? 0.009 -5.724 13.394 1.00 91.88 369 THR A N 1
ATOM 2782 C CA . THR A 1 369 ? 1.422 -5.329 13.345 1.00 91.88 369 THR A CA 1
ATOM 2783 C C . THR A 1 369 ? 2.359 -6.524 13.493 1.00 91.88 369 THR A C 1
ATOM 2785 O O . THR A 1 369 ? 3.384 -6.578 12.825 1.00 91.88 369 THR A O 1
ATOM 2788 N N . LEU A 1 370 ? 2.031 -7.512 14.335 1.00 92.81 370 LEU A N 1
ATOM 2789 C CA . LEU A 1 370 ? 2.838 -8.731 14.438 1.00 92.81 370 LEU A CA 1
ATOM 2790 C C . LEU A 1 370 ? 2.831 -9.514 13.123 1.00 92.81 370 LEU A C 1
ATOM 2792 O O . LEU A 1 370 ? 3.888 -9.958 12.682 1.00 92.81 370 LEU A O 1
ATOM 2796 N N . ALA A 1 371 ? 1.655 -9.696 12.516 1.00 93.50 371 ALA A N 1
ATOM 2797 C CA . ALA A 1 371 ? 1.532 -10.425 11.263 1.00 93.50 371 ALA A CA 1
ATOM 2798 C C . ALA A 1 371 ? 2.274 -9.716 10.128 1.00 93.50 371 ALA A C 1
ATOM 2800 O O . ALA A 1 371 ? 3.061 -10.358 9.434 1.00 93.50 371 ALA A O 1
ATOM 2801 N N . SER A 1 372 ? 2.070 -8.405 9.969 1.00 90.69 372 SER A N 1
ATOM 2802 C CA . SER A 1 372 ? 2.691 -7.621 8.901 1.00 90.69 372 SER A CA 1
ATOM 2803 C C . SER A 1 372 ? 4.212 -7.553 9.048 1.00 90.69 372 SER A C 1
ATOM 2805 O O . SER A 1 372 ? 4.915 -7.937 8.119 1.00 90.69 372 SER A O 1
ATOM 2807 N N . GLU A 1 373 ? 4.735 -7.168 10.216 1.00 90.50 373 GLU A N 1
ATOM 2808 C CA . GLU A 1 373 ? 6.182 -7.053 10.462 1.00 90.50 373 GLU A CA 1
ATOM 2809 C C . GLU A 1 373 ? 6.888 -8.418 10.373 1.00 90.50 373 GLU A C 1
ATOM 2811 O O . GLU A 1 373 ? 7.973 -8.531 9.799 1.00 90.50 373 GLU A O 1
ATOM 2816 N N . MET A 1 374 ? 6.280 -9.489 10.902 1.00 91.94 374 MET A N 1
ATOM 2817 C CA . MET A 1 374 ? 6.882 -10.823 10.826 1.00 91.94 374 MET A CA 1
ATOM 2818 C C . MET A 1 374 ? 6.882 -11.363 9.397 1.00 91.94 374 MET A C 1
ATOM 2820 O O . MET A 1 374 ? 7.899 -11.902 8.966 1.00 91.94 374 MET A O 1
ATOM 2824 N N . ASN A 1 375 ? 5.786 -11.195 8.654 1.00 92.88 375 ASN A N 1
ATOM 2825 C CA . ASN A 1 375 ? 5.717 -11.600 7.250 1.00 92.88 375 ASN A CA 1
ATOM 2826 C C . ASN A 1 375 ? 6.732 -10.843 6.405 1.00 92.88 375 ASN A C 1
ATOM 2828 O O . ASN A 1 375 ? 7.455 -11.463 5.635 1.00 92.88 375 ASN A O 1
ATOM 2832 N N . ALA A 1 376 ? 6.846 -9.537 6.619 1.00 89.25 376 ALA A N 1
ATOM 2833 C CA . ALA A 1 376 ? 7.796 -8.680 5.934 1.00 89.25 376 ALA A CA 1
ATOM 2834 C C . ALA A 1 376 ? 9.244 -9.179 6.096 1.00 89.25 376 ALA A C 1
ATOM 2836 O O . ALA A 1 376 ? 9.967 -9.339 5.114 1.00 89.25 376 ALA A O 1
ATOM 2837 N N . ILE A 1 377 ? 9.664 -9.515 7.323 1.00 90.12 377 ILE A N 1
ATOM 2838 C CA . ILE A 1 377 ? 10.992 -10.105 7.570 1.00 90.12 377 ILE A CA 1
ATOM 2839 C C . ILE A 1 377 ? 11.106 -11.517 6.973 1.00 90.12 377 ILE A C 1
ATOM 2841 O O . ILE A 1 377 ? 12.165 -11.895 6.467 1.00 90.12 377 ILE A O 1
ATOM 2845 N N . HIS A 1 378 ? 10.037 -12.309 7.040 1.00 93.38 378 HIS A N 1
ATOM 2846 C CA . HIS A 1 378 ? 10.030 -13.687 6.557 1.00 93.38 378 HIS A CA 1
ATOM 2847 C C . HIS A 1 378 ? 10.127 -13.772 5.026 1.00 93.38 378 HIS A C 1
ATOM 2849 O O . HIS A 1 378 ? 10.823 -14.649 4.523 1.00 93.38 378 HIS A O 1
ATOM 2855 N N . TYR A 1 379 ? 9.523 -12.834 4.287 1.00 92.94 379 TYR A N 1
ATOM 2856 C CA . TYR A 1 379 ? 9.606 -12.778 2.826 1.00 92.94 379 TYR A CA 1
ATOM 2857 C C . TYR A 1 379 ? 11.048 -12.700 2.326 1.00 92.94 379 TYR A C 1
ATOM 2859 O O . TYR A 1 379 ? 11.384 -13.376 1.356 1.00 92.94 379 TYR A O 1
ATOM 2867 N N . ALA A 1 380 ? 11.900 -11.935 3.013 1.00 90.69 380 ALA A N 1
ATOM 2868 C CA . ALA A 1 380 ? 13.315 -11.761 2.686 1.00 90.69 380 ALA A CA 1
ATOM 2869 C C . ALA A 1 380 ? 14.209 -12.946 3.094 1.00 90.69 380 ALA A C 1
ATOM 2871 O O . ALA A 1 380 ? 15.373 -13.007 2.700 1.00 90.69 380 ALA A O 1
ATOM 2872 N N . GLY A 1 381 ? 13.710 -13.849 3.940 1.00 92.31 381 GLY A N 1
ATOM 2873 C CA . GLY A 1 381 ? 14.494 -14.968 4.440 1.00 92.31 381 GLY A CA 1
ATOM 2874 C C . GLY A 1 381 ? 14.438 -16.183 3.520 1.00 92.31 381 GLY A C 1
ATOM 2875 O O . GLY A 1 381 ? 13.496 -16.376 2.753 1.00 92.31 381 GLY A O 1
ATOM 2876 N N . HIS A 1 382 ? 15.427 -17.050 3.683 1.00 94.44 382 HIS A N 1
ATOM 2877 C CA . HIS A 1 382 ? 15.541 -18.319 2.982 1.00 94.44 382 HIS A CA 1
ATOM 2878 C C . HIS A 1 382 ? 15.123 -19.482 3.877 1.00 94.44 382 HIS A C 1
ATOM 2880 O O . HIS A 1 382 ? 15.477 -19.516 5.062 1.00 94.44 382 HIS A O 1
ATOM 2886 N N . GLY A 1 383 ? 14.404 -20.443 3.290 1.00 92.75 383 GLY A N 1
ATOM 2887 C CA . GLY A 1 383 ? 14.097 -21.723 3.924 1.00 92.75 383 GLY A CA 1
ATOM 2888 C C . GLY A 1 383 ? 15.341 -22.589 4.174 1.00 92.75 383 GLY A C 1
ATOM 2889 O O . GLY A 1 383 ? 16.485 -22.136 4.149 1.00 92.75 383 GLY A O 1
ATOM 2890 N N . THR A 1 384 ? 15.121 -23.876 4.415 1.00 91.88 384 THR A N 1
ATOM 2891 C CA . THR A 1 384 ? 16.160 -24.869 4.735 1.00 91.88 384 THR A CA 1
ATOM 2892 C C . THR A 1 384 ? 16.005 -26.116 3.868 1.00 91.88 384 THR A C 1
ATOM 2894 O O . THR A 1 384 ? 14.936 -26.351 3.301 1.00 91.88 384 THR A O 1
ATOM 2897 N N . GLY A 1 385 ? 17.053 -26.934 3.746 1.00 90.75 385 GLY A N 1
ATOM 2898 C CA . GLY A 1 385 ? 17.016 -28.158 2.952 1.00 90.75 385 GLY A CA 1
ATOM 2899 C C . GLY A 1 385 ? 16.703 -27.879 1.485 1.00 90.75 385 GLY A C 1
ATOM 2900 O O . GLY A 1 385 ? 17.316 -27.025 0.845 1.00 90.75 385 GLY A O 1
ATOM 2901 N N . GLU A 1 386 ? 15.702 -28.580 0.957 1.00 90.50 386 GLU A N 1
ATOM 2902 C CA . GLU A 1 386 ? 15.239 -28.422 -0.428 1.00 90.50 386 GLU A CA 1
ATOM 2903 C C . GLU A 1 386 ? 14.667 -27.019 -0.708 1.00 90.50 386 GLU A C 1
ATOM 2905 O O . GLU A 1 386 ? 14.672 -26.574 -1.851 1.00 90.50 386 GLU A O 1
ATOM 2910 N N . ASN A 1 387 ? 14.264 -26.284 0.335 1.00 92.25 387 ASN A N 1
ATOM 2911 C CA . ASN A 1 387 ? 13.729 -24.925 0.245 1.00 92.25 387 ASN A CA 1
ATOM 2912 C C . ASN A 1 387 ? 14.769 -23.827 0.533 1.00 92.25 387 ASN A C 1
ATOM 2914 O O . ASN A 1 387 ? 14.406 -22.664 0.705 1.00 92.25 387 ASN A O 1
ATOM 2918 N N . ALA A 1 388 ? 16.066 -24.150 0.566 1.00 91.31 388 ALA A N 1
ATOM 2919 C CA . ALA A 1 388 ? 17.126 -23.167 0.819 1.00 91.31 388 ALA A CA 1
ATOM 2920 C C . ALA A 1 388 ? 17.192 -22.041 -0.237 1.00 91.31 388 ALA A C 1
ATOM 2922 O O . ALA A 1 388 ? 17.606 -20.918 0.056 1.00 91.31 388 ALA A O 1
ATOM 2923 N N . ALA A 1 389 ? 16.755 -22.314 -1.469 1.00 89.88 389 ALA A N 1
ATOM 2924 C CA . ALA A 1 389 ? 16.663 -21.317 -2.536 1.00 89.88 389 ALA A CA 1
ATOM 2925 C C . ALA A 1 389 ? 15.337 -20.535 -2.526 1.00 89.88 389 ALA A C 1
ATOM 2927 O O . ALA A 1 389 ? 15.166 -19.633 -3.343 1.00 89.88 389 ALA A O 1
ATOM 2928 N N . THR A 1 390 ? 14.407 -20.854 -1.625 1.00 91.69 390 THR A N 1
ATOM 2929 C CA . THR A 1 390 ? 13.036 -20.337 -1.628 1.00 91.69 390 THR A CA 1
ATOM 2930 C C . THR A 1 390 ? 12.878 -19.160 -0.665 1.00 91.69 390 THR A C 1
ATOM 2932 O O . THR A 1 390 ? 13.235 -19.260 0.507 1.00 91.69 390 THR A O 1
ATOM 2935 N N . THR A 1 391 ? 12.305 -18.063 -1.168 1.00 93.94 391 THR A N 1
ATOM 2936 C CA . THR A 1 391 ? 11.926 -16.846 -0.423 1.00 93.94 391 THR A CA 1
ATOM 2937 C C . THR A 1 391 ? 10.483 -16.459 -0.787 1.00 93.94 391 THR A C 1
ATOM 2939 O O . THR A 1 391 ? 9.862 -17.128 -1.619 1.00 93.94 391 THR A O 1
ATOM 2942 N N . GLY A 1 392 ? 9.934 -15.393 -0.197 1.00 91.62 392 GLY A N 1
ATOM 2943 C CA . GLY A 1 392 ? 8.630 -14.850 -0.610 1.00 91.62 392 GLY A CA 1
ATOM 2944 C C . GLY A 1 392 ? 7.410 -15.562 -0.016 1.00 91.62 392 GLY A C 1
ATOM 2945 O O . GLY A 1 392 ? 6.296 -15.381 -0.492 1.00 91.62 392 GLY A O 1
ATOM 2946 N N . TYR A 1 393 ? 7.589 -16.343 1.052 1.00 92.81 393 TYR A N 1
ATOM 2947 C CA . TYR A 1 393 ? 6.475 -16.926 1.805 1.00 92.81 393 TYR A CA 1
ATOM 2948 C C . TYR A 1 393 ? 6.149 -16.105 3.048 1.00 92.81 393 TYR A C 1
ATOM 2950 O O . TYR A 1 393 ? 7.047 -15.665 3.761 1.00 92.81 393 TYR A O 1
ATOM 2958 N N . ALA A 1 394 ? 4.861 -15.956 3.347 1.00 93.75 394 ALA A N 1
ATOM 2959 C CA . ALA A 1 394 ? 4.393 -15.336 4.581 1.00 93.75 394 ALA A CA 1
ATOM 2960 C C . ALA A 1 394 ? 4.440 -16.342 5.745 1.00 93.75 394 ALA A C 1
ATOM 2962 O O . ALA A 1 394 ? 4.042 -17.496 5.568 1.00 93.75 394 ALA A O 1
ATOM 2963 N N . TYR A 1 395 ? 4.860 -15.910 6.937 1.00 95.25 395 TYR A N 1
ATOM 2964 C CA . TYR A 1 395 ? 4.846 -16.751 8.141 1.00 95.25 395 TYR A CA 1
ATOM 2965 C C . TYR A 1 395 ? 3.424 -16.921 8.700 1.00 95.25 395 TYR A C 1
ATOM 2967 O O . TYR A 1 395 ? 2.962 -18.031 8.972 1.00 95.25 395 TYR A O 1
ATOM 2975 N N . PHE A 1 396 ? 2.707 -15.808 8.840 1.00 95.94 396 PHE A N 1
ATOM 2976 C CA . PHE A 1 396 ? 1.283 -15.749 9.140 1.00 95.94 396 PHE A CA 1
ATOM 2977 C C . PHE A 1 396 ? 0.474 -15.580 7.859 1.00 95.94 396 PHE A C 1
ATOM 2979 O O . PHE A 1 396 ? 0.947 -15.012 6.877 1.00 95.94 396 PHE A O 1
ATOM 2986 N N . THR A 1 397 ? -0.780 -16.024 7.884 1.00 94.81 397 THR A N 1
ATOM 2987 C CA . THR A 1 397 ? -1.739 -15.682 6.828 1.00 94.81 397 THR A CA 1
ATOM 2988 C C . THR A 1 397 ? -1.876 -14.154 6.775 1.00 94.81 397 THR A C 1
ATOM 2990 O O . THR A 1 397 ? -2.140 -13.564 7.828 1.00 94.81 397 THR A O 1
ATOM 2993 N N . PRO A 1 398 ? -1.668 -13.503 5.612 1.00 91.19 398 PRO A N 1
ATOM 2994 C CA . PRO A 1 398 ? -1.791 -12.053 5.490 1.00 91.19 398 PRO A CA 1
ATOM 2995 C C . PRO A 1 398 ? -3.139 -11.542 6.012 1.00 91.19 398 PRO A C 1
ATOM 2997 O O . PRO A 1 398 ? -4.187 -12.128 5.743 1.00 91.19 398 PRO A O 1
ATOM 3000 N N . ILE A 1 399 ? -3.101 -10.455 6.784 1.00 90.19 399 ILE A N 1
ATOM 3001 C CA . ILE A 1 399 ? -4.287 -9.816 7.357 1.00 90.19 399 ILE A CA 1
ATOM 3002 C C . ILE A 1 399 ? -4.515 -8.502 6.612 1.00 90.19 399 ILE A C 1
ATOM 3004 O O . ILE A 1 399 ? -3.651 -7.634 6.609 1.00 90.19 399 ILE A O 1
ATOM 3008 N N . HIS A 1 400 ? -5.690 -8.353 6.005 1.00 84.06 400 HIS A N 1
ATOM 3009 C CA . HIS A 1 400 ? -5.997 -7.237 5.103 1.00 84.06 400 HIS A CA 1
ATOM 3010 C C . HIS A 1 400 ? -6.676 -6.039 5.782 1.00 84.06 400 HIS A C 1
ATOM 3012 O O . HIS A 1 400 ? -6.914 -5.021 5.153 1.00 84.06 400 HIS A O 1
ATOM 3018 N N . SER A 1 401 ? -7.030 -6.124 7.062 1.00 85.25 401 SER A N 1
ATOM 3019 C CA . SER A 1 401 ? -7.558 -4.969 7.790 1.00 85.25 401 SER A CA 1
ATOM 3020 C C . SER A 1 401 ? -7.081 -5.005 9.225 1.00 85.25 401 SER A C 1
ATOM 3022 O O . SER A 1 401 ? -7.068 -6.064 9.857 1.00 85.25 401 SER A O 1
ATOM 3024 N N . LEU A 1 402 ? -6.723 -3.829 9.740 1.00 86.25 402 LEU A N 1
ATOM 3025 C CA . LEU A 1 402 ? -6.458 -3.626 11.158 1.00 86.25 402 LEU A CA 1
ATOM 3026 C C . LEU A 1 402 ? -7.671 -4.064 11.985 1.00 86.25 402 LEU A C 1
ATOM 3028 O O . LEU A 1 402 ? -7.533 -4.736 13.000 1.00 86.25 402 LEU A O 1
ATOM 3032 N N . TYR A 1 403 ? -8.875 -3.718 11.532 1.00 86.25 403 TYR A N 1
ATOM 3033 C CA . TYR A 1 403 ? -10.095 -4.020 12.259 1.00 86.25 403 TYR A CA 1
ATOM 3034 C C . TYR A 1 403 ? -10.419 -5.519 12.221 1.00 86.25 403 TYR A C 1
ATOM 3036 O O . TYR A 1 403 ? -10.618 -6.106 11.158 1.00 86.25 403 TYR A O 1
ATOM 3044 N N . GLY A 1 404 ? -10.519 -6.149 13.394 1.00 87.25 404 GLY A N 1
ATOM 3045 C CA . GLY A 1 404 ? -10.757 -7.586 13.510 1.00 87.25 404 GLY A CA 1
ATOM 3046 C C . GLY A 1 404 ? -9.533 -8.459 13.219 1.00 87.25 404 GLY A C 1
ATOM 3047 O O . GLY A 1 404 ? -9.681 -9.683 13.152 1.00 87.25 404 GLY A O 1
ATOM 3048 N N . ALA A 1 405 ? -8.339 -7.875 13.079 1.00 91.69 405 ALA A N 1
ATOM 3049 C CA . ALA A 1 405 ? -7.093 -8.598 12.835 1.00 91.69 405 ALA A CA 1
ATOM 3050 C C . ALA A 1 405 ? -6.837 -9.724 13.849 1.00 91.69 405 ALA A C 1
ATOM 3052 O O . ALA A 1 405 ? -6.428 -10.822 13.469 1.00 91.69 405 ALA A O 1
ATOM 3053 N N . SER A 1 406 ? -7.153 -9.506 15.129 1.00 93.38 406 SER A N 1
ATOM 3054 C CA . SER A 1 406 ? -6.948 -10.501 16.191 1.00 93.38 406 SER A CA 1
ATOM 3055 C C . SER A 1 406 ? -7.712 -11.806 15.963 1.00 93.38 406 SER A C 1
ATOM 3057 O O . SER A 1 406 ? -7.263 -12.868 16.390 1.00 93.38 406 SER A O 1
ATOM 3059 N N . ARG A 1 407 ? -8.848 -11.755 15.256 1.00 92.56 407 ARG A N 1
ATOM 3060 C CA . ARG A 1 407 ? -9.644 -12.942 14.905 1.00 92.56 407 ARG A CA 1
ATOM 3061 C C . ARG A 1 407 ? -9.038 -13.748 13.761 1.00 92.56 407 ARG A C 1
ATOM 3063 O O . ARG A 1 407 ? -9.317 -14.939 13.665 1.00 92.56 407 ARG A O 1
ATOM 3070 N N . ASN A 1 408 ? -8.264 -13.092 12.900 1.00 91.44 408 ASN A N 1
ATOM 3071 C CA . ASN A 1 408 ? -7.742 -13.656 11.657 1.00 91.44 408 ASN A CA 1
ATOM 3072 C C . ASN A 1 408 ? -6.276 -14.095 11.769 1.00 91.44 408 ASN A C 1
ATOM 3074 O O . ASN A 1 408 ? -5.764 -14.734 10.853 1.00 91.44 408 ASN A O 1
ATOM 3078 N N . LEU A 1 409 ? -5.600 -13.786 12.881 1.00 95.56 409 LEU A N 1
ATOM 3079 C CA . LEU A 1 409 ? -4.218 -14.195 13.105 1.00 95.56 409 LEU A CA 1
ATOM 3080 C C . LEU A 1 409 ? -4.096 -15.727 13.118 1.00 95.56 409 LEU A C 1
ATOM 3082 O O . LEU A 1 409 ? -4.558 -16.403 14.037 1.00 95.56 409 LEU A O 1
ATOM 3086 N N . SER A 1 410 ? -3.429 -16.265 12.100 1.00 96.31 410 SER A N 1
ATOM 3087 C CA . SER A 1 410 ? -3.158 -17.693 11.942 1.00 96.31 410 SER A CA 1
ATOM 3088 C C . SER A 1 410 ? -1.816 -17.900 11.257 1.00 96.31 410 SER A C 1
ATOM 3090 O O . SER A 1 410 ? -1.416 -17.098 10.415 1.00 96.31 410 SER A O 1
ATOM 3092 N N . ILE A 1 411 ? -1.139 -19.005 11.570 1.00 96.50 411 ILE A N 1
ATOM 3093 C CA . ILE A 1 411 ? 0.039 -19.458 10.818 1.00 96.50 411 ILE A CA 1
ATOM 3094 C C . ILE A 1 411 ? -0.382 -19.736 9.370 1.00 96.50 411 ILE A C 1
ATOM 3096 O O . ILE A 1 411 ? -1.501 -20.197 9.120 1.00 96.50 411 ILE A O 1
ATOM 3100 N N . ASN A 1 412 ? 0.491 -19.414 8.417 1.00 96.25 412 ASN A N 1
ATOM 3101 C CA . ASN A 1 412 ? 0.279 -19.738 7.015 1.00 96.25 412 ASN A CA 1
ATOM 3102 C C . ASN A 1 412 ? 0.274 -21.260 6.830 1.00 96.25 412 ASN A C 1
ATOM 3104 O O . ASN A 1 412 ? 1.180 -21.961 7.281 1.00 96.25 412 ASN A O 1
ATOM 3108 N N . ARG A 1 413 ? -0.737 -21.770 6.127 1.00 95.94 413 ARG A N 1
ATOM 3109 C CA . ARG A 1 413 ? -0.893 -23.198 5.852 1.00 95.94 413 ARG A CA 1
ATOM 3110 C C . ARG A 1 413 ? 0.350 -23.825 5.209 1.00 95.94 413 ARG A C 1
ATOM 3112 O O . ARG A 1 413 ? 0.692 -24.942 5.574 1.00 95.94 413 ARG A O 1
ATOM 3119 N N . ALA A 1 414 ? 1.035 -23.111 4.313 1.00 94.44 414 ALA A N 1
ATOM 3120 C CA . ALA A 1 414 ? 2.249 -23.618 3.670 1.00 94.44 414 ALA A CA 1
ATOM 3121 C C . ALA A 1 414 ? 3.356 -23.938 4.693 1.00 94.44 414 ALA A C 1
ATOM 3123 O O . ALA A 1 414 ? 4.009 -24.971 4.595 1.00 94.44 414 ALA A O 1
ATOM 3124 N N . ILE A 1 415 ? 3.508 -23.094 5.720 1.00 95.38 415 ILE A N 1
ATOM 3125 C CA . ILE A 1 415 ? 4.485 -23.281 6.804 1.00 95.38 415 ILE A CA 1
ATOM 3126 C C . ILE A 1 415 ? 4.076 -24.426 7.743 1.00 95.38 415 ILE A C 1
ATOM 3128 O O . ILE A 1 415 ? 4.930 -25.150 8.255 1.00 95.38 415 ILE A O 1
ATOM 3132 N N . ASP A 1 416 ? 2.774 -24.587 7.994 1.00 94.62 416 ASP A N 1
ATOM 3133 C CA . ASP A 1 416 ? 2.258 -25.680 8.828 1.00 94.62 416 ASP A CA 1
ATOM 3134 C C . ASP A 1 416 ? 2.452 -27.052 8.157 1.00 94.62 416 ASP A C 1
ATOM 3136 O O . ASP A 1 416 ? 2.808 -28.030 8.820 1.00 94.62 416 ASP A O 1
ATOM 3140 N N . GLU A 1 417 ? 2.273 -27.111 6.833 1.00 96.06 417 GLU A N 1
ATOM 3141 C CA . GLU A 1 417 ? 2.482 -28.314 6.021 1.00 96.06 417 GLU A CA 1
ATOM 3142 C C . GLU A 1 417 ? 3.972 -28.633 5.815 1.00 96.06 417 GLU A C 1
ATOM 3144 O O . GLU A 1 417 ? 4.358 -29.801 5.907 1.00 96.06 417 GLU A O 1
ATOM 3149 N N . ASP A 1 418 ? 4.815 -27.618 5.599 1.00 96.00 418 ASP A N 1
ATOM 3150 C CA . ASP A 1 418 ? 6.258 -27.772 5.417 1.00 96.00 418 ASP A CA 1
ATOM 3151 C C . ASP A 1 418 ? 7.063 -26.749 6.234 1.00 96.00 418 ASP A C 1
ATOM 3153 O O . ASP A 1 418 ? 7.233 -25.582 5.878 1.00 96.00 418 ASP A O 1
ATOM 3157 N N . ARG A 1 419 ? 7.655 -27.231 7.330 1.00 93.94 419 ARG A N 1
ATOM 3158 C CA . ARG A 1 419 ? 8.480 -26.412 8.232 1.00 93.94 419 ARG A CA 1
ATOM 3159 C C . ARG A 1 419 ? 9.822 -26.009 7.634 1.00 93.94 419 ARG A C 1
ATOM 3161 O O . ARG A 1 419 ? 10.470 -25.125 8.188 1.00 93.94 419 ARG A O 1
ATOM 3168 N N . SER A 1 420 ? 10.264 -26.648 6.551 1.00 94.69 420 SER A N 1
ATOM 3169 C CA . SER A 1 420 ? 11.513 -26.263 5.893 1.00 94.69 420 SER A CA 1
ATOM 3170 C C . SER A 1 420 ? 11.400 -24.909 5.183 1.00 94.69 420 SER A C 1
ATOM 3172 O O . SER A 1 420 ? 12.420 -24.274 4.939 1.00 94.69 420 SER A O 1
ATOM 3174 N N . LEU A 1 421 ? 10.177 -24.411 4.959 1.00 95.19 421 LEU A N 1
ATOM 3175 C CA . LEU A 1 421 ? 9.895 -23.056 4.474 1.00 95.19 421 LEU A CA 1
ATOM 3176 C C . LEU A 1 421 ? 10.066 -21.963 5.542 1.00 95.19 421 LEU A C 1
ATOM 3178 O O . LEU A 1 421 ? 9.958 -20.783 5.213 1.00 95.19 421 LEU A O 1
ATOM 3182 N N . ILE A 1 422 ? 10.324 -22.314 6.810 1.00 94.81 422 ILE A N 1
ATOM 3183 C CA . ILE A 1 422 ? 10.622 -21.313 7.840 1.00 94.81 422 ILE A CA 1
ATOM 3184 C C . ILE A 1 422 ? 11.933 -20.613 7.476 1.00 94.81 422 ILE A C 1
ATOM 3186 O O . ILE A 1 422 ? 13.012 -21.208 7.494 1.00 94.81 422 ILE A O 1
ATOM 3190 N N . ALA A 1 423 ? 11.813 -19.326 7.176 1.00 93.81 423 ALA A N 1
ATOM 3191 C CA . ALA A 1 423 ? 12.820 -18.517 6.524 1.00 93.81 423 ALA A CA 1
ATOM 3192 C C . ALA A 1 423 ? 13.883 -17.984 7.508 1.00 93.81 423 ALA A C 1
ATOM 3194 O O . ALA A 1 423 ? 13.935 -16.791 7.824 1.00 93.81 423 ALA A O 1
ATOM 3195 N N . ALA A 1 424 ? 14.685 -18.887 8.080 1.00 93.25 424 ALA A N 1
ATOM 3196 C CA . ALA A 1 424 ? 15.608 -18.580 9.176 1.00 93.25 424 ALA A CA 1
ATOM 3197 C C . ALA A 1 424 ? 16.922 -17.909 8.735 1.00 93.25 424 ALA A C 1
ATOM 3199 O O . ALA A 1 424 ? 17.468 -17.100 9.497 1.00 93.25 424 ALA A O 1
ATOM 3200 N N . ALA A 1 425 ? 17.402 -18.227 7.531 1.00 93.38 425 ALA A N 1
ATOM 3201 C CA . ALA A 1 425 ? 18.647 -17.703 6.976 1.00 93.38 425 ALA A CA 1
ATOM 3202 C C . ALA A 1 425 ? 18.405 -16.402 6.197 1.00 93.38 425 ALA A C 1
ATOM 3204 O O . ALA A 1 425 ? 17.339 -16.212 5.609 1.00 93.38 425 ALA A O 1
ATOM 3205 N N . SER A 1 426 ? 19.392 -15.508 6.173 1.00 91.31 426 SER A N 1
ATOM 3206 C CA . SER A 1 426 ? 19.377 -14.330 5.295 1.00 91.31 426 SER A CA 1
ATOM 3207 C C . SER A 1 426 ? 19.996 -14.641 3.928 1.00 91.31 426 SER A C 1
ATOM 3209 O O . SER A 1 426 ? 20.712 -15.633 3.754 1.00 91.31 426 SER A O 1
ATOM 3211 N N . GLY A 1 427 ? 19.721 -13.772 2.956 1.00 90.38 427 GLY A N 1
ATOM 3212 C CA . GLY A 1 427 ? 20.387 -13.778 1.657 1.00 90.38 427 GLY A CA 1
ATOM 3213 C C . GLY A 1 427 ? 21.721 -13.023 1.668 1.00 90.38 427 GLY A C 1
ATOM 3214 O O . GLY A 1 427 ? 21.975 -12.186 2.535 1.00 90.38 427 GLY A O 1
ATOM 3215 N N . ASP A 1 428 ? 22.560 -13.292 0.673 1.00 89.12 428 ASP A N 1
ATOM 3216 C CA . ASP A 1 428 ? 23.823 -12.585 0.419 1.00 89.12 428 ASP A CA 1
ATOM 3217 C C . ASP A 1 428 ? 23.658 -11.302 -0.423 1.00 89.12 428 ASP A C 1
ATOM 3219 O O . ASP A 1 428 ? 24.638 -1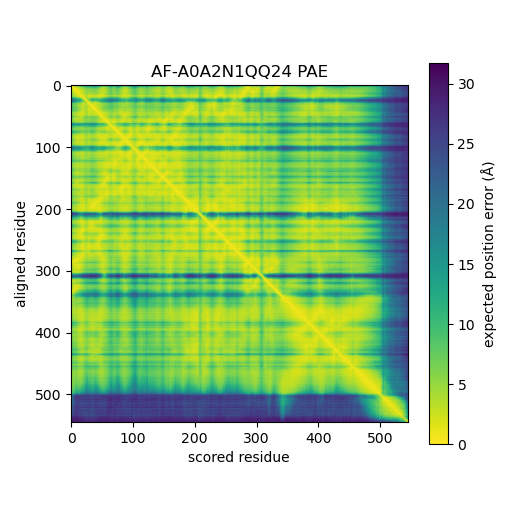0.630 -0.740 1.00 89.12 428 ASP A O 1
ATOM 3223 N N . GLY A 1 429 ? 22.416 -10.961 -0.789 1.00 86.19 429 GLY A N 1
ATOM 3224 C CA . GLY A 1 429 ? 22.071 -9.822 -1.646 1.00 86.19 429 GLY A CA 1
ATOM 3225 C C . GLY A 1 429 ? 22.160 -10.108 -3.149 1.00 86.19 429 GLY A C 1
ATOM 3226 O O . GLY A 1 429 ? 21.701 -9.302 -3.950 1.00 86.19 429 GLY A O 1
ATOM 3227 N N . THR A 1 430 ? 22.679 -11.269 -3.548 1.00 89.31 430 THR A N 1
ATOM 3228 C CA . THR A 1 430 ? 22.779 -11.704 -4.952 1.00 89.31 430 THR A CA 1
ATOM 3229 C C . THR A 1 430 ? 21.720 -12.739 -5.332 1.00 89.31 430 THR A C 1
ATOM 3231 O O . THR A 1 430 ? 21.704 -13.242 -6.450 1.00 89.31 430 THR A O 1
ATOM 3234 N N . GLY A 1 431 ? 20.781 -13.012 -4.423 1.00 90.12 431 GLY A N 1
ATOM 3235 C CA . GLY A 1 431 ? 19.700 -13.977 -4.617 1.00 90.12 431 GLY A CA 1
ATOM 3236 C C . GLY A 1 431 ? 20.013 -15.373 -4.073 1.00 90.12 431 GLY A C 1
ATOM 3237 O O . GLY A 1 431 ? 19.219 -16.296 -4.282 1.00 90.12 431 GLY A O 1
ATOM 3238 N N . HIS A 1 432 ? 21.125 -15.533 -3.351 1.00 92.25 432 HIS A N 1
ATOM 3239 C CA . HIS A 1 432 ? 21.531 -16.794 -2.739 1.00 92.25 432 HIS A CA 1
ATOM 3240 C C . HIS A 1 432 ? 21.507 -16.721 -1.211 1.00 92.25 432 HIS A C 1
ATOM 3242 O O . HIS A 1 432 ? 21.661 -15.662 -0.608 1.00 92.25 432 HIS A O 1
ATOM 3248 N N . THR A 1 433 ? 21.301 -17.874 -0.577 1.00 92.19 433 THR A N 1
ATOM 3249 C CA . THR A 1 433 ? 21.295 -18.004 0.884 1.00 92.19 433 THR A CA 1
ATOM 3250 C C . THR A 1 433 ? 22.714 -17.954 1.458 1.00 92.19 433 THR A C 1
ATOM 3252 O O . THR A 1 433 ? 23.649 -18.494 0.864 1.00 92.19 433 THR A O 1
ATOM 3255 N N . LEU A 1 434 ? 22.870 -17.401 2.666 1.00 91.12 434 LEU A N 1
ATOM 3256 C CA . LEU A 1 434 ? 24.096 -17.540 3.468 1.00 91.12 434 LEU A CA 1
ATOM 3257 C C . LEU A 1 434 ? 24.302 -18.965 4.024 1.00 91.12 434 LEU A C 1
ATOM 3259 O O . LEU A 1 434 ? 25.349 -19.265 4.603 1.00 91.12 434 LEU A O 1
ATOM 3263 N N . GLY A 1 435 ? 23.326 -19.854 3.821 1.00 88.69 435 GLY A N 1
ATOM 3264 C CA . GLY A 1 435 ? 23.385 -21.274 4.151 1.00 88.69 435 GLY A CA 1
ATOM 3265 C C . GLY A 1 435 ? 22.593 -21.649 5.403 1.00 88.69 435 GLY A C 1
ATOM 3266 O O . GLY A 1 435 ? 22.250 -20.817 6.235 1.00 88.69 435 GLY A O 1
ATOM 3267 N N . GLU A 1 436 ? 22.338 -22.949 5.565 1.00 82.19 436 GLU A N 1
ATOM 3268 C CA . GLU A 1 436 ? 21.449 -23.503 6.605 1.00 82.19 436 GLU A CA 1
ATOM 3269 C C . GLU A 1 436 ? 21.917 -23.264 8.050 1.00 82.19 436 GLU A C 1
ATOM 3271 O O . GLU A 1 436 ? 21.142 -23.411 8.993 1.00 82.19 436 GLU A O 1
ATOM 3276 N N . GLY A 1 437 ? 23.195 -22.927 8.243 1.00 87.19 437 GLY A N 1
ATOM 3277 C CA . GLY A 1 437 ? 23.746 -22.579 9.552 1.00 87.19 437 GLY A CA 1
ATOM 3278 C C . GLY A 1 437 ? 23.475 -21.134 9.977 1.00 87.19 437 GLY A C 1
ATOM 3279 O O . GLY A 1 437 ? 23.769 -20.786 11.122 1.00 87.19 437 GLY A O 1
ATOM 3280 N N . ASP A 1 438 ? 22.956 -20.289 9.082 1.00 91.69 438 ASP A N 1
ATOM 3281 C CA . ASP A 1 438 ? 22.658 -18.895 9.385 1.00 91.69 438 ASP A CA 1
ATOM 3282 C C . ASP A 1 438 ? 21.296 -18.747 10.080 1.00 91.69 438 ASP A C 1
ATOM 3284 O O . ASP A 1 438 ? 20.254 -19.144 9.566 1.00 91.69 438 ASP A O 1
ATOM 3288 N N . GLY A 1 439 ? 21.313 -18.142 11.267 1.00 91.50 439 GLY A N 1
ATOM 3289 C CA . GLY A 1 439 ? 20.117 -17.812 12.045 1.00 91.50 439 GLY A CA 1
ATOM 3290 C C . GLY A 1 439 ? 19.839 -16.312 12.109 1.00 91.50 439 GLY A C 1
ATOM 3291 O O . GLY A 1 439 ? 19.094 -15.871 12.986 1.00 91.50 439 GLY A O 1
ATOM 3292 N N . SER A 1 440 ? 20.482 -15.507 11.258 1.00 91.06 440 SER A N 1
ATOM 3293 C CA . SER A 1 440 ? 20.392 -14.048 11.319 1.00 91.06 440 SER A CA 1
ATOM 3294 C C . SER A 1 440 ? 18.969 -13.528 11.074 1.00 91.06 440 SER A C 1
ATOM 3296 O O . SE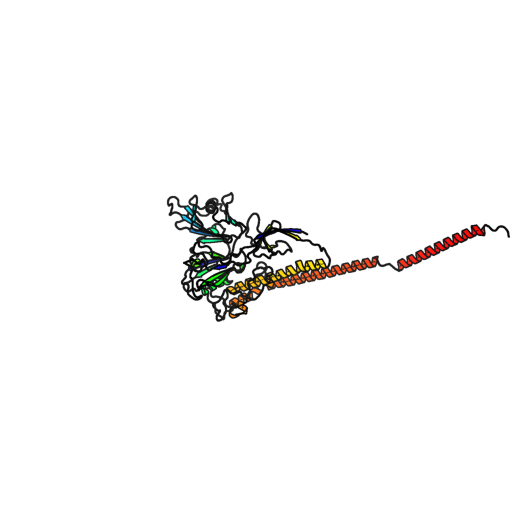R A 1 440 ? 18.523 -12.635 11.800 1.00 91.06 440 SER A O 1
ATOM 3298 N N . ASN A 1 441 ? 18.207 -14.114 10.140 1.00 91.00 441 ASN A N 1
ATOM 3299 C CA . ASN A 1 441 ? 16.822 -13.702 9.897 1.00 91.00 441 ASN A CA 1
ATOM 3300 C C . ASN A 1 441 ? 15.889 -14.146 11.034 1.00 91.00 441 ASN A C 1
ATOM 3302 O O . ASN A 1 441 ? 15.042 -13.377 11.487 1.00 91.00 441 ASN A O 1
ATOM 3306 N N . ALA A 1 442 ? 16.109 -15.341 11.590 1.00 92.69 442 ALA A N 1
ATOM 3307 C CA . ALA A 1 442 ? 15.407 -15.791 12.794 1.00 92.69 442 ALA A CA 1
ATOM 3308 C C . ALA A 1 442 ? 15.664 -14.877 14.005 1.00 92.69 442 ALA A C 1
ATOM 3310 O O . ALA A 1 442 ? 14.741 -14.573 14.766 1.00 92.69 442 ALA A O 1
ATOM 3311 N N . LEU A 1 443 ? 16.896 -14.388 14.166 1.00 92.56 443 LEU A N 1
ATOM 3312 C CA . LEU A 1 443 ? 17.230 -13.409 15.198 1.00 92.56 443 LEU A CA 1
ATOM 3313 C C . LEU A 1 443 ? 16.499 -12.078 14.971 1.00 92.56 443 LEU A C 1
ATOM 3315 O O . LEU A 1 443 ? 15.973 -11.521 15.933 1.00 92.56 443 LEU A O 1
ATOM 3319 N N . ARG A 1 444 ? 16.405 -11.599 13.723 1.00 89.31 444 ARG A N 1
ATOM 3320 C CA . ARG A 1 444 ? 15.635 -10.392 13.369 1.00 89.31 444 ARG A CA 1
ATOM 3321 C C . ARG A 1 444 ? 14.152 -10.546 13.707 1.00 89.31 444 ARG A C 1
ATOM 3323 O O . ARG A 1 444 ? 13.583 -9.669 14.352 1.00 89.31 444 ARG A O 1
ATOM 3330 N N . MET A 1 445 ? 13.551 -11.688 13.370 1.00 90.81 445 MET A N 1
ATOM 3331 C CA . MET A 1 445 ? 12.170 -12.000 13.761 1.00 90.81 445 MET A CA 1
ATOM 3332 C C . MET A 1 445 ? 11.998 -12.000 15.288 1.00 90.81 445 MET A C 1
ATOM 3334 O O . MET A 1 445 ? 11.041 -11.429 15.804 1.00 90.81 445 MET A O 1
ATOM 3338 N N . ALA A 1 446 ? 12.940 -12.579 16.039 1.00 92.19 446 ALA A N 1
ATOM 3339 C CA . ALA A 1 446 ? 12.891 -12.576 17.503 1.00 92.19 446 ALA A CA 1
ATOM 3340 C C . ALA A 1 446 ? 13.054 -11.167 18.111 1.00 92.19 446 ALA A C 1
ATOM 3342 O O . ALA A 1 446 ? 12.476 -10.868 19.161 1.00 92.19 446 ALA A O 1
ATOM 3343 N N . GLN A 1 447 ? 13.826 -10.295 17.457 1.00 90.88 447 GLN A N 1
ATOM 3344 C CA . GLN A 1 447 ? 14.058 -8.915 17.884 1.00 90.88 447 GLN A CA 1
ATOM 3345 C C . GLN A 1 447 ? 12.828 -8.016 17.730 1.00 90.88 447 GLN A C 1
ATOM 3347 O O . GLN A 1 447 ? 12.744 -7.036 18.468 1.00 90.88 447 GLN A O 1
ATOM 3352 N N . LEU A 1 448 ? 11.833 -8.380 16.904 1.00 88.88 448 LEU A N 1
ATOM 3353 C CA . LEU A 1 448 ? 10.567 -7.637 16.779 1.00 88.88 448 LEU A CA 1
ATOM 3354 C C . LEU A 1 448 ? 9.912 -7.342 18.131 1.00 88.88 448 LEU A C 1
ATOM 3356 O O . LEU A 1 448 ? 9.345 -6.273 18.323 1.00 88.88 448 LEU A O 1
ATOM 3360 N N . LYS A 1 449 ? 10.065 -8.242 19.111 1.00 88.12 449 LYS A N 1
ATOM 3361 C CA . LYS A 1 449 ? 9.578 -8.048 20.484 1.00 88.12 449 LYS A CA 1
ATOM 3362 C C . LYS A 1 449 ? 10.085 -6.749 21.144 1.00 88.12 449 LYS A C 1
ATOM 3364 O O . LYS A 1 449 ? 9.442 -6.259 22.070 1.00 88.12 449 LYS A O 1
ATOM 3369 N N . GLN A 1 450 ? 11.246 -6.243 20.730 1.00 88.00 450 GLN A N 1
ATOM 3370 C CA . GLN A 1 450 ? 11.910 -5.046 21.265 1.00 88.00 450 GLN A CA 1
ATOM 3371 C C . GLN A 1 450 ? 11.987 -3.904 20.237 1.00 88.00 450 GLN A C 1
ATOM 3373 O O . GLN A 1 450 ? 12.437 -2.808 20.571 1.00 88.00 450 GLN A O 1
ATOM 3378 N N . THR A 1 451 ? 11.559 -4.141 18.996 1.00 87.88 451 THR A N 1
ATOM 3379 C CA . THR A 1 451 ? 11.522 -3.122 17.947 1.00 87.88 451 THR A CA 1
ATOM 3380 C C . THR A 1 451 ? 10.288 -2.248 18.128 1.00 87.88 451 THR A C 1
ATOM 3382 O O . THR A 1 451 ? 9.190 -2.739 18.392 1.00 87.88 451 THR A O 1
ATOM 3385 N N . LYS A 1 452 ? 10.456 -0.933 17.978 1.00 90.56 452 LYS A N 1
ATOM 3386 C CA . LYS A 1 452 ? 9.343 0.013 18.060 1.00 90.56 452 LYS A CA 1
ATOM 3387 C C . LYS A 1 452 ? 8.553 0.009 16.756 1.00 90.56 452 LYS A C 1
ATOM 3389 O O . LYS A 1 452 ? 8.964 0.639 15.788 1.00 90.56 452 LYS A O 1
ATOM 3394 N N . VAL A 1 453 ? 7.429 -0.695 16.751 1.00 88.19 453 VAL A N 1
ATOM 3395 C CA . VAL A 1 453 ? 6.578 -0.886 15.562 1.00 88.19 453 VAL A CA 1
ATOM 3396 C C . VAL A 1 453 ? 5.114 -0.506 15.808 1.00 88.19 453 VAL A C 1
ATOM 3398 O O . VAL A 1 453 ? 4.360 -0.320 14.863 1.00 88.19 453 VAL A O 1
ATOM 3401 N N . LEU A 1 454 ? 4.713 -0.311 17.068 1.00 87.69 454 LEU A N 1
ATOM 3402 C CA . LEU A 1 454 ? 3.344 0.042 17.464 1.00 87.69 454 LEU A CA 1
ATOM 3403 C C . LEU A 1 454 ? 3.198 1.545 17.715 1.00 87.69 454 LEU A C 1
ATOM 3405 O O . LEU A 1 454 ? 4.193 2.242 17.951 1.00 87.69 454 LEU A O 1
ATOM 3409 N N . GLN A 1 455 ? 1.955 2.044 17.706 1.00 83.31 455 GLN A N 1
ATOM 3410 C CA . GLN A 1 455 ? 1.634 3.454 17.956 1.00 83.31 455 GLN A CA 1
ATOM 3411 C C . GLN A 1 455 ? 2.479 4.411 17.103 1.00 83.31 455 GLN A C 1
ATOM 3413 O O . GLN A 1 455 ? 3.214 5.249 17.633 1.00 83.31 455 GLN A O 1
ATOM 3418 N N . SER A 1 456 ? 2.422 4.260 15.776 1.00 79.62 456 SER A N 1
ATOM 3419 C CA . SER A 1 456 ? 3.272 5.025 14.845 1.00 79.62 456 SER A CA 1
ATOM 3420 C C . SER A 1 456 ? 4.771 4.872 15.151 1.00 79.62 456 SER A C 1
ATOM 3422 O O . SER A 1 456 ? 5.516 5.850 15.181 1.00 79.62 456 SER A O 1
ATOM 3424 N N . ARG A 1 457 ? 5.205 3.632 15.422 1.00 84.50 457 ARG A N 1
ATOM 3425 C CA . ARG A 1 457 ? 6.603 3.263 15.720 1.00 84.50 457 ARG A CA 1
ATOM 3426 C C . ARG A 1 457 ? 7.190 3.954 16.962 1.00 84.50 457 ARG A C 1
ATOM 3428 O O . ARG A 1 457 ? 8.399 4.154 17.070 1.00 84.50 457 ARG A O 1
ATOM 3435 N N . SER A 1 458 ? 6.350 4.312 17.934 1.00 87.94 458 SER A N 1
ATOM 3436 C CA . SER A 1 458 ? 6.796 4.918 19.199 1.00 87.94 458 SER A CA 1
ATOM 3437 C C . SER A 1 458 ? 6.994 3.900 20.328 1.00 87.94 458 SER A C 1
ATOM 3439 O O . SER A 1 458 ? 7.767 4.166 21.256 1.00 87.94 458 SER A O 1
ATOM 3441 N N . SER A 1 459 ? 6.369 2.721 20.223 1.00 91.38 459 SER A N 1
ATOM 3442 C CA . SER A 1 459 ? 6.367 1.680 21.255 1.00 91.38 459 SER A CA 1
ATOM 3443 C C . SER A 1 459 ? 6.695 0.298 20.682 1.00 91.38 459 SER A C 1
ATOM 3445 O O . SER A 1 459 ? 6.354 -0.014 19.540 1.00 91.38 459 SER A O 1
ATOM 3447 N N . ASP A 1 460 ? 7.354 -0.538 21.484 1.00 93.12 460 ASP A N 1
ATOM 3448 C CA . ASP A 1 460 ? 7.519 -1.971 21.214 1.00 93.12 460 ASP A CA 1
ATOM 3449 C C . ASP A 1 460 ? 6.344 -2.786 21.788 1.00 93.12 460 ASP A C 1
ATOM 3451 O O . ASP A 1 460 ? 5.498 -2.263 22.523 1.00 93.12 460 ASP A O 1
ATOM 3455 N N . PHE A 1 461 ? 6.287 -4.083 21.466 1.00 91.50 461 PHE A N 1
ATOM 3456 C CA . PHE A 1 461 ? 5.215 -4.971 21.929 1.00 91.50 461 PHE A CA 1
ATOM 3457 C C . PHE A 1 461 ? 5.134 -5.099 23.457 1.00 91.50 461 PHE A C 1
ATOM 3459 O O . PHE A 1 461 ? 4.028 -5.189 23.991 1.00 91.50 461 PHE A O 1
ATOM 3466 N N . ASN A 1 462 ? 6.265 -5.107 24.177 1.00 91.62 462 ASN A N 1
ATOM 3467 C CA . ASN A 1 462 ? 6.240 -5.242 25.639 1.00 91.62 462 ASN A CA 1
ATOM 3468 C C . ASN A 1 462 ? 5.700 -3.969 26.280 1.00 91.62 462 ASN A C 1
ATOM 3470 O O . ASN A 1 462 ? 4.773 -4.036 27.077 1.00 91.62 462 ASN A O 1
ATOM 3474 N N . THR A 1 463 ? 6.243 -2.817 25.892 1.00 92.88 463 THR A N 1
ATOM 3475 C CA . THR A 1 463 ? 5.854 -1.507 26.416 1.00 92.88 463 THR A CA 1
ATOM 3476 C C . THR A 1 463 ? 4.380 -1.227 26.123 1.00 92.88 463 THR A C 1
ATOM 3478 O O . THR A 1 463 ? 3.650 -0.763 27.001 1.00 92.88 463 THR A O 1
ATOM 3481 N N . PHE A 1 464 ? 3.906 -1.570 24.920 1.00 93.25 464 PHE A N 1
ATOM 3482 C CA . PHE A 1 464 ? 2.498 -1.425 24.549 1.00 93.25 464 PHE A CA 1
ATOM 3483 C C . PHE A 1 464 ? 1.581 -2.316 25.400 1.00 93.25 464 PHE A C 1
ATOM 3485 O O . PHE A 1 464 ? 0.582 -1.844 25.949 1.00 93.25 464 PHE A O 1
ATOM 3492 N N . TYR A 1 465 ? 1.946 -3.588 25.580 1.00 92.12 465 TYR A N 1
ATOM 3493 C CA . TYR A 1 465 ? 1.167 -4.525 26.389 1.00 92.12 465 TYR A CA 1
ATOM 3494 C C . TYR A 1 465 ? 1.191 -4.181 27.891 1.00 92.12 465 TYR A C 1
ATOM 3496 O O . TYR A 1 465 ? 0.169 -4.276 28.575 1.00 92.12 465 TYR A O 1
ATOM 3504 N N . GLU A 1 466 ? 2.325 -3.716 28.418 1.00 93.62 466 GLU A N 1
ATOM 3505 C CA . GLU A 1 466 ? 2.447 -3.217 29.792 1.00 93.62 466 GLU A CA 1
ATOM 3506 C C . GLU A 1 466 ? 1.581 -1.975 30.020 1.00 93.62 466 GLU A C 1
ATOM 3508 O O . GLU A 1 466 ? 0.865 -1.900 31.024 1.00 93.62 466 GLU A O 1
ATOM 3513 N N . ALA A 1 467 ? 1.584 -1.027 29.076 1.00 93.25 467 ALA A N 1
ATOM 3514 C CA . ALA A 1 467 ? 0.721 0.148 29.120 1.00 93.25 467 ALA A CA 1
ATOM 3515 C C . ALA A 1 467 ? -0.764 -0.244 29.108 1.00 93.25 467 ALA A C 1
ATOM 3517 O O . ALA A 1 467 ? -1.548 0.311 29.884 1.00 93.25 467 ALA A O 1
ATOM 3518 N N . PHE A 1 468 ? -1.142 -1.236 28.298 1.00 93.06 468 PHE A N 1
ATOM 3519 C CA . PHE A 1 468 ? -2.493 -1.794 28.282 1.00 93.06 468 PHE A CA 1
ATOM 3520 C C . PHE A 1 468 ? -2.891 -2.390 29.640 1.00 93.06 468 PHE A C 1
ATOM 3522 O O . PHE A 1 468 ? -3.920 -1.999 30.194 1.00 93.06 468 PHE A O 1
ATOM 3529 N N . ILE A 1 469 ? -2.071 -3.269 30.229 1.00 95.38 469 ILE A N 1
ATOM 3530 C CA . ILE A 1 469 ? -2.357 -3.867 31.546 1.00 95.38 469 ILE A CA 1
ATOM 3531 C C . ILE A 1 469 ? -2.434 -2.792 32.635 1.00 95.38 469 ILE A C 1
ATOM 3533 O O . ILE A 1 469 ? -3.331 -2.831 33.481 1.00 95.38 469 ILE A O 1
ATOM 3537 N N . ALA A 1 470 ? -1.519 -1.822 32.630 1.00 95.56 470 ALA A N 1
ATOM 3538 C CA . ALA A 1 470 ? -1.520 -0.728 33.595 1.00 95.56 470 ALA A CA 1
ATOM 3539 C C . ALA A 1 470 ? -2.785 0.133 33.468 1.00 95.56 470 ALA A C 1
ATOM 3541 O O . ALA A 1 470 ? -3.397 0.503 34.476 1.00 95.56 470 ALA A O 1
ATOM 3542 N N . ASN A 1 471 ? -3.208 0.421 32.235 1.00 92.31 471 ASN A N 1
ATOM 3543 C CA . ASN A 1 471 ? -4.434 1.152 31.955 1.00 92.31 471 ASN A CA 1
ATOM 3544 C C . ASN A 1 471 ? -5.668 0.364 32.421 1.00 92.31 471 ASN A C 1
ATOM 3546 O O . ASN A 1 471 ? -6.467 0.905 33.186 1.00 92.31 471 ASN A O 1
ATOM 3550 N N . LEU A 1 472 ? -5.763 -0.925 32.079 1.00 92.50 472 LEU A N 1
ATOM 3551 C CA . LEU A 1 472 ? -6.816 -1.834 32.539 1.00 92.50 472 LEU A CA 1
ATOM 3552 C C . LEU A 1 472 ? -6.889 -1.893 34.073 1.00 92.50 472 LEU A C 1
ATOM 3554 O O . LEU A 1 472 ? -7.965 -1.749 34.652 1.00 92.50 472 LEU A O 1
ATOM 3558 N N . GLY A 1 473 ? -5.747 -2.048 34.747 1.00 94.50 473 GLY A N 1
ATOM 3559 C CA . GLY A 1 473 ? -5.667 -2.077 36.208 1.00 94.50 473 GLY A CA 1
ATOM 3560 C C . GLY A 1 473 ? -6.092 -0.754 36.852 1.00 94.50 473 GLY A C 1
ATOM 3561 O O . GLY A 1 473 ? -6.850 -0.748 37.823 1.00 94.50 473 GLY A O 1
ATOM 3562 N N . SER A 1 474 ? -5.665 0.378 36.286 1.00 95.25 474 SER A N 1
ATOM 3563 C CA . SER A 1 474 ? -6.068 1.720 36.728 1.00 95.25 474 SER A CA 1
ATOM 3564 C C . SER A 1 474 ? -7.570 1.953 36.539 1.00 95.25 474 SER A C 1
ATOM 3566 O O . SER A 1 474 ? -8.238 2.421 37.464 1.00 95.25 474 SER A O 1
ATOM 3568 N N . GLN A 1 475 ? -8.127 1.577 35.382 1.00 91.81 475 GLN A N 1
ATOM 3569 C CA . GLN A 1 475 ? -9.564 1.648 35.113 1.00 91.81 475 GLN A CA 1
ATOM 3570 C C . GLN A 1 475 ? -10.360 0.770 36.087 1.00 91.81 475 GLN A C 1
ATOM 3572 O O . GLN A 1 475 ? -11.318 1.249 36.694 1.00 91.81 475 GLN A O 1
ATOM 3577 N N . GLY A 1 476 ? -9.924 -0.473 36.314 1.00 94.00 476 GLY A N 1
ATOM 3578 C CA . GLY A 1 476 ? -10.549 -1.385 37.273 1.00 94.00 476 GLY A CA 1
ATOM 3579 C C . GLY A 1 476 ? -10.532 -0.839 38.704 1.00 94.00 476 GLY A C 1
ATOM 3580 O O . GLY A 1 476 ? -11.562 -0.821 39.377 1.00 94.00 476 GLY A O 1
ATOM 3581 N N . GLN A 1 477 ? -9.395 -0.301 39.156 1.00 96.56 477 GLN A N 1
ATOM 3582 C CA . GLN A 1 477 ? -9.271 0.307 40.484 1.00 96.56 477 GLN A CA 1
ATOM 3583 C C . GLN A 1 477 ? -10.158 1.553 40.639 1.00 96.56 477 GLN A C 1
ATOM 3585 O O . GLN A 1 477 ? -10.773 1.757 41.693 1.00 96.56 477 GLN A O 1
ATOM 3590 N N . ARG A 1 478 ? -10.257 2.386 39.593 1.00 94.69 478 ARG A N 1
ATOM 3591 C CA . ARG A 1 478 ? -11.169 3.542 39.562 1.00 94.69 478 ARG A CA 1
ATOM 3592 C C . ARG A 1 478 ? -12.624 3.095 39.646 1.00 94.69 478 ARG A C 1
ATOM 3594 O O . ARG A 1 478 ? -13.356 3.630 40.476 1.00 94.69 478 ARG A O 1
ATOM 3601 N N . ALA A 1 479 ? -13.021 2.094 38.862 1.00 92.69 479 ALA A N 1
ATOM 3602 C CA . ALA A 1 479 ? -14.372 1.541 38.885 1.00 92.69 479 ALA A CA 1
ATOM 3603 C C . ALA A 1 479 ? -14.727 0.966 40.268 1.00 92.69 479 ALA A C 1
ATOM 3605 O O . ALA A 1 479 ? -15.778 1.293 40.816 1.00 92.69 479 ALA A O 1
ATOM 3606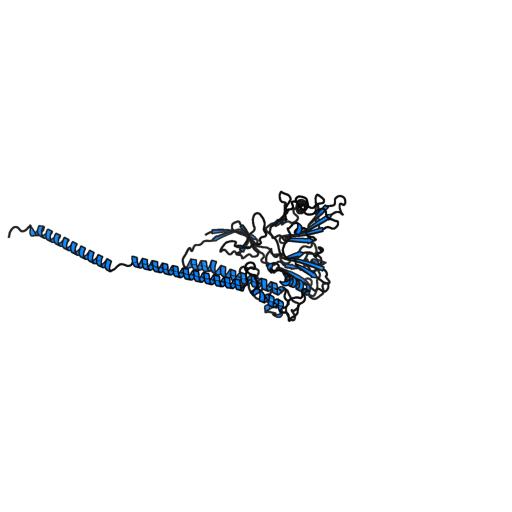 N N . GLN A 1 480 ? -13.819 0.207 40.890 1.00 96.12 480 GLN A N 1
ATOM 3607 C CA . GLN A 1 480 ? -14.012 -0.341 42.237 1.00 96.12 480 GLN A CA 1
ATOM 3608 C C . GLN A 1 480 ? -14.147 0.759 43.299 1.00 96.12 480 GLN A C 1
ATOM 3610 O O . GLN A 1 480 ? -14.987 0.678 44.197 1.00 96.12 480 GLN A O 1
ATOM 3615 N N . THR A 1 481 ? -13.324 1.805 43.199 1.00 97.44 481 THR A N 1
ATOM 3616 C CA . THR A 1 481 ? -13.387 2.960 44.104 1.00 97.44 481 THR A CA 1
ATOM 3617 C C . THR A 1 481 ? -14.706 3.710 43.940 1.00 97.44 481 THR A C 1
ATOM 3619 O O . THR A 1 481 ? -15.345 4.061 44.931 1.00 97.44 481 THR A O 1
ATOM 3622 N N . MET A 1 482 ? -15.147 3.921 42.698 1.00 94.31 482 MET A N 1
ATOM 3623 C CA . MET A 1 482 ? -16.414 4.581 42.391 1.00 94.31 482 MET A CA 1
ATOM 3624 C C . MET A 1 482 ? -17.611 3.774 42.904 1.00 94.31 482 MET A C 1
ATOM 3626 O O . MET A 1 482 ? -18.493 4.354 43.535 1.00 94.31 482 MET A O 1
ATOM 3630 N N . LEU A 1 483 ? -17.598 2.448 42.727 1.00 94.69 483 LEU A N 1
ATOM 3631 C CA . LEU A 1 483 ? -18.605 1.542 43.281 1.00 94.69 483 LEU A CA 1
ATOM 3632 C C . LEU A 1 483 ? -18.675 1.658 44.809 1.00 94.69 483 LEU A C 1
ATOM 3634 O O . LEU A 1 483 ? -19.737 1.936 45.356 1.00 94.69 483 LEU A O 1
ATOM 3638 N N . LYS A 1 484 ? -17.531 1.554 45.498 1.00 97.31 484 LYS A N 1
ATOM 3639 C CA . LYS A 1 484 ? -17.463 1.675 46.963 1.00 97.31 484 LYS A CA 1
ATOM 3640 C C . LYS A 1 484 ? -17.991 3.024 47.464 1.00 97.31 484 LYS A C 1
ATOM 3642 O O . LYS A 1 484 ? -18.689 3.080 48.481 1.00 97.31 484 LYS A O 1
ATOM 3647 N N . ASN A 1 485 ? -17.650 4.111 46.774 1.00 96.94 485 ASN A N 1
ATOM 3648 C CA . ASN A 1 485 ? -18.144 5.445 47.108 1.00 96.94 485 ASN A CA 1
ATOM 3649 C C . ASN A 1 485 ? -19.665 5.522 46.933 1.00 96.94 485 ASN A C 1
ATOM 3651 O O . ASN A 1 485 ? -20.355 6.025 47.820 1.00 96.94 485 ASN A O 1
ATOM 3655 N N . GLN A 1 486 ? -20.192 4.980 45.834 1.00 95.00 486 GLN A N 1
ATOM 3656 C CA . GLN A 1 486 ? -21.625 4.964 45.560 1.00 95.00 486 GLN A CA 1
ATOM 3657 C C . GLN A 1 486 ? -22.398 4.117 46.582 1.00 95.00 486 GLN A C 1
ATOM 3659 O O . GLN A 1 486 ? -23.421 4.576 47.086 1.00 95.00 486 GLN A O 1
ATOM 3664 N N . ASP A 1 487 ? -21.885 2.943 46.958 1.00 96.31 487 ASP A N 1
ATOM 3665 C CA . ASP A 1 487 ? -22.472 2.089 48.000 1.00 96.31 487 ASP A CA 1
ATOM 3666 C C . ASP A 1 487 ? -22.493 2.792 49.361 1.00 96.31 487 ASP A C 1
ATOM 3668 O O . ASP A 1 487 ? -23.484 2.745 50.090 1.00 96.31 487 ASP A O 1
ATOM 3672 N N . THR A 1 488 ? -21.414 3.502 49.699 1.00 97.44 488 THR A N 1
ATOM 3673 C CA . THR A 1 488 ? -21.335 4.283 50.942 1.00 97.44 488 THR A CA 1
ATOM 3674 C C . THR A 1 488 ? -22.391 5.390 50.967 1.00 97.44 488 THR A C 1
ATOM 3676 O O . THR A 1 488 ? -23.074 5.559 51.977 1.00 97.44 488 THR A O 1
ATOM 3679 N N . LEU A 1 489 ? -22.571 6.109 49.853 1.00 96.44 489 LEU A N 1
ATOM 3680 C CA . LEU A 1 489 ? -23.603 7.141 49.721 1.00 96.44 489 LEU A CA 1
ATOM 3681 C C . LEU A 1 489 ? -25.014 6.555 49.824 1.00 96.44 489 LEU A C 1
ATOM 3683 O O . LEU A 1 489 ? -25.854 7.122 50.520 1.00 96.44 489 LEU A O 1
ATOM 3687 N N . ILE A 1 490 ? -25.271 5.414 49.179 1.00 95.94 490 ILE A N 1
ATOM 3688 C CA . ILE A 1 490 ? -26.559 4.715 49.269 1.00 95.94 490 ILE A CA 1
ATOM 3689 C C . ILE A 1 490 ? -26.851 4.335 50.722 1.00 95.94 490 ILE A C 1
ATOM 3691 O O . ILE A 1 490 ? -27.924 4.658 51.223 1.00 95.94 490 ILE A O 1
ATOM 3695 N N . ASN A 1 491 ? -25.888 3.730 51.422 1.00 96.06 491 ASN A N 1
ATOM 3696 C CA . ASN A 1 491 ? -26.042 3.354 52.828 1.00 96.06 491 ASN A CA 1
ATOM 3697 C C . ASN A 1 491 ? -26.278 4.576 53.729 1.00 96.06 491 ASN A C 1
ATOM 3699 O O . ASN A 1 491 ? -27.105 4.530 54.635 1.00 96.06 491 ASN A O 1
ATOM 3703 N N . GLN A 1 492 ? -25.584 5.691 53.482 1.00 94.81 492 GLN A N 1
ATOM 3704 C CA . GLN A 1 492 ? -25.787 6.928 54.236 1.00 94.81 492 GLN A CA 1
ATOM 3705 C C . GLN A 1 492 ? -27.192 7.505 54.020 1.00 94.81 492 GLN A C 1
ATOM 3707 O O . GLN A 1 492 ? -27.843 7.900 54.988 1.00 94.81 492 GLN A O 1
ATOM 3712 N N . ILE A 1 493 ? -27.666 7.541 52.772 1.00 95.12 493 ILE A N 1
ATOM 3713 C CA . ILE A 1 493 ? -29.016 8.008 52.433 1.00 95.12 493 ILE A CA 1
ATOM 3714 C C . ILE A 1 493 ? -30.068 7.074 53.033 1.00 95.12 493 ILE A C 1
ATOM 3716 O O . ILE A 1 493 ? -31.061 7.554 53.575 1.00 95.12 493 ILE A O 1
ATOM 3720 N N . ASP A 1 494 ? -29.857 5.758 52.986 1.00 94.19 494 ASP A N 1
ATOM 3721 C CA . ASP A 1 494 ? -30.790 4.799 53.574 1.00 94.19 494 ASP A CA 1
ATOM 3722 C C . ASP A 1 494 ? -30.863 4.945 55.097 1.00 94.19 494 ASP A C 1
ATOM 3724 O O . ASP A 1 494 ? -31.958 5.031 55.643 1.00 94.19 494 ASP A O 1
ATOM 3728 N N . ASN A 1 495 ? -29.726 5.112 55.778 1.00 91.50 495 ASN A N 1
ATOM 3729 C CA . ASN A 1 495 ? -29.693 5.395 57.215 1.00 91.50 495 ASN A CA 1
ATOM 3730 C C . ASN A 1 495 ? -30.405 6.714 57.565 1.00 91.50 495 ASN A C 1
ATOM 3732 O O . ASN A 1 495 ? -31.147 6.774 58.544 1.00 91.50 495 ASN A O 1
ATOM 3736 N N . GLN A 1 496 ? -30.222 7.776 56.771 1.00 90.19 496 GLN A N 1
ATOM 3737 C CA . GLN A 1 496 ? -30.958 9.034 56.957 1.00 90.19 496 GLN A CA 1
ATOM 3738 C C . GLN A 1 496 ? -32.461 8.843 56.748 1.00 90.19 496 GLN A C 1
ATOM 3740 O O . GLN A 1 496 ? -33.262 9.331 57.543 1.00 90.19 496 GLN A O 1
ATOM 3745 N N . ARG A 1 497 ? -32.849 8.096 55.711 1.00 91.12 497 ARG A N 1
ATOM 3746 C CA . ARG A 1 497 ? -34.245 7.756 55.440 1.00 91.12 497 ARG A CA 1
ATOM 3747 C C . ARG A 1 497 ? -34.851 6.965 56.596 1.00 91.12 497 ARG A C 1
ATOM 3749 O O . ARG A 1 497 ? -35.943 7.306 57.030 1.00 91.12 497 ARG A O 1
ATOM 3756 N N . GLN A 1 498 ? -34.146 5.963 57.119 1.00 86.81 498 GLN A N 1
ATOM 3757 C CA . GLN A 1 498 ? -34.566 5.181 58.284 1.00 86.81 498 GLN A CA 1
ATOM 3758 C C . GLN A 1 498 ? -34.638 6.026 59.560 1.00 86.81 498 GLN A C 1
ATOM 3760 O O . GLN A 1 498 ? -35.512 5.783 60.375 1.00 86.81 498 GLN A O 1
ATOM 3765 N N . SER A 1 499 ? -33.772 7.029 59.731 1.00 84.38 499 SER A N 1
ATOM 3766 C CA . SER A 1 499 ? -33.826 7.962 60.866 1.00 84.38 499 SER A CA 1
ATOM 3767 C C . SER A 1 499 ? -35.068 8.861 60.819 1.00 84.38 499 SER A C 1
ATOM 3769 O O . SER A 1 499 ? -35.713 9.074 61.837 1.00 84.38 499 SER A O 1
ATOM 3771 N N . VAL A 1 500 ? -35.454 9.338 59.628 1.00 82.19 500 VAL A N 1
ATOM 3772 C CA . VAL A 1 500 ? -36.665 10.162 59.439 1.00 82.19 500 VAL A CA 1
ATOM 3773 C C . VAL A 1 500 ? -37.948 9.322 59.452 1.00 82.19 500 VAL A C 1
ATOM 3775 O O . VAL A 1 500 ? -38.968 9.763 59.968 1.00 82.19 500 VAL A O 1
ATOM 3778 N N . MET A 1 501 ? -37.919 8.117 58.872 1.00 73.62 501 MET A N 1
ATOM 3779 C CA . MET A 1 501 ? -39.035 7.159 58.924 1.00 73.62 501 MET A CA 1
ATOM 3780 C C . MET A 1 501 ? -39.131 6.441 60.274 1.00 73.62 501 MET A C 1
ATOM 3782 O O . MET A 1 501 ? -40.144 5.809 60.570 1.00 73.62 501 MET A O 1
ATOM 3786 N N . GLY A 1 502 ? -38.065 6.504 61.067 1.00 70.00 502 GLY A N 1
ATOM 3787 C CA . GLY A 1 502 ? -37.970 5.925 62.390 1.00 70.00 502 GLY A CA 1
ATOM 3788 C C . GLY A 1 502 ? -38.897 6.673 63.325 1.00 70.00 502 GLY A C 1
ATOM 3789 O O . GLY A 1 502 ? -38.625 7.800 63.726 1.00 70.00 502 GLY A O 1
ATOM 3790 N N . VAL A 1 503 ? -40.008 6.035 63.667 1.00 66.38 503 VAL A N 1
ATOM 3791 C CA . VAL A 1 503 ? -40.935 6.550 64.664 1.00 66.38 503 VAL A CA 1
ATOM 3792 C C . VAL A 1 503 ? -40.282 6.394 66.034 1.00 66.38 503 VAL A C 1
ATOM 3794 O O . VAL A 1 503 ? -39.933 5.282 66.441 1.00 66.38 503 VAL A O 1
ATOM 3797 N N . ASN A 1 504 ? -40.092 7.498 66.751 1.00 70.62 504 ASN A N 1
ATOM 3798 C CA . ASN A 1 504 ? -39.572 7.446 68.107 1.00 70.62 504 ASN A CA 1
ATOM 3799 C C . ASN A 1 504 ? -40.689 6.966 69.046 1.00 70.62 504 ASN A C 1
ATOM 3801 O O . ASN A 1 504 ? -41.598 7.725 69.370 1.00 70.62 504 ASN A O 1
ATOM 3805 N N . ILE A 1 505 ? -40.633 5.698 69.472 1.00 65.50 505 ILE A N 1
ATOM 3806 C CA . ILE A 1 505 ? -41.641 5.086 70.357 1.00 65.50 505 ILE A CA 1
ATOM 3807 C C . ILE A 1 505 ? -41.801 5.889 71.650 1.00 65.50 505 ILE A C 1
ATOM 3809 O O . ILE A 1 505 ? -42.906 5.957 72.171 1.00 65.50 505 ILE A O 1
ATOM 3813 N N . ASP A 1 506 ? -40.745 6.536 72.148 1.00 72.44 506 ASP A N 1
ATOM 3814 C CA . ASP A 1 506 ? -40.836 7.370 73.348 1.00 72.44 506 ASP A CA 1
ATOM 3815 C C . ASP A 1 506 ? -41.611 8.671 73.084 1.00 72.44 506 ASP A C 1
ATOM 3817 O O . ASP A 1 506 ? -42.341 9.139 73.956 1.00 72.44 506 ASP A O 1
ATOM 3821 N N . GLU A 1 507 ? -41.501 9.234 71.879 1.00 76.19 507 GLU A N 1
ATOM 3822 C CA . GLU A 1 507 ? -42.248 10.422 71.449 1.00 76.19 507 GLU A CA 1
ATOM 3823 C C . GLU A 1 507 ? -43.718 10.077 71.169 1.00 76.19 507 GLU A C 1
ATOM 3825 O O . GLU A 1 507 ? -44.607 10.725 71.715 1.00 76.19 507 GLU A O 1
ATOM 3830 N N . GLU A 1 508 ? -43.987 8.970 70.468 1.00 72.75 508 GLU A N 1
ATOM 3831 C CA . GLU A 1 508 ? -45.344 8.427 70.300 1.00 72.75 508 GLU A CA 1
ATOM 3832 C C . GLU A 1 508 ? -45.979 8.028 71.639 1.00 72.75 508 GLU A C 1
ATOM 3834 O O . GLU A 1 508 ? -47.162 8.260 71.864 1.00 72.75 508 GLU A O 1
ATOM 3839 N N . MET A 1 509 ? -45.215 7.451 72.571 1.00 81.00 509 MET A N 1
ATOM 3840 C CA . MET A 1 509 ? -45.694 7.103 73.911 1.00 81.00 509 MET A CA 1
ATOM 3841 C C . MET A 1 509 ? -45.986 8.362 74.730 1.00 81.00 509 MET A C 1
ATOM 3843 O O . MET A 1 509 ? -46.999 8.411 75.427 1.00 81.00 509 MET A O 1
ATOM 3847 N N . MET A 1 510 ? -45.142 9.395 74.646 1.00 84.50 510 MET A N 1
ATOM 3848 C CA . MET A 1 510 ? -45.413 10.692 75.270 1.00 84.50 510 MET A CA 1
ATOM 3849 C C . MET A 1 510 ? -46.661 11.350 74.684 1.00 84.50 510 MET A C 1
ATOM 3851 O O . MET A 1 510 ? -47.479 11.862 75.450 1.00 84.50 510 MET A O 1
ATOM 3855 N N . ASP A 1 511 ? -46.857 11.290 73.368 1.00 84.44 511 ASP A N 1
ATOM 3856 C CA . ASP A 1 511 ? -48.060 11.802 72.720 1.00 84.44 511 ASP A CA 1
ATOM 3857 C C . ASP A 1 511 ? -49.298 10.975 73.083 1.00 84.44 511 ASP A C 1
ATOM 3859 O O . ASP A 1 511 ? -50.332 11.551 73.418 1.00 84.44 511 ASP A O 1
ATOM 3863 N N . ILE A 1 512 ? -49.201 9.645 73.170 1.00 86.75 512 ILE A N 1
ATOM 3864 C CA . ILE A 1 512 ? -50.272 8.787 73.697 1.00 86.75 512 ILE A CA 1
ATOM 3865 C C . ILE A 1 512 ? -50.601 9.156 75.148 1.00 86.75 512 ILE A C 1
ATOM 3867 O O . ILE A 1 512 ? -51.776 9.308 75.479 1.00 86.75 512 ILE A O 1
ATOM 3871 N N . ILE A 1 513 ? -49.605 9.345 76.019 1.00 86.44 513 ILE A N 1
ATOM 3872 C CA . ILE A 1 513 ? -49.815 9.763 77.415 1.00 86.44 513 ILE A CA 1
ATOM 3873 C C . ILE A 1 513 ? -50.470 11.147 77.464 1.00 86.44 513 ILE A C 1
ATOM 3875 O O . ILE A 1 513 ? -51.404 11.362 78.237 1.00 86.44 513 ILE A O 1
ATOM 3879 N N . LYS A 1 514 ? -50.034 12.082 76.620 1.00 86.50 514 LYS A N 1
ATOM 3880 C CA . LYS A 1 514 ? -50.607 13.425 76.501 1.00 86.50 514 LYS A CA 1
ATOM 3881 C C . LYS A 1 514 ? -52.055 13.375 76.015 1.00 86.50 514 LYS A C 1
ATOM 3883 O O . LYS A 1 514 ? -52.905 14.047 76.597 1.00 86.50 514 LYS A O 1
ATOM 3888 N N . PHE A 1 515 ? -52.372 12.546 75.021 1.00 90.38 515 PHE A N 1
ATOM 3889 C CA . PHE A 1 515 ? -53.740 12.324 74.553 1.00 90.38 515 PHE A CA 1
ATOM 3890 C C . PHE A 1 515 ? -54.600 11.624 75.609 1.00 90.38 515 PHE A C 1
ATOM 3892 O O . PHE A 1 515 ? -55.752 12.007 75.797 1.00 90.38 515 PHE A O 1
ATOM 3899 N N . GLN A 1 516 ? -54.052 10.672 76.367 1.00 86.25 516 GLN A N 1
ATOM 3900 C CA . GLN A 1 516 ? -54.740 10.042 77.498 1.00 86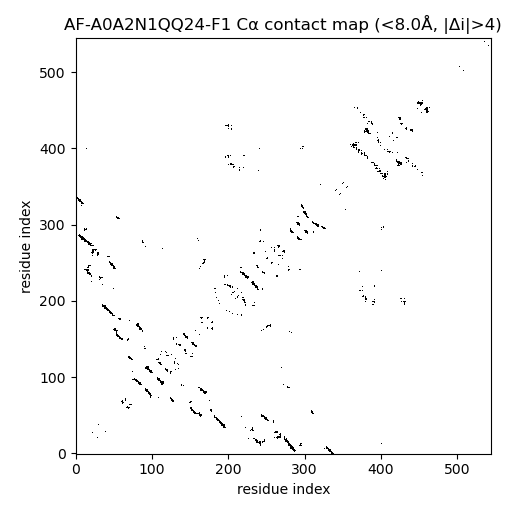.25 516 GLN A CA 1
ATOM 3901 C C . GLN A 1 516 ? -55.008 11.036 78.634 1.00 86.25 516 GLN A C 1
ATOM 3903 O O . GLN A 1 516 ? -56.093 11.026 79.216 1.00 86.25 516 GLN A O 1
ATOM 3908 N N . GLN A 1 517 ? -54.058 11.913 78.962 1.00 87.56 517 GLN A N 1
ATOM 3909 C CA . GLN A 1 517 ? -54.251 12.970 79.958 1.00 87.56 517 GLN A CA 1
ATOM 3910 C C . GLN A 1 517 ? -55.278 13.999 79.486 1.00 87.56 517 GLN A C 1
ATOM 3912 O O . GLN A 1 517 ? -56.164 14.362 80.258 1.00 87.56 517 GLN A O 1
ATOM 3917 N N . ALA A 1 518 ? -55.216 14.417 78.220 1.00 88.00 518 ALA A N 1
ATOM 3918 C CA . ALA A 1 518 ? -56.206 15.301 77.617 1.00 88.00 518 ALA A CA 1
ATOM 3919 C C . ALA A 1 518 ? -57.603 14.661 77.618 1.00 88.00 518 ALA A C 1
ATOM 3921 O O . ALA A 1 518 ? -58.569 15.309 78.009 1.00 88.00 518 ALA A O 1
ATOM 3922 N N . PHE A 1 519 ? -57.717 13.376 77.275 1.00 87.31 519 PHE A N 1
ATOM 3923 C CA . PHE A 1 519 ? -58.978 12.637 77.313 1.00 87.31 519 PHE A CA 1
ATOM 3924 C C . PHE A 1 519 ? -59.533 12.516 78.736 1.00 87.31 519 PHE A C 1
ATOM 3926 O O . PHE A 1 519 ? -60.721 12.745 78.953 1.00 87.31 519 PHE A O 1
ATOM 3933 N N . ASN A 1 520 ? -58.685 12.223 79.725 1.00 88.25 520 ASN A N 1
ATOM 3934 C CA . ASN A 1 520 ? -59.086 12.202 81.133 1.00 88.25 520 ASN A CA 1
ATOM 3935 C C . ASN A 1 520 ? -59.520 13.590 81.629 1.00 88.25 520 ASN A C 1
ATOM 3937 O O . ASN A 1 520 ? -60.493 13.698 82.373 1.00 88.25 520 ASN A O 1
ATOM 3941 N N . ALA A 1 521 ? -58.835 14.657 81.209 1.00 86.69 521 ALA A N 1
ATOM 3942 C CA . ALA A 1 521 ? -59.203 16.030 81.542 1.00 86.69 521 ALA A CA 1
ATOM 3943 C C . ALA A 1 521 ? -60.542 16.435 80.904 1.00 86.69 521 ALA A C 1
ATOM 3945 O O . ALA A 1 521 ? -61.394 16.989 81.595 1.00 86.69 521 ALA A O 1
ATOM 3946 N N . ILE A 1 522 ? -60.766 16.100 79.628 1.00 87.56 522 ILE A N 1
ATOM 3947 C CA . ILE A 1 522 ? -62.041 16.319 78.927 1.00 87.56 522 ILE A CA 1
ATOM 3948 C C . ILE A 1 522 ? -63.154 15.484 79.563 1.00 87.56 522 ILE A C 1
ATOM 3950 O O . ILE A 1 522 ? -64.251 15.989 79.762 1.00 87.56 522 ILE A O 1
ATOM 3954 N N . SER A 1 523 ? -62.877 14.237 79.943 1.00 87.62 523 SER A N 1
ATOM 3955 C CA . SER A 1 523 ? -63.852 13.375 80.619 1.00 87.62 523 SER A CA 1
ATOM 3956 C C . SER A 1 523 ? -64.257 13.962 81.967 1.00 87.62 523 SER A C 1
ATOM 3958 O O . SER A 1 523 ? -65.444 14.066 82.241 1.00 87.62 523 SER A O 1
ATOM 3960 N N . ARG A 1 524 ? -63.298 14.447 82.770 1.00 84.50 524 ARG A N 1
ATOM 3961 C CA . ARG A 1 524 ? -63.593 15.180 84.012 1.00 84.50 524 ARG A CA 1
ATOM 3962 C C . ARG A 1 524 ? -64.362 16.469 83.752 1.00 84.50 524 ARG A C 1
ATOM 3964 O O . ARG A 1 524 ? -65.266 16.774 84.514 1.00 84.50 524 ARG A O 1
ATOM 3971 N N . TYR A 1 525 ? -64.038 17.200 82.686 1.00 85.75 525 TYR A N 1
ATOM 3972 C CA . TYR A 1 525 ? -64.779 18.394 82.285 1.00 85.75 525 TYR A CA 1
ATOM 3973 C C . TYR A 1 525 ? -66.238 18.061 81.928 1.00 85.75 525 TYR A C 1
ATOM 3975 O O . TYR A 1 525 ? -67.156 18.731 82.396 1.00 85.75 525 TYR A O 1
ATOM 3983 N N . ILE A 1 526 ? -66.468 16.979 81.180 1.00 84.56 526 ILE A N 1
ATOM 3984 C CA . ILE A 1 526 ? -67.807 16.466 80.870 1.00 84.56 526 ILE A CA 1
ATOM 3985 C C . ILE A 1 526 ? -68.518 16.015 82.145 1.00 84.56 526 ILE A C 1
ATOM 3987 O O . ILE A 1 526 ? -69.670 16.381 82.323 1.00 84.56 526 ILE A O 1
ATOM 3991 N N . THR A 1 527 ? -67.849 15.309 83.060 1.00 87.00 527 THR A N 1
ATOM 3992 C CA . THR A 1 527 ? -68.426 14.940 84.363 1.00 87.00 527 THR A CA 1
ATOM 3993 C C . THR A 1 527 ? -68.795 16.173 85.176 1.00 87.00 527 THR A C 1
ATOM 3995 O O . THR A 1 527 ? -69.882 16.220 85.728 1.00 87.00 527 THR A O 1
ATOM 3998 N N . THR A 1 528 ? -67.960 17.215 85.201 1.00 82.94 528 THR A N 1
ATOM 3999 C CA . THR A 1 528 ? -68.320 18.466 85.882 1.00 82.94 528 THR A CA 1
ATOM 4000 C C . THR A 1 528 ? -69.479 19.187 85.200 1.00 82.94 528 THR A C 1
ATOM 4002 O O . THR A 1 528 ? -70.289 19.800 85.884 1.00 82.94 528 THR A O 1
ATOM 4005 N N . ILE A 1 529 ? -69.602 19.113 83.869 1.00 82.94 529 ILE A N 1
ATOM 4006 C CA . ILE A 1 529 ? -70.785 19.616 83.159 1.00 82.94 529 IL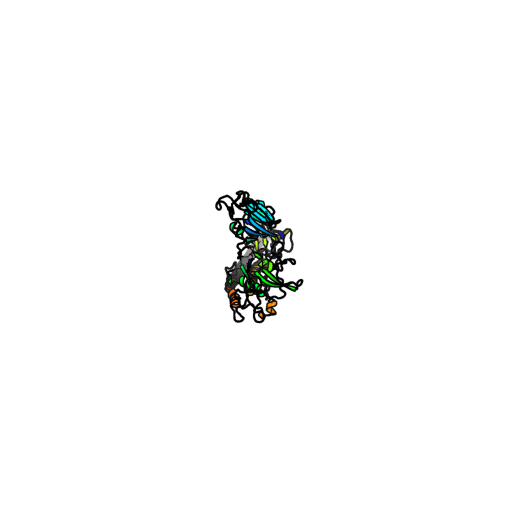E A CA 1
ATOM 4007 C C . ILE A 1 529 ? -72.018 18.787 83.518 1.00 82.94 529 ILE A C 1
ATOM 4009 O O . ILE A 1 529 ? -73.065 19.374 83.763 1.00 82.94 529 ILE A O 1
ATOM 4013 N N . ASP A 1 530 ? -71.900 17.464 83.579 1.00 83.12 530 ASP A N 1
ATOM 4014 C CA . ASP A 1 530 ? -72.984 16.551 83.943 1.00 83.12 530 ASP A CA 1
ATOM 4015 C C . ASP A 1 530 ? -73.446 16.796 85.387 1.00 83.12 530 ASP A C 1
ATOM 4017 O O . ASP A 1 530 ? -74.632 16.970 85.632 1.00 83.12 530 ASP A O 1
ATOM 4021 N N . GLU A 1 531 ? -72.517 16.969 86.329 1.00 81.44 531 GLU A N 1
ATOM 4022 C CA . GLU A 1 531 ? -72.806 17.355 87.716 1.00 81.44 531 GLU A CA 1
ATOM 4023 C C . GLU A 1 531 ? -73.421 18.760 87.816 1.00 81.44 531 GLU A C 1
ATOM 4025 O O . GLU A 1 531 ? -74.342 18.980 88.605 1.00 81.44 531 GLU A O 1
ATOM 4030 N N . MET A 1 532 ? -72.953 19.727 87.016 1.00 80.12 532 MET A N 1
ATOM 4031 C CA . MET A 1 532 ? -73.571 21.056 86.944 1.00 80.12 532 MET A CA 1
ATOM 4032 C C . MET A 1 532 ? -74.995 20.980 86.380 1.00 80.12 532 MET A C 1
ATOM 4034 O O . MET A 1 532 ? -75.896 21.615 86.928 1.00 80.12 532 MET A O 1
ATOM 4038 N N . LEU A 1 533 ? -75.219 20.201 85.318 1.00 78.81 533 LEU A N 1
ATOM 4039 C CA . LEU A 1 533 ? -76.538 19.988 84.725 1.00 78.81 533 LEU A CA 1
ATOM 4040 C C . LEU A 1 533 ? -77.467 19.253 85.692 1.00 78.81 533 LEU A C 1
ATOM 4042 O O . LEU A 1 533 ? -78.595 19.697 85.881 1.00 78.81 533 LEU A O 1
ATOM 4046 N N . ASP A 1 534 ? -76.998 18.208 86.368 1.00 79.69 534 ASP A N 1
ATOM 4047 C CA . ASP A 1 534 ? -77.749 17.491 87.398 1.00 79.69 534 ASP A CA 1
ATOM 4048 C C . ASP A 1 534 ? -78.103 18.418 88.568 1.00 79.69 534 ASP A C 1
ATOM 4050 O O . ASP A 1 534 ? -79.247 18.459 89.027 1.00 79.69 534 ASP A O 1
ATOM 4054 N N . LYS A 1 535 ? -77.174 19.273 89.014 1.00 78.00 535 LYS A N 1
ATOM 4055 C CA . LYS A 1 535 ? -77.467 20.228 90.087 1.00 78.00 535 LYS A CA 1
ATOM 4056 C C . LYS A 1 535 ? -78.454 21.317 89.665 1.00 78.00 535 LYS A C 1
ATOM 4058 O O . LYS A 1 535 ? -79.278 21.719 90.487 1.00 78.00 535 LYS A O 1
ATOM 4063 N N . VAL A 1 536 ? -78.422 21.764 88.412 1.00 74.19 536 VAL A N 1
ATOM 4064 C CA . VAL A 1 536 ? -79.403 22.717 87.869 1.00 74.19 536 VAL A CA 1
ATOM 4065 C C . VAL A 1 536 ? -80.772 22.056 87.660 1.00 74.19 536 VAL A C 1
ATOM 4067 O O . VAL A 1 536 ? -81.787 22.660 87.993 1.00 74.19 536 VAL A O 1
ATOM 4070 N N . ILE A 1 537 ? -80.823 20.821 87.158 1.00 70.50 537 ILE A N 1
ATOM 4071 C CA . ILE A 1 537 ? -82.069 20.119 86.812 1.00 70.50 537 ILE A CA 1
ATOM 4072 C C . ILE A 1 537 ? -82.722 19.491 88.051 1.00 70.50 537 ILE A C 1
ATOM 4074 O O . ILE A 1 537 ? -83.887 19.757 88.342 1.00 70.50 537 ILE A O 1
ATOM 4078 N N . ASN A 1 538 ? -81.973 18.688 88.805 1.00 69.69 538 ASN A N 1
ATOM 4079 C CA . ASN A 1 538 ? -82.468 17.930 89.956 1.00 69.69 538 ASN A CA 1
ATOM 4080 C C . ASN A 1 538 ? -82.203 18.642 91.293 1.00 69.69 538 ASN A C 1
ATOM 4082 O O . ASN A 1 538 ? -82.968 18.491 92.244 1.00 69.69 538 ASN A O 1
ATOM 4086 N N . GLY A 1 539 ? -81.145 19.454 91.384 1.00 61.03 539 GLY A N 1
ATOM 4087 C CA . GLY A 1 539 ? -80.758 20.148 92.619 1.00 61.03 539 GLY A CA 1
ATOM 4088 C C . GLY A 1 539 ? -81.473 21.478 92.892 1.00 61.03 539 GLY A C 1
ATOM 4089 O O . GLY A 1 539 ? -81.555 21.868 94.055 1.00 61.03 539 GLY A O 1
ATOM 4090 N N . MET A 1 540 ? -82.001 22.160 91.869 1.00 63.94 540 MET A N 1
ATOM 4091 C CA . MET A 1 540 ? -82.791 23.394 92.026 1.00 63.94 540 MET A CA 1
ATOM 4092 C C . MET A 1 540 ? -84.314 23.170 91.999 1.00 63.94 540 MET A C 1
ATOM 4094 O O . MET A 1 540 ? -85.071 24.108 92.240 1.00 63.94 540 MET A O 1
ATOM 4098 N N . GLY A 1 541 ? -84.771 21.937 91.751 1.00 59.22 541 GLY A N 1
ATOM 4099 C CA . GLY A 1 541 ? -86.192 21.574 91.674 1.00 59.22 541 GLY A CA 1
ATOM 4100 C C . GLY A 1 541 ? -86.827 21.051 92.970 1.00 59.22 541 GLY A C 1
ATOM 4101 O O . GLY A 1 541 ? -88.036 20.832 92.995 1.00 59.22 541 GLY A O 1
ATOM 4102 N N . VAL A 1 542 ? -86.068 20.850 94.055 1.00 56.47 542 VAL A N 1
ATOM 4103 C CA . VAL A 1 542 ? -86.618 20.331 95.322 1.00 56.47 542 VAL A CA 1
ATOM 4104 C C . VAL A 1 542 ? -86.869 21.475 96.302 1.00 56.47 542 VAL A C 1
ATOM 4106 O O . VAL A 1 542 ? -86.015 21.833 97.109 1.00 56.47 542 VAL A O 1
ATOM 4109 N N . VAL A 1 543 ? -88.082 22.024 96.249 1.00 52.22 543 VAL A N 1
ATOM 4110 C CA . VAL A 1 543 ? -88.673 22.795 97.347 1.00 52.22 543 VAL A CA 1
ATOM 4111 C C . VAL A 1 543 ? -89.875 22.002 97.852 1.00 52.22 543 VAL A C 1
ATOM 4113 O O . VAL A 1 543 ? -90.852 21.829 97.128 1.00 52.22 543 VAL A O 1
ATOM 4116 N N . GLY A 1 544 ? -89.788 21.511 99.089 1.00 57.72 544 GLY A N 1
ATOM 4117 C CA . GLY A 1 544 ? -90.892 20.848 99.785 1.00 57.72 544 GLY A CA 1
ATOM 4118 C C . GLY A 1 544 ? -90.727 19.339 99.954 1.00 57.72 544 GLY A C 1
ATOM 4119 O O . GLY A 1 544 ? -91.392 18.557 99.278 1.00 57.72 544 GLY A O 1
ATOM 4120 N N . ARG A 1 545 ? -89.915 18.944 100.936 1.00 44.41 545 ARG A N 1
ATOM 4121 C CA . ARG A 1 545 ? -90.279 17.886 101.881 1.00 44.41 545 ARG A CA 1
ATOM 4122 C C . ARG A 1 545 ? -89.570 18.083 103.207 1.00 44.41 545 ARG A C 1
ATOM 4124 O O . ARG A 1 545 ? -88.340 18.299 103.170 1.00 44.41 545 ARG A O 1
#

pLDDT: mean 88.98, std 8.91, range [44.41, 97.44]

Foldseek 3Di:
DDKKKKFWPDFWPLFWWKFKPADPPQPLAQFALDQQFFSQDFAKWKKWWFFWWQKFKFDFADCVVHDAQFLFAQDDAPDKWWKWKDFFQDIKIWMWHFDCPVPVPFIWIFIAILNHTQFTDPHSTDGLVRVQNSCCPSDPFKHWDADPRSGMIMIGGHPTTTMAMDIQADQSCVSRVRHDPTDMFMATGHRSDGNLLSQLLQLQCLAVVVVDPDLQRHWHKDKDADPVSSGIAIMITGLAFESGGDMDIHGGPHSDCSVVVNRNQAHNPRRHGRIPDTTYWTWMDMRNWIFTHRHQKDQWTQTDDDDDDGHSPDTDGSDPLDIGHDDDGGIDMDDDDDPDDDDPVVVVCCCVRPVVQVVLLLLLQVLQLLQSVLQSLQQNFFFADVGRSPHHDGQWDRDHDSPCSNVRTDGDPVCVVPVSSRRQFGAPSSSGTPHPPHRPSVVVSVCQQVFQRGPVSPDGPVRSVVVVVVVVVVVVVVVVVVVVVVVVVVVVVVVVVCVVVVDDVVVVVVVVVVVVVVVVVVVVVVVVVVVVVCCVPVVVPDDDD